Protein AF-0000000076035200 (afdb_homodimer)

Organism: Dicentrarchus labrax (NCBI:txid13489)

pLDDT: mean 74.93, std 21.43, range [29.52, 98.5]

Structure (mmCIF, N/CA/C/O backbone):
data_AF-0000000076035200-model_v1
#
loop_
_entity.id
_entity.type
_entity.pdbx_description
1 polymer 'C-type lectin domain-containing protein'
#
loop_
_atom_site.group_PDB
_atom_site.id
_atom_site.type_symbol
_atom_site.label_atom_id
_atom_site.label_alt_id
_atom_site.label_comp_id
_atom_site.label_asym_id
_atom_site.label_entity_id
_atom_site.label_seq_id
_atom_site.pdbx_PDB_ins_code
_atom_site.Cartn_x
_atom_site.Cartn_y
_atom_site.Cartn_z
_atom_site.occupancy
_atom_site.B_iso_or_equiv
_atom_site.auth_seq_id
_atom_site.auth_comp_id
_atom_site.auth_asym_id
_atom_site.auth_atom_id
_atom_site.pdbx_PDB_model_num
ATOM 1 N N . VAL A 1 1 ? 101.938 -19.625 -79.125 1 30.95 1 VAL A N 1
ATOM 2 C CA . VAL A 1 1 ? 102.188 -18.266 -78.688 1 30.95 1 VAL A CA 1
ATOM 3 C C . VAL A 1 1 ? 101.125 -17.859 -77.625 1 30.95 1 VAL A C 1
ATOM 5 O O . VAL A 1 1 ? 99.938 -17.922 -77.875 1 30.95 1 VAL A O 1
ATOM 8 N N . MET A 1 2 ? 101.5 -18.016 -76.25 1 31.94 2 MET A N 1
ATOM 9 C CA . MET A 1 2 ? 100.938 -18.141 -74.938 1 31.94 2 MET A CA 1
ATOM 10 C C . MET A 1 2 ? 100.312 -16.812 -74.438 1 31.94 2 MET A C 1
ATOM 12 O O . MET A 1 2 ? 101.062 -15.836 -74.25 1 31.94 2 MET A O 1
ATOM 16 N N . LEU A 1 3 ? 99.125 -16.453 -75.062 1 33.81 3 LEU A N 1
ATOM 17 C CA . LEU A 1 3 ? 98.5 -15.133 -75 1 33.81 3 LEU A CA 1
ATOM 18 C C . LEU A 1 3 ? 98.25 -14.711 -73.562 1 33.81 3 LEU A C 1
ATOM 20 O O . LEU A 1 3 ? 97.688 -15.484 -72.75 1 33.81 3 LEU A O 1
ATOM 24 N N . GLN A 1 4 ? 99.062 -13.797 -72.938 1 37.06 4 GLN A N 1
ATOM 25 C CA . GLN A 1 4 ? 99.375 -13.312 -71.562 1 37.06 4 GLN A CA 1
ATOM 26 C C . GLN A 1 4 ? 98.188 -12.523 -71 1 37.06 4 GLN A C 1
ATOM 28 O O . GLN A 1 4 ? 97.688 -11.617 -71.688 1 37.06 4 GLN A O 1
ATOM 33 N N . PRO A 1 5 ? 97.25 -13.016 -70.125 1 43.53 5 PRO A N 1
ATOM 34 C CA . PRO A 1 5 ? 95.938 -12.453 -69.812 1 43.53 5 PRO A CA 1
ATOM 35 C C . PRO A 1 5 ? 96.062 -11.109 -69.062 1 43.53 5 PRO A C 1
ATOM 37 O O . PRO A 1 5 ? 97.062 -10.859 -68.375 1 43.53 5 PRO A O 1
ATOM 40 N N . PRO A 1 6 ? 95.5 -9.969 -69.562 1 39.62 6 PRO A N 1
ATOM 41 C CA . PRO A 1 6 ? 95.75 -8.586 -69.125 1 39.62 6 PRO A CA 1
ATOM 42 C C . PRO A 1 6 ? 95.375 -8.344 -67.688 1 39.62 6 PRO A C 1
ATOM 44 O O . PRO A 1 6 ? 94.562 -9.094 -67.125 1 39.62 6 PRO A O 1
ATOM 47 N N . ASN A 1 7 ? 96.125 -7.559 -66.938 1 33.66 7 ASN A N 1
ATOM 48 C CA . ASN A 1 7 ? 96.375 -7.117 -65.562 1 33.66 7 ASN A CA 1
ATOM 49 C C . ASN A 1 7 ? 95.188 -6.297 -65.062 1 33.66 7 ASN A C 1
ATOM 51 O O . ASN A 1 7 ? 94.875 -5.242 -65.562 1 33.66 7 ASN A O 1
ATOM 55 N N . ILE A 1 8 ? 94 -6.824 -64.562 1 32.09 8 ILE A N 1
ATOM 56 C CA . ILE A 1 8 ? 92.75 -6.207 -64.125 1 32.09 8 ILE A CA 1
ATOM 57 C C . ILE A 1 8 ? 93.062 -5.211 -63.031 1 32.09 8 ILE A C 1
ATOM 59 O O . ILE A 1 8 ? 93.625 -5.574 -62 1 32.09 8 ILE A O 1
ATOM 63 N N . ALA A 1 9 ? 93.188 -3.881 -63.312 1 30.73 9 ALA A N 1
ATOM 64 C CA . ALA A 1 9 ? 93.5 -2.701 -62.5 1 30.73 9 ALA A CA 1
ATOM 65 C C . ALA A 1 9 ? 92.5 -2.588 -61.312 1 30.73 9 ALA A C 1
ATOM 67 O O . ALA A 1 9 ? 91.312 -2.809 -61.438 1 30.73 9 ALA A O 1
ATOM 68 N N . GLN A 1 10 ? 92.938 -2.752 -60.062 1 29.52 10 GLN A N 1
ATOM 69 C CA . GLN A 1 10 ? 92.438 -2.756 -58.688 1 29.52 10 GLN A CA 1
ATOM 70 C C . GLN A 1 10 ? 91.812 -1.403 -58.344 1 29.52 10 GLN A C 1
ATOM 72 O O . GLN A 1 10 ? 92.562 -0.414 -58.188 1 29.52 10 GLN A O 1
ATOM 77 N N . GLY A 1 11 ? 90.812 -0.841 -59.156 1 30.86 11 GLY A N 1
ATOM 78 C CA . GLY A 1 11 ? 90.312 0.5 -58.844 1 30.86 11 GLY A CA 1
ATOM 79 C C . GLY A 1 11 ? 89.9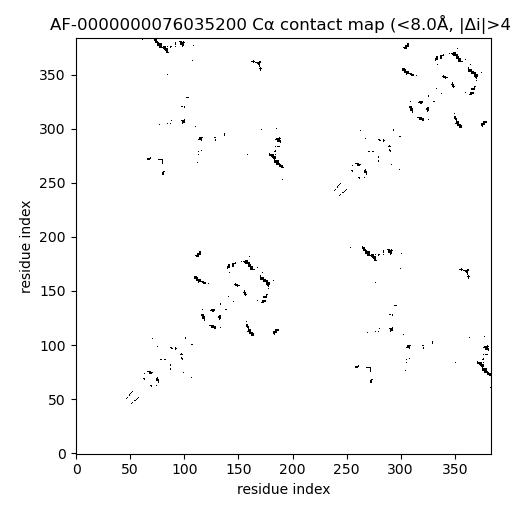38 0.683 -57.375 1 30.86 11 GLY A C 1
ATOM 80 O O . GLY A 1 11 ? 89.312 -0.195 -56.781 1 30.86 11 GLY A O 1
ATOM 81 N N . GLN A 1 12 ? 90.688 1.439 -56.594 1 31.14 12 GLN A N 1
ATOM 82 C CA . GLN A 1 12 ? 90.688 1.874 -55.188 1 31.14 12 GLN A CA 1
ATOM 83 C C . GLN A 1 12 ? 89.438 2.578 -54.812 1 31.14 12 GLN A C 1
ATOM 85 O O . GLN A 1 12 ? 89.062 3.582 -55.438 1 31.14 12 GLN A O 1
ATOM 90 N N . MET A 1 13 ? 88.312 1.853 -54.531 1 31.47 13 MET A N 1
ATOM 91 C CA . MET A 1 13 ? 87 2.43 -54.125 1 31.47 13 MET A CA 1
ATOM 92 C C . MET A 1 13 ? 87.188 3.328 -52.906 1 31.47 13 MET A C 1
ATOM 94 O O . MET A 1 13 ? 87.688 2.887 -51.875 1 31.47 13 MET A O 1
ATOM 98 N N . GLU A 1 14 ? 87.562 4.652 -53.062 1 34.81 14 GLU A N 1
ATOM 99 C CA . GLU A 1 14 ? 87.625 5.684 -52.031 1 34.81 14 GLU A CA 1
ATOM 100 C C . GLU A 1 14 ? 86.375 5.758 -51.219 1 34.81 14 GLU A C 1
ATOM 102 O O . GLU A 1 14 ? 85.25 5.762 -51.75 1 34.81 14 GLU A O 1
ATOM 107 N N . GLY A 1 15 ? 86.312 5.234 -49.969 1 33.91 15 GLY A N 1
ATOM 108 C CA . GLY A 1 15 ? 85.375 5.18 -48.906 1 33.91 15 GLY A CA 1
ATOM 109 C C . GLY A 1 15 ? 84.812 6.539 -48.531 1 33.91 15 GLY A C 1
ATOM 110 O O . GLY A 1 15 ? 85.5 7.438 -48.125 1 33.91 15 GLY A O 1
ATOM 111 N N . GLN A 1 16 ? 83.812 7.105 -49.312 1 33.69 16 GLN A N 1
ATOM 112 C CA . GLN A 1 16 ? 83.062 8.344 -49 1 33.69 16 GLN A CA 1
ATOM 113 C C . GLN A 1 16 ? 82.625 8.352 -47.562 1 33.69 16 GLN A C 1
ATOM 115 O O . GLN A 1 16 ? 81.875 7.461 -47.156 1 33.69 16 GLN A O 1
ATOM 120 N N . ARG A 1 17 ? 83.438 8.852 -46.625 1 35.03 17 ARG A N 1
ATOM 121 C CA . ARG A 1 17 ? 83.125 9.086 -45.219 1 35.03 17 ARG A CA 1
ATOM 122 C C . ARG A 1 17 ? 81.875 9.953 -45.062 1 35.03 17 ARG A C 1
ATOM 124 O O . ARG A 1 17 ? 81.75 11.039 -45.656 1 35.03 17 ARG A O 1
ATOM 131 N N . SER A 1 18 ? 80.688 9.367 -45.031 1 36.44 18 SER A N 1
ATOM 132 C CA . SER A 1 18 ? 79.375 10.031 -44.781 1 36.44 18 SER A CA 1
ATOM 133 C C . SER A 1 18 ? 79.5 10.977 -43.594 1 36.44 18 SER A C 1
ATOM 135 O O . SER A 1 18 ? 80 10.594 -42.531 1 36.44 18 SER A O 1
ATOM 137 N N . ASP A 1 19 ? 79.812 12.25 -43.781 1 36.81 19 ASP A N 1
ATOM 138 C CA . ASP A 1 19 ? 79.75 13.367 -42.844 1 36.81 19 ASP A CA 1
ATOM 139 C C . ASP A 1 19 ? 78.438 13.344 -42.031 1 36.81 19 ASP A C 1
ATOM 141 O O . ASP A 1 19 ? 77.375 13.383 -42.562 1 36.81 19 ASP A O 1
ATOM 145 N N . GLN A 1 20 ? 78.438 12.633 -40.906 1 37.91 20 GLN A N 1
ATOM 146 C CA . GLN A 1 20 ? 77.375 12.648 -39.906 1 37.91 20 GLN A CA 1
ATOM 147 C C . GLN A 1 20 ? 77.125 14.062 -39.438 1 37.91 20 GLN A C 1
ATOM 149 O O . GLN A 1 20 ? 78 14.719 -38.875 1 37.91 20 GLN A O 1
ATOM 154 N N . ARG A 1 21 ? 76.375 14.867 -40.25 1 42.97 21 ARG A N 1
ATOM 155 C CA . ARG A 1 21 ? 75.875 16.172 -39.844 1 42.97 21 ARG A CA 1
ATOM 156 C C . ARG A 1 21 ? 75.375 16.141 -38.406 1 42.97 21 ARG A C 1
ATOM 158 O O . ARG A 1 21 ? 74.438 15.398 -38.094 1 42.97 21 ARG A O 1
ATOM 165 N N . GLU A 1 22 ? 76.312 16.547 -37.406 1 45.94 22 GLU A N 1
ATOM 166 C CA . GLU A 1 22 ? 75.938 16.75 -36 1 45.94 22 GLU A CA 1
ATOM 167 C C . GLU A 1 22 ? 74.75 17.734 -35.875 1 45.94 22 GLU A C 1
ATOM 169 O O . GLU A 1 22 ? 74.812 18.859 -36.406 1 45.94 22 GLU A O 1
ATOM 174 N N . TRP A 1 23 ? 73.625 17.297 -36.062 1 52 23 TRP A N 1
ATOM 175 C CA . TRP A 1 23 ? 72.438 18.141 -35.812 1 52 23 TRP A CA 1
ATOM 176 C C . TRP A 1 23 ? 72.625 18.953 -34.531 1 52 23 TRP A C 1
ATOM 178 O O . TRP A 1 23 ? 73.188 18.438 -33.531 1 52 23 TRP A O 1
ATOM 188 N N . PRO A 1 24 ? 72.75 20.312 -34.625 1 52.56 24 PRO A N 1
ATOM 189 C CA . PRO A 1 24 ? 73.062 21.125 -33.438 1 52.56 24 PRO A CA 1
ATOM 190 C C . PRO A 1 24 ? 72.188 20.766 -32.219 1 52.56 24 PRO A C 1
ATOM 192 O O . PRO A 1 24 ? 71.062 20.297 -32.406 1 52.56 24 PRO A O 1
ATOM 195 N N . CYS A 1 25 ? 72.875 20.516 -31.078 1 57.41 25 CYS A N 1
ATOM 196 C CA . CYS A 1 25 ? 72.375 20.125 -29.75 1 57.41 25 CYS A CA 1
ATOM 197 C C . CYS A 1 25 ? 71.25 21.047 -29.297 1 57.41 25 CYS A C 1
ATOM 199 O O . CYS A 1 25 ? 70.438 20.672 -28.438 1 57.41 25 CYS A O 1
ATOM 201 N N . TRP A 1 26 ? 71.188 22.297 -29.953 1 58.88 26 TRP A N 1
ATOM 202 C CA . TRP A 1 26 ? 70.188 23.203 -29.422 1 58.88 26 TRP A CA 1
ATOM 203 C C . TRP A 1 26 ? 68.812 22.797 -29.891 1 58.88 26 TRP A C 1
ATOM 205 O O . TRP A 1 26 ? 67.812 23.281 -29.359 1 58.88 26 TRP A O 1
ATOM 215 N N . LEU A 1 27 ? 68.75 21.906 -30.953 1 61.69 27 LEU A N 1
ATOM 216 C CA . LEU A 1 27 ? 67.438 21.438 -31.406 1 61.69 27 LEU A CA 1
ATOM 217 C C . LEU A 1 27 ? 66.875 20.391 -30.469 1 61.69 27 LEU A C 1
ATOM 219 O O . LEU A 1 27 ? 65.688 20.141 -30.438 1 61.69 27 LEU A O 1
ATOM 223 N N . SER A 1 28 ? 67.938 19.984 -29.578 1 64.31 28 SER A N 1
ATOM 224 C CA . SER A 1 28 ? 67.438 18.953 -28.672 1 64.31 28 SER A CA 1
ATOM 225 C C . SER A 1 28 ? 66.75 19.547 -27.469 1 64.31 28 SER A C 1
ATOM 227 O O . SER A 1 28 ? 65.75 18.969 -26.969 1 64.31 28 SER A O 1
ATOM 229 N N . ALA A 1 29 ? 67.125 20.828 -27.172 1 67.81 29 ALA A N 1
ATOM 230 C CA . ALA A 1 29 ? 66.5 21.422 -26 1 67.81 29 ALA A CA 1
ATOM 231 C C . ALA A 1 29 ? 65.125 21.953 -26.344 1 67.81 29 ALA A C 1
ATOM 233 O O . ALA A 1 29 ? 64.188 21.828 -25.547 1 67.81 29 ALA A O 1
ATOM 234 N N . LEU A 1 30 ? 64.938 22.422 -27.562 1 71.44 30 LEU A N 1
ATOM 235 C CA . LEU A 1 30 ? 63.656 22.938 -28 1 71.44 30 LEU A CA 1
ATOM 236 C C . LEU A 1 30 ? 62.656 21.812 -28.25 1 71.44 30 LEU A C 1
ATOM 238 O O . LEU A 1 30 ? 61.469 21.953 -28 1 71.44 30 LEU A O 1
ATOM 242 N N . SER A 1 31 ? 63.281 20.656 -28.5 1 71.5 31 SER A N 1
ATOM 243 C CA . SER A 1 31 ? 62.438 19.5 -28.719 1 71.5 31 SER A CA 1
ATOM 244 C C . SER A 1 31 ? 61.906 18.938 -27.391 1 71.5 31 SER A C 1
ATOM 246 O O . SER A 1 31 ? 60.75 18.547 -27.297 1 71.5 31 SER A O 1
ATOM 248 N N . TRP A 1 32 ? 62.75 19.094 -26.359 1 75.5 32 TRP A N 1
ATOM 249 C CA . TRP A 1 32 ? 62.312 18.594 -25.062 1 75.5 32 TRP A CA 1
ATOM 250 C C . TRP A 1 32 ? 61.312 19.547 -24.438 1 75.5 32 TRP A C 1
ATOM 252 O O . TRP A 1 32 ? 60.344 19.109 -23.797 1 75.5 32 TRP A O 1
ATOM 262 N N . GLN A 1 33 ? 61.344 20.844 -24.75 1 77.31 33 GLN A N 1
ATOM 263 C CA . GLN A 1 33 ? 60.375 21.828 -24.25 1 77.31 33 GLN A CA 1
ATOM 264 C C . GLN A 1 33 ? 59.062 21.719 -25 1 77.31 33 GLN A C 1
ATOM 266 O O . GLN A 1 33 ? 58 21.844 -24.406 1 77.31 33 GLN A O 1
ATOM 271 N N . LEU A 1 34 ? 59.156 21.438 -26.266 1 77.31 34 LEU A N 1
ATOM 272 C CA . LEU A 1 34 ? 57.938 21.234 -27.047 1 77.31 34 LEU A CA 1
ATOM 273 C C . LEU A 1 34 ? 57.25 19.938 -26.656 1 77.31 34 LEU A C 1
ATOM 275 O O . LEU A 1 34 ? 56.031 19.875 -26.562 1 77.31 34 LEU A O 1
ATOM 279 N N . LEU A 1 35 ? 58.031 18.953 -26.312 1 75.81 35 LEU A N 1
ATOM 280 C CA . LEU A 1 35 ? 57.469 17.688 -25.859 1 75.81 35 LEU A CA 1
ATOM 281 C C . LEU A 1 35 ? 56.844 17.828 -24.469 1 75.81 35 LEU A C 1
ATOM 283 O O . LEU A 1 35 ? 55.781 17.266 -24.188 1 75.81 35 LEU A O 1
ATOM 287 N N . SER A 1 36 ? 57.469 18.719 -23.641 1 77.56 36 SER A N 1
ATOM 288 C CA . SER A 1 36 ? 56.906 19 -22.328 1 77.56 36 SER A CA 1
ATOM 289 C C . SER A 1 36 ? 55.656 19.859 -22.422 1 77.56 36 SER A C 1
ATOM 291 O O . SER A 1 36 ? 54.688 19.656 -21.672 1 77.56 36 SER A O 1
ATOM 293 N N . LEU A 1 37 ? 55.562 20.719 -23.391 1 77.19 37 LEU A N 1
ATOM 294 C CA . LEU A 1 37 ? 54.375 21.531 -23.625 1 77.19 37 LEU A CA 1
ATOM 295 C C . LEU A 1 37 ? 53.25 20.688 -24.25 1 77.19 37 LEU A C 1
ATOM 297 O O . LEU A 1 37 ? 52.094 20.812 -23.859 1 77.19 37 LEU A O 1
ATOM 301 N N . LEU A 1 38 ? 53.625 19.828 -25.078 1 75.25 38 LEU A N 1
ATOM 302 C CA . LEU A 1 38 ? 52.656 18.922 -25.641 1 75.25 38 LEU A CA 1
ATOM 303 C C . LEU A 1 38 ? 52.156 17.922 -24.609 1 75.25 38 LEU A C 1
ATOM 305 O O . LEU A 1 38 ? 50.969 17.594 -24.562 1 75.25 38 LEU A O 1
ATOM 309 N N . PHE A 1 39 ? 52.969 17.484 -23.672 1 75.81 39 PHE A N 1
ATOM 310 C CA . PHE A 1 39 ? 52.562 16.609 -22.578 1 75.81 39 PHE A CA 1
ATOM 311 C C . PHE A 1 39 ? 51.688 17.359 -21.578 1 75.81 39 PHE A C 1
ATOM 313 O O . PHE A 1 39 ? 50.688 16.828 -21.078 1 75.81 39 PHE A O 1
ATOM 320 N N . ALA A 1 40 ? 51.938 18.625 -21.359 1 72.44 40 ALA A N 1
ATOM 321 C CA . ALA A 1 40 ? 51.094 19.438 -20.484 1 72.44 40 ALA A CA 1
ATOM 322 C C . ALA A 1 40 ? 49.75 19.719 -21.109 1 72.44 40 ALA A C 1
ATOM 324 O O . ALA A 1 40 ? 48.719 19.672 -20.438 1 72.44 40 ALA A O 1
ATOM 325 N N . VAL A 1 41 ? 49.656 19.938 -22.344 1 73.62 41 VAL A N 1
ATOM 326 C CA . VAL A 1 41 ? 48.375 20.156 -23.062 1 73.62 41 VAL A CA 1
ATOM 327 C C . VAL A 1 41 ? 47.625 18.828 -23.172 1 73.62 41 VAL A C 1
ATOM 329 O O . VAL A 1 41 ? 46.406 18.797 -23 1 73.62 41 VAL A O 1
ATOM 332 N N . SER A 1 42 ? 48.281 17.75 -23.312 1 70.56 42 SER A N 1
ATOM 333 C CA . SER A 1 42 ? 47.656 16.438 -23.328 1 70.56 42 SER A CA 1
ATOM 334 C C . SER A 1 42 ? 47.156 16.047 -21.938 1 70.56 42 SER A C 1
ATOM 336 O O . SER A 1 42 ? 46.031 15.523 -21.781 1 70.56 42 SER A O 1
ATOM 338 N N . VAL A 1 43 ? 47.844 16.359 -20.859 1 68.88 43 VAL A N 1
ATOM 339 C CA . VAL A 1 43 ? 47.406 16.109 -19.5 1 68.88 43 VAL A CA 1
ATOM 340 C C . VAL A 1 43 ? 46.281 17.094 -19.156 1 68.88 43 VAL A C 1
ATOM 342 O O . VAL A 1 43 ? 45.281 16.703 -18.516 1 68.88 43 VAL A O 1
ATOM 345 N N . SER A 1 44 ? 46.25 18.281 -19.625 1 64.38 44 SER A N 1
ATOM 346 C CA . SER A 1 44 ? 45.188 19.219 -19.438 1 64.38 44 SER A CA 1
ATOM 347 C C . SER A 1 44 ? 43.969 18.844 -20.266 1 64.38 44 SER A C 1
ATOM 349 O O . SER A 1 44 ? 42.812 18.969 -19.812 1 64.38 44 SER A O 1
ATOM 351 N N . LEU A 1 45 ? 44.094 18.359 -21.438 1 61.34 45 LEU A N 1
ATOM 352 C CA . LEU A 1 45 ? 42.969 17.844 -22.25 1 61.34 45 LEU A CA 1
ATOM 353 C C . LEU A 1 45 ? 42.469 16.516 -21.688 1 61.34 45 LEU A C 1
ATOM 355 O O . LEU A 1 45 ? 41.25 16.281 -21.672 1 61.34 45 LEU A O 1
ATOM 359 N N . SER A 1 46 ? 43.312 15.656 -21.172 1 59.03 46 SER A N 1
ATOM 360 C CA . SER A 1 46 ? 42.906 14.438 -20.5 1 59.03 46 SER A CA 1
ATOM 361 C C . SER A 1 46 ? 42.25 14.742 -19.141 1 59.03 46 SER A C 1
ATOM 363 O O . SER A 1 46 ? 41.281 14.109 -18.75 1 59.03 46 SER A O 1
ATOM 365 N N . CYS A 1 47 ? 42.719 15.711 -18.438 1 51.84 47 CYS A N 1
ATOM 366 C CA . CYS A 1 47 ? 42.062 16.125 -17.203 1 51.84 47 CYS A CA 1
ATOM 367 C C . CYS A 1 47 ? 40.719 16.828 -17.5 1 51.84 47 CYS A C 1
ATOM 369 O O . CYS A 1 47 ? 39.75 16.641 -16.781 1 51.84 47 CYS A O 1
ATOM 371 N N . ARG A 1 48 ? 40.656 17.641 -18.594 1 52.06 48 ARG A N 1
ATOM 372 C CA . ARG A 1 48 ? 39.375 18.188 -19.016 1 52.06 48 ARG A CA 1
ATOM 373 C C . ARG A 1 48 ? 38.469 17.094 -19.578 1 52.06 48 ARG A C 1
ATOM 375 O O . ARG A 1 48 ? 37.25 17.125 -19.391 1 52.06 48 ARG A O 1
ATOM 382 N N . LEU A 1 49 ? 38.969 16.078 -20.234 1 48.25 49 LEU A N 1
ATOM 383 C CA . LEU A 1 49 ? 38.188 14.922 -20.641 1 48.25 49 LEU A CA 1
ATOM 384 C C . LEU A 1 49 ? 37.781 14.078 -19.438 1 48.25 49 LEU A C 1
ATOM 386 O O . LEU A 1 49 ? 36.688 13.539 -19.375 1 48.25 49 LEU A O 1
ATOM 390 N N . ILE A 1 50 ? 38.688 13.891 -18.422 1 45.09 50 ILE A N 1
ATOM 391 C CA . ILE A 1 50 ? 38.281 13.234 -17.188 1 45.09 50 ILE A CA 1
ATOM 392 C C . ILE A 1 50 ? 37.312 14.117 -16.422 1 45.09 50 ILE A C 1
ATOM 394 O O . ILE A 1 50 ? 36.312 13.625 -15.875 1 45.09 50 ILE A O 1
ATOM 398 N N . LEU A 1 51 ? 37.531 15.43 -16.406 1 42.5 51 LEU A N 1
ATOM 399 C CA . LEU A 1 51 ? 36.5 16.297 -15.867 1 42.5 51 LEU A CA 1
ATOM 400 C C . LEU A 1 51 ? 35.25 16.281 -16.75 1 42.5 51 LEU A C 1
ATOM 402 O O . LEU A 1 51 ? 34.125 16.375 -16.25 1 42.5 51 LEU A O 1
ATOM 406 N N . TYR A 1 52 ? 35.469 16.266 -18.094 1 43.66 52 TYR A N 1
ATOM 407 C CA . TYR A 1 52 ? 34.281 16.031 -18.938 1 43.66 52 TYR A CA 1
ATOM 408 C C . TYR A 1 52 ? 33.719 14.641 -18.703 1 43.66 52 TYR A C 1
ATOM 410 O O . TYR A 1 52 ? 32.5 14.453 -18.734 1 43.66 52 TYR A O 1
ATOM 418 N N . CYS A 1 53 ? 34.594 13.586 -18.562 1 40.72 53 CYS A N 1
ATOM 419 C CA . CYS A 1 53 ? 34.031 12.305 -18.172 1 40.72 53 CYS A CA 1
ATOM 420 C C . CYS A 1 53 ? 33.312 12.414 -16.828 1 40.72 53 CYS A C 1
ATOM 422 O O . CYS A 1 53 ? 32.25 11.812 -16.641 1 40.72 53 CYS A O 1
ATOM 424 N N . ASP A 1 54 ? 33.938 12.977 -15.812 1 41.5 54 ASP A N 1
ATOM 425 C CA . ASP A 1 54 ? 33.219 13.25 -14.57 1 41.5 54 ASP A CA 1
ATOM 426 C C . ASP A 1 54 ? 32.094 14.258 -14.805 1 41.5 54 ASP A C 1
ATOM 428 O O . ASP A 1 54 ? 31.047 14.188 -14.148 1 41.5 54 ASP A O 1
ATOM 432 N N . LEU A 1 55 ? 32.219 15.367 -15.531 1 38.81 55 LEU A N 1
ATOM 433 C CA . LEU A 1 55 ? 31.125 16.266 -15.898 1 38.81 55 LEU A CA 1
ATOM 434 C C . LEU A 1 55 ? 30.125 15.578 -16.828 1 38.81 55 LEU A C 1
ATOM 436 O O . LEU A 1 55 ? 28.938 15.922 -16.828 1 38.81 55 LEU A O 1
ATOM 440 N N . PHE A 1 56 ? 30.688 14.836 -17.953 1 37.12 56 PHE A N 1
ATOM 441 C CA . PHE A 1 56 ? 29.734 13.984 -18.641 1 37.12 56 PHE A CA 1
ATOM 442 C C . PHE A 1 56 ? 29.484 12.695 -17.859 1 37.12 56 PHE A C 1
ATOM 444 O O . PHE A 1 56 ? 29.266 11.641 -18.453 1 37.12 56 PHE A O 1
ATOM 451 N N . LYS A 1 57 ? 30.359 12.242 -16.859 1 36.84 57 LYS A N 1
ATOM 452 C CA . LYS A 1 57 ? 29.594 11.359 -15.977 1 36.84 57 LYS A CA 1
ATOM 453 C C . LYS A 1 57 ? 28.156 11.828 -15.844 1 36.84 57 LYS A C 1
ATOM 455 O O . LYS A 1 57 ? 27.875 12.781 -15.109 1 36.84 57 LYS A O 1
ATOM 460 N N . ASP A 1 58 ? 27.609 12.141 -16.938 1 36.84 58 ASP A N 1
ATOM 461 C CA . ASP A 1 58 ? 26.172 12.258 -16.797 1 36.84 58 ASP A CA 1
ATOM 462 C C . ASP A 1 58 ? 25.625 11.297 -15.75 1 36.84 58 ASP A C 1
ATOM 464 O O . ASP A 1 58 ? 25.656 10.078 -15.945 1 36.84 58 ASP A O 1
ATOM 468 N N . ASP A 1 59 ? 26.203 11.188 -14.641 1 39.53 59 ASP A N 1
ATOM 469 C CA . ASP A 1 59 ? 25.375 10.602 -13.586 1 39.53 59 ASP A CA 1
ATOM 470 C C . ASP A 1 59 ? 23.891 10.648 -13.953 1 39.53 59 ASP A C 1
ATOM 472 O O . ASP A 1 59 ? 23.188 11.594 -13.586 1 39.53 59 ASP A O 1
ATOM 476 N N . SER A 1 60 ? 23.625 10.742 -15.086 1 42.56 60 SER A N 1
ATOM 477 C CA . SER A 1 60 ? 22.266 10.586 -15.602 1 42.56 60 SER A CA 1
ATOM 478 C C . SER A 1 60 ? 21.375 9.867 -14.594 1 42.5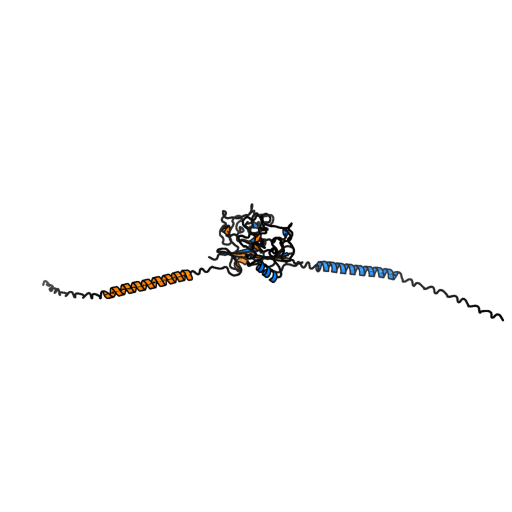6 60 SER A C 1
ATOM 480 O O . SER A 1 60 ? 21.453 8.648 -14.445 1 42.56 60 SER A O 1
ATOM 482 N N . CYS A 1 61 ? 21.547 10.109 -13.414 1 49.38 61 CYS A N 1
ATOM 483 C CA . CYS A 1 61 ? 20.609 9.711 -12.359 1 49.38 61 CYS A CA 1
ATOM 484 C C . CYS A 1 61 ? 19.219 9.445 -12.93 1 49.38 61 CYS A C 1
ATOM 486 O O . CYS A 1 61 ? 18.594 10.352 -13.477 1 49.38 61 CYS A O 1
ATOM 488 N N . THR A 1 62 ? 19.203 8.539 -13.695 1 55.34 62 THR A N 1
ATOM 489 C CA . THR A 1 62 ? 17.953 8.031 -14.25 1 55.34 62 THR A CA 1
ATOM 490 C C . THR A 1 62 ? 16.812 8.203 -13.258 1 55.34 62 THR A C 1
ATOM 492 O O . THR A 1 62 ? 16.703 7.453 -12.289 1 55.34 62 THR A O 1
ATOM 495 N N . LYS A 1 63 ? 16.641 9.461 -12.883 1 66.62 63 LYS A N 1
ATOM 496 C CA . LYS A 1 63 ? 15.438 9.781 -12.117 1 66.62 63 LYS A CA 1
ATOM 497 C C . LYS A 1 63 ? 14.203 9.156 -12.758 1 66.62 63 LYS A C 1
ATOM 499 O O . LYS A 1 63 ? 14.094 9.094 -13.984 1 66.62 63 LYS A O 1
ATOM 504 N N . CYS A 1 64 ? 13.641 8.508 -11.883 1 81 64 CYS A N 1
ATOM 505 C CA . CYS A 1 64 ? 12.383 7.926 -12.344 1 81 64 CYS A CA 1
ATOM 506 C C . CYS A 1 64 ? 11.477 8.992 -12.961 1 81 64 CYS A C 1
ATOM 508 O O . CYS A 1 64 ? 11.586 10.172 -12.625 1 81 64 CYS A O 1
ATOM 510 N N . GLU A 1 65 ? 10.789 8.648 -14.031 1 76.12 65 GLU A N 1
ATOM 511 C CA . GLU A 1 65 ? 9.766 9.516 -14.594 1 76.12 65 GLU A CA 1
ATOM 512 C C . GLU A 1 65 ? 8.758 9.953 -13.531 1 76.12 65 GLU A C 1
ATOM 514 O O . GLU A 1 65 ? 8.648 9.32 -12.477 1 76.12 65 GLU A O 1
ATOM 519 N N . TYR A 1 66 ? 8.148 11.047 -13.883 1 75.25 66 TYR A N 1
ATOM 520 C CA . TYR A 1 66 ? 7.102 11.516 -12.984 1 75.25 66 TYR A CA 1
ATOM 521 C C . TYR A 1 66 ? 6.09 10.414 -12.695 1 75.25 66 TYR A C 1
ATOM 523 O O . TYR A 1 66 ? 5.688 9.68 -13.602 1 75.25 66 TYR A O 1
ATOM 531 N N . GLY A 1 67 ? 5.703 10.273 -11.5 1 75.5 67 GLY A N 1
ATOM 532 C CA . GLY A 1 67 ? 4.738 9.258 -11.125 1 75.5 67 GLY A CA 1
ATOM 533 C C . GLY A 1 67 ? 5.379 7.961 -10.672 1 75.5 67 GLY A C 1
ATOM 534 O O . GLY A 1 67 ? 4.707 7.09 -10.109 1 75.5 67 GLY A O 1
ATOM 535 N N . TRP A 1 68 ? 6.672 7.91 -11 1 83.19 68 TRP A N 1
ATOM 536 C CA . TRP A 1 68 ? 7.41 6.738 -10.547 1 83.19 68 TRP A CA 1
ATOM 537 C C . TRP A 1 68 ? 8.258 7.074 -9.32 1 83.19 68 TRP A C 1
ATOM 539 O O . TRP A 1 68 ? 8.836 8.156 -9.234 1 83.19 68 TRP A O 1
ATOM 549 N N . GLU A 1 69 ? 8.289 6.172 -8.391 1 80.88 69 GLU A N 1
ATOM 550 C CA . GLU A 1 69 ? 9.07 6.348 -7.172 1 80.88 69 GLU A CA 1
ATOM 551 C C . GLU A 1 69 ? 10.43 5.656 -7.285 1 80.88 69 GLU A C 1
ATOM 553 O O . GLU A 1 69 ? 10.508 4.504 -7.723 1 80.88 69 GLU A O 1
ATOM 558 N N . GLN A 1 70 ? 11.367 6.465 -6.859 1 79.06 70 GLN A N 1
ATOM 559 C CA . GLN A 1 70 ? 12.727 5.941 -6.934 1 79.06 70 GLN A CA 1
ATOM 560 C C . GLN A 1 70 ? 13.086 5.152 -5.68 1 79.06 70 GLN A C 1
ATOM 562 O O . GLN A 1 70 ? 12.844 5.613 -4.559 1 79.06 70 GLN A O 1
ATOM 567 N N . ASP A 1 71 ? 13.438 3.982 -5.887 1 76.25 71 ASP A N 1
ATOM 568 C CA . ASP A 1 71 ? 14.023 3.15 -4.84 1 76.25 71 ASP A CA 1
ATOM 569 C C . ASP A 1 71 ? 15.32 2.506 -5.316 1 76.25 71 ASP A C 1
ATOM 571 O O . ASP A 1 71 ? 15.305 1.411 -5.883 1 76.25 71 ASP A O 1
ATOM 575 N N . GLY A 1 72 ? 16.438 3.197 -4.902 1 72.81 72 GLY A N 1
ATOM 576 C CA . GLY A 1 72 ? 17.703 2.756 -5.461 1 72.81 72 GLY A CA 1
ATOM 577 C C . GLY A 1 72 ? 17.734 2.807 -6.977 1 72.81 72 GLY A C 1
ATOM 578 O O . GLY A 1 72 ? 17.516 3.865 -7.57 1 72.81 72 GLY A O 1
ATOM 579 N N . ARG A 1 73 ? 17.953 1.615 -7.617 1 71.19 73 ARG A N 1
ATOM 580 C CA . ARG A 1 73 ? 18.031 1.517 -9.07 1 71.19 73 ARG A CA 1
ATOM 581 C C . ARG A 1 73 ? 16.688 1.126 -9.672 1 71.19 73 ARG A C 1
ATOM 583 O O . ARG A 1 73 ? 16.594 0.859 -10.867 1 71.19 73 ARG A O 1
ATOM 590 N N . GLN A 1 74 ? 15.75 1.116 -8.859 1 79.38 74 GLN A N 1
ATOM 591 C CA . GLN A 1 74 ? 14.43 0.706 -9.32 1 79.38 74 GLN A CA 1
ATOM 592 C C . GLN A 1 74 ? 13.43 1.854 -9.219 1 79.38 74 GLN A C 1
ATOM 594 O O . GLN A 1 74 ? 13.484 2.652 -8.281 1 79.38 74 GLN A O 1
ATOM 599 N N . CYS A 1 75 ? 12.758 2.025 -10.375 1 84.31 75 CYS A N 1
ATOM 600 C CA . CYS A 1 75 ? 11.586 2.891 -10.352 1 84.31 75 CYS A CA 1
ATOM 601 C C . CYS A 1 75 ? 10.305 2.07 -10.258 1 84.31 75 CYS A C 1
ATOM 603 O O . CYS A 1 75 ? 10.148 1.073 -10.961 1 84.31 75 CYS A O 1
ATOM 605 N N . TYR A 1 76 ? 9.461 2.492 -9.336 1 85.62 76 TYR A N 1
ATOM 606 C CA . TYR A 1 76 ? 8.234 1.706 -9.227 1 85.62 76 TYR A CA 1
ATOM 607 C C . TYR A 1 76 ? 7.035 2.604 -8.961 1 85.62 76 TYR A C 1
ATOM 609 O O . TYR A 1 76 ? 7.191 3.773 -8.602 1 85.62 76 TYR A O 1
ATOM 617 N N . TYR A 1 77 ? 5.969 2.121 -9.289 1 86.25 77 TYR A N 1
ATOM 618 C CA . TYR A 1 77 ? 4.703 2.717 -8.875 1 86.25 77 TYR A CA 1
ATOM 619 C C . TYR A 1 77 ? 3.664 1.642 -8.578 1 86.25 77 TYR A C 1
ATOM 621 O O . TYR A 1 77 ? 3.854 0.474 -8.93 1 86.25 77 TYR A O 1
ATOM 629 N N . PHE A 1 78 ? 2.643 2.025 -7.797 1 87.94 78 PHE A N 1
ATOM 630 C CA . PHE A 1 78 ? 1.499 1.155 -7.551 1 87.94 78 PHE A CA 1
ATOM 631 C C . PHE A 1 78 ? 0.332 1.526 -8.461 1 87.94 78 PHE A C 1
ATOM 633 O O . PHE A 1 78 ? 0.068 2.709 -8.688 1 87.94 78 PHE A O 1
ATOM 640 N N . SER A 1 79 ? -0.322 0.522 -8.93 1 87.25 79 SER A N 1
ATOM 641 C CA . SER A 1 79 ? -1.499 0.787 -9.75 1 87.25 79 SER A CA 1
ATOM 642 C C . SER A 1 79 ? -2.602 1.455 -8.938 1 87.25 79 SER A C 1
ATOM 644 O O . SER A 1 79 ? -2.656 1.304 -7.711 1 87.25 79 SER A O 1
ATOM 646 N N . ILE A 1 80 ? -3.506 2.164 -9.633 1 78.12 80 ILE A N 1
ATOM 647 C CA . ILE A 1 80 ? -4.574 2.895 -8.961 1 78.12 80 ILE A CA 1
ATOM 648 C C . ILE A 1 80 ? -5.828 2.029 -8.898 1 78.12 80 ILE A C 1
ATOM 650 O O . ILE A 1 80 ? -6.734 2.301 -8.102 1 78.12 80 ILE A O 1
ATOM 654 N N . ASN A 1 81 ? -5.824 0.998 -9.766 1 82.19 81 ASN A N 1
ATOM 655 C CA . ASN A 1 81 ? -6.992 0.121 -9.805 1 82.19 81 ASN A CA 1
ATOM 656 C C . ASN A 1 81 ? -6.617 -1.323 -9.484 1 82.19 81 ASN A C 1
ATOM 658 O O . ASN A 1 81 ? -5.512 -1.766 -9.789 1 82.19 81 ASN A O 1
ATOM 662 N N . ARG A 1 82 ? -7.562 -1.964 -8.844 1 88.19 82 ARG A N 1
ATOM 663 C CA . ARG A 1 82 ? -7.402 -3.4 -8.641 1 88.19 82 ARG A CA 1
ATOM 664 C C . ARG A 1 82 ? -7.699 -4.168 -9.922 1 88.19 82 ARG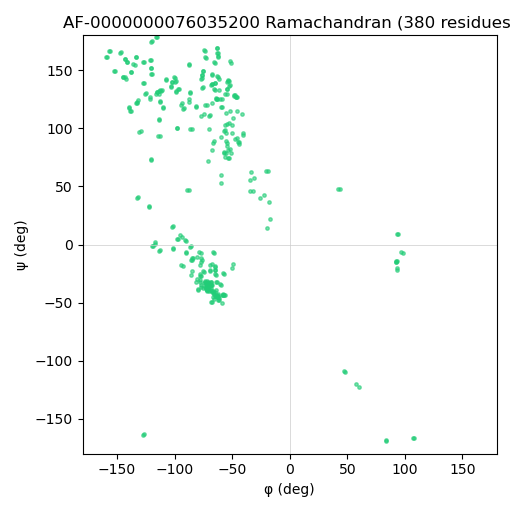 A C 1
ATOM 666 O O . ARG A 1 82 ? -8.602 -3.803 -10.68 1 88.19 82 ARG A O 1
ATOM 673 N N . SER A 1 83 ? -7.016 -5.191 -10.195 1 93.5 83 SER A N 1
ATOM 674 C CA . SER A 1 83 ? -7.184 -6.043 -11.367 1 93.5 83 SER A CA 1
ATOM 675 C C . SER A 1 83 ? -6.625 -7.441 -11.125 1 93.5 83 SER A C 1
ATOM 677 O O . SER A 1 83 ? -5.996 -7.691 -10.094 1 93.5 83 SER A O 1
ATOM 679 N N . THR A 1 84 ? -6.969 -8.336 -12 1 96.69 84 THR A N 1
ATOM 680 C CA . THR A 1 84 ? -6.379 -9.664 -11.922 1 96.69 84 THR A CA 1
ATOM 681 C C . THR A 1 84 ? -4.871 -9.602 -12.141 1 96.69 84 THR A C 1
ATOM 683 O O . THR A 1 84 ? -4.34 -8.578 -12.57 1 96.69 84 THR A O 1
ATOM 686 N N . TRP A 1 85 ? -4.273 -10.742 -11.852 1 97.62 85 TRP A N 1
ATOM 687 C CA . TRP A 1 85 ? -2.82 -10.75 -12 1 97.62 85 TRP A CA 1
ATOM 688 C C . TRP A 1 85 ? -2.416 -10.469 -13.445 1 97.62 85 TRP A C 1
ATOM 690 O O . TRP A 1 85 ? -1.552 -9.625 -13.695 1 97.62 85 TRP A O 1
ATOM 700 N N . SER A 1 86 ? -3.084 -11.148 -14.367 1 97.56 86 SER A N 1
ATOM 701 C CA . SER A 1 86 ? -2.746 -10.977 -15.781 1 97.56 86 SER A CA 1
ATOM 702 C C . SER A 1 86 ? -3.076 -9.57 -16.266 1 97.56 86 SER A C 1
ATOM 704 O O . SER A 1 86 ? -2.299 -8.969 -17.016 1 97.56 86 SER A O 1
ATOM 706 N N . GLU A 1 87 ? -4.191 -9.062 -15.867 1 96.5 87 GLU A N 1
ATOM 707 C CA . GLU A 1 87 ? -4.555 -7.691 -16.234 1 96.5 87 GLU A CA 1
ATOM 708 C C . GLU A 1 87 ? -3.561 -6.688 -15.648 1 96.5 87 GLU A C 1
ATOM 710 O O . GLU A 1 87 ? -3.199 -5.715 -16.312 1 96.5 87 GLU A O 1
ATOM 715 N N . SER A 1 88 ? -3.26 -6.91 -14.406 1 96.31 88 SER A N 1
ATOM 716 C CA . SER A 1 88 ? -2.287 -6.047 -13.742 1 96.31 88 SER A CA 1
ATOM 717 C C . SER A 1 88 ? -0.961 -6.027 -14.492 1 96.31 88 SER A C 1
ATOM 719 O O . SER A 1 88 ? -0.386 -4.961 -14.719 1 96.31 88 SER A O 1
ATOM 721 N N . ARG A 1 89 ? -0.524 -7.172 -14.906 1 96.5 89 ARG A N 1
ATOM 722 C CA . ARG A 1 89 ? 0.728 -7.254 -15.648 1 96.5 89 ARG A CA 1
ATOM 723 C C . ARG A 1 89 ? 0.621 -6.52 -16.984 1 96.5 89 ARG A C 1
ATOM 725 O O . ARG A 1 89 ? 1.544 -5.805 -17.375 1 96.5 89 ARG A O 1
ATOM 732 N N . ASP A 1 90 ? -0.443 -6.707 -17.672 1 96.38 90 ASP A N 1
ATOM 733 C CA . ASP A 1 90 ? -0.657 -6.023 -18.938 1 96.38 90 ASP A CA 1
ATOM 734 C C . ASP A 1 90 ? -0.605 -4.508 -18.766 1 96.38 90 ASP A C 1
ATOM 736 O O . ASP A 1 90 ? -0.009 -3.805 -19.578 1 96.38 90 ASP A O 1
ATOM 740 N N . GLU A 1 91 ? -1.244 -4.062 -17.703 1 93.19 91 GLU A N 1
ATOM 741 C CA . GLU A 1 91 ? -1.223 -2.633 -17.422 1 93.19 91 GLU A CA 1
ATOM 742 C C . GLU A 1 91 ? 0.199 -2.145 -17.156 1 93.19 91 GLU A C 1
ATOM 744 O O . GLU A 1 91 ? 0.586 -1.067 -17.609 1 93.19 91 GLU A O 1
ATOM 749 N N . CYS A 1 92 ? 0.928 -2.932 -16.391 1 93.31 92 CYS A N 1
ATOM 750 C CA . CYS A 1 92 ? 2.32 -2.598 -16.109 1 93.31 92 CYS A CA 1
ATOM 751 C C . CYS A 1 92 ? 3.121 -2.488 -17.406 1 93.31 92 CYS A C 1
ATOM 753 O O . CYS A 1 92 ? 3.865 -1.524 -17.594 1 93.31 92 CYS A O 1
ATOM 755 N N . ARG A 1 93 ? 2.93 -3.385 -18.297 1 93.94 93 ARG A N 1
ATOM 756 C CA . ARG A 1 93 ? 3.68 -3.422 -19.547 1 93.94 93 ARG A CA 1
ATOM 757 C C . ARG A 1 93 ? 3.309 -2.244 -20.453 1 93.94 93 ARG A C 1
ATOM 759 O O . ARG A 1 93 ? 4.164 -1.693 -21.141 1 93.94 93 ARG A O 1
ATOM 766 N N . GLN A 1 94 ? 2.119 -1.851 -20.422 1 91.62 94 GLN A N 1
ATOM 767 C CA . GLN A 1 94 ? 1.666 -0.697 -21.188 1 91.62 94 GLN A CA 1
ATOM 768 C C . GLN A 1 94 ? 2.355 0.582 -20.719 1 91.62 94 GLN A C 1
ATOM 770 O O . GLN A 1 94 ? 2.545 1.514 -21.5 1 91.62 94 GLN A O 1
ATOM 775 N N . LYS A 1 95 ? 2.766 0.584 -19.484 1 87.62 95 LYS A N 1
ATOM 776 C CA . LYS A 1 95 ? 3.404 1.767 -18.906 1 87.62 95 LYS A CA 1
ATOM 777 C C . LYS A 1 95 ? 4.926 1.645 -18.953 1 87.62 95 LYS A C 1
ATOM 779 O O . LYS A 1 95 ? 5.637 2.484 -18.406 1 87.62 95 LYS A O 1
ATOM 784 N N . GLY A 1 96 ? 5.449 0.605 -19.562 1 87.62 96 GLY A N 1
ATOM 785 C CA . GLY A 1 96 ? 6.879 0.47 -19.797 1 87.62 96 GLY A CA 1
ATOM 786 C C . GLY A 1 96 ? 7.586 -0.303 -18.703 1 87.62 96 GLY A C 1
ATOM 787 O O . GLY A 1 96 ? 8.82 -0.334 -18.641 1 87.62 96 GLY A O 1
ATOM 788 N N . GLY A 1 97 ? 6.824 -0.863 -17.859 1 91.75 97 GLY A N 1
ATOM 789 C CA . GLY A 1 97 ? 7.379 -1.696 -16.797 1 91.75 97 GLY A CA 1
ATOM 790 C C . GLY A 1 97 ? 6.762 -3.082 -16.75 1 91.75 97 GLY A C 1
ATOM 791 O O . GLY A 1 97 ? 6.234 -3.572 -17.75 1 91.75 97 GLY A O 1
ATOM 792 N N . ASP A 1 98 ? 6.961 -3.756 -15.625 1 94.56 98 ASP A N 1
ATOM 793 C CA . ASP A 1 98 ? 6.371 -5.055 -15.32 1 94.56 98 ASP A CA 1
ATOM 794 C C . ASP A 1 98 ? 6.098 -5.199 -13.828 1 94.56 98 ASP A C 1
ATOM 796 O O . ASP A 1 98 ? 6.527 -4.363 -13.031 1 94.56 98 ASP A O 1
ATOM 800 N N . LEU A 1 99 ? 5.289 -6.199 -13.508 1 95.88 99 LEU A N 1
ATOM 801 C CA . LEU A 1 99 ? 5.156 -6.48 -12.086 1 95.88 99 LEU A CA 1
ATOM 802 C C . LEU A 1 99 ? 6.523 -6.688 -11.445 1 95.88 99 LEU A C 1
ATOM 804 O O . LEU A 1 99 ? 7.402 -7.32 -12.031 1 95.88 99 LEU A O 1
ATOM 808 N N . VAL A 1 100 ? 6.621 -6.168 -10.258 1 92.06 100 VAL A N 1
ATOM 809 C CA . VAL A 1 100 ? 7.922 -6.047 -9.609 1 92.06 100 VAL A CA 1
ATOM 810 C C . VAL A 1 100 ? 8.492 -7.438 -9.328 1 92.06 100 VAL A C 1
ATOM 812 O O . VAL A 1 100 ? 7.754 -8.352 -8.945 1 92.06 100 VAL A O 1
ATOM 815 N N . GLN A 1 101 ? 9.742 -7.523 -9.57 1 91.62 101 GLN A N 1
ATOM 816 C CA . GLN A 1 101 ? 10.531 -8.68 -9.148 1 91.62 101 GLN A CA 1
ATOM 817 C C . GLN A 1 101 ? 11.359 -8.359 -7.914 1 91.62 101 GLN A C 1
ATOM 819 O O . GLN A 1 101 ? 11.922 -7.266 -7.801 1 91.62 101 GLN A O 1
ATOM 824 N N . ILE A 1 102 ? 11.398 -9.242 -6.977 1 87.12 102 ILE A N 1
ATOM 825 C CA . ILE A 1 102 ? 12.109 -9.008 -5.727 1 87.12 102 ILE A CA 1
ATOM 826 C C . ILE A 1 102 ? 13.344 -9.906 -5.664 1 87.12 102 ILE A C 1
ATOM 828 O O . ILE A 1 102 ? 13.234 -11.133 -5.66 1 87.12 102 ILE A O 1
ATOM 832 N N . ASP A 1 103 ? 14.469 -9.203 -5.59 1 83.31 103 ASP A N 1
ATOM 833 C CA . ASP A 1 103 ? 15.719 -9.961 -5.594 1 83.31 103 ASP A CA 1
ATOM 834 C C . ASP A 1 103 ? 16.438 -9.836 -4.25 1 83.31 103 ASP A C 1
ATOM 836 O O . ASP A 1 103 ? 17.5 -10.422 -4.055 1 83.31 103 ASP A O 1
ATOM 840 N N . SER A 1 104 ? 15.922 -9.047 -3.439 1 79.88 104 SER A N 1
ATOM 841 C CA . SER A 1 104 ? 16.484 -8.891 -2.1 1 79.88 104 SER A CA 1
ATOM 842 C C . SER A 1 104 ? 15.445 -8.312 -1.137 1 79.88 104 SER A C 1
ATOM 844 O O . SER A 1 104 ? 14.422 -7.777 -1.564 1 79.88 104 SER A O 1
ATOM 846 N N . ARG A 1 105 ? 15.703 -8.484 0.124 1 76.75 105 ARG A N 1
ATOM 847 C CA . ARG A 1 105 ? 14.82 -7.914 1.133 1 76.75 105 ARG A CA 1
ATOM 848 C C . ARG A 1 105 ? 14.742 -6.398 0.994 1 76.75 105 ARG A C 1
ATOM 850 O O . ARG A 1 105 ? 13.68 -5.809 1.179 1 76.75 105 ARG A O 1
ATOM 857 N N . GLU A 1 106 ? 15.875 -5.824 0.598 1 70.19 106 GLU A N 1
ATOM 858 C CA . GLU A 1 106 ? 15.969 -4.371 0.468 1 70.19 106 GLU A CA 1
ATOM 859 C C . GLU A 1 106 ? 15.125 -3.869 -0.702 1 70.19 106 GLU A C 1
ATOM 861 O O . GLU A 1 106 ? 14.68 -2.719 -0.705 1 70.19 106 GLU A O 1
ATOM 866 N N . GLU A 1 107 ? 14.883 -4.758 -1.583 1 72 107 GLU A N 1
ATOM 867 C CA . GLU A 1 107 ? 14.172 -4.363 -2.793 1 72 107 GLU A CA 1
ATOM 868 C C . GLU A 1 107 ? 12.664 -4.512 -2.619 1 72 107 GLU A C 1
ATOM 870 O O . GLU A 1 107 ? 11.891 -4.148 -3.508 1 72 107 GLU A O 1
ATOM 875 N N . GLN A 1 108 ? 12.305 -5.105 -1.484 1 73.62 108 GLN A N 1
ATOM 876 C CA . GLN A 1 108 ? 10.867 -5.199 -1.281 1 73.62 108 GLN A CA 1
ATOM 877 C C . GLN A 1 108 ? 10.219 -3.818 -1.275 1 73.62 108 GLN A C 1
ATOM 879 O O . GLN A 1 108 ? 10.773 -2.871 -0.714 1 73.62 108 GLN A O 1
ATOM 884 N N . VAL A 1 109 ? 9.211 -3.654 -2.158 1 71.06 109 VAL A N 1
ATOM 885 C CA . VAL A 1 109 ? 8.531 -2.373 -2.322 1 71.06 109 VAL A CA 1
ATOM 886 C C . VAL A 1 109 ? 7.832 -1.99 -1.022 1 71.06 109 VAL A C 1
ATOM 888 O O . VAL A 1 109 ? 7.242 -2.842 -0.354 1 71.06 109 VAL A O 1
ATOM 891 N N . LYS A 1 110 ? 8.172 -0.806 -0.576 1 70.44 110 LYS A N 1
ATOM 892 C CA . LYS A 1 110 ? 7.574 -0.257 0.639 1 70.44 110 LYS A CA 1
ATOM 893 C C . LYS A 1 110 ? 6.371 0.62 0.312 1 70.44 110 LYS A C 1
ATOM 895 O O . LYS A 1 110 ? 6.434 1.458 -0.589 1 70.44 110 LYS A O 1
ATOM 900 N N . HIS A 1 111 ? 5.277 0.201 0.904 1 78 111 HIS A N 1
ATOM 901 C CA . HIS A 1 111 ? 4.086 1.028 0.73 1 78 111 HIS A CA 1
ATOM 902 C C . HIS A 1 111 ? 3.645 1.644 2.053 1 78 111 HIS A C 1
ATOM 904 O O . HIS A 1 111 ? 3.006 0.977 2.871 1 78 111 HIS A O 1
ATOM 910 N N . THR A 1 112 ? 4.117 2.828 2.295 1 85.38 112 THR A N 1
ATOM 911 C CA . THR A 1 112 ? 3.684 3.607 3.449 1 85.38 112 THR A CA 1
ATOM 912 C C . THR A 1 112 ? 2.793 4.77 3.014 1 85.38 112 THR A C 1
ATOM 914 O O . THR A 1 112 ? 3.033 5.387 1.976 1 85.38 112 THR A O 1
ATOM 917 N N . PHE A 1 113 ? 1.788 5.02 3.828 1 90 113 PHE A N 1
ATOM 918 C CA . PHE A 1 113 ? 0.859 6.07 3.43 1 90 113 PHE A CA 1
ATOM 919 C C . PHE A 1 113 ? 0.354 6.836 4.648 1 90 113 PHE A C 1
ATOM 921 O O . PHE A 1 113 ? 0.148 6.254 5.715 1 90 113 PHE A O 1
ATOM 928 N N . TRP A 1 114 ? 0.18 8.109 4.414 1 95.31 114 TRP A N 1
ATOM 929 C CA . TRP A 1 114 ? -0.407 8.992 5.422 1 95.31 114 TRP A CA 1
ATOM 930 C C . TRP A 1 114 ? -1.872 8.641 5.66 1 95.31 114 TRP A C 1
ATOM 932 O O . TRP A 1 114 ? -2.602 8.32 4.719 1 95.31 114 TRP A O 1
ATOM 942 N N . ILE A 1 115 ? -2.318 8.812 6.914 1 94.75 115 ILE A N 1
ATOM 943 C CA . ILE A 1 115 ? -3.738 8.836 7.242 1 94.75 115 ILE A CA 1
ATOM 944 C C . ILE A 1 115 ? -4.102 10.172 7.871 1 94.75 115 ILE A C 1
ATOM 946 O O . ILE A 1 115 ? -3.227 11 8.148 1 94.75 115 ILE A O 1
ATOM 950 N N . GLY A 1 116 ? -5.371 10.406 8.133 1 96.88 116 GLY A N 1
ATOM 951 C CA . GLY A 1 116 ? -5.855 11.727 8.508 1 96.88 116 GLY A CA 1
ATOM 952 C C . GLY A 1 116 ? -5.805 11.977 10.008 1 96.88 116 GLY A C 1
ATOM 953 O O . GLY A 1 116 ? -6.766 12.477 10.594 1 96.88 116 GLY A O 1
ATOM 954 N N . LEU A 1 117 ? -4.711 11.648 10.602 1 97.31 117 LEU A N 1
ATOM 955 C CA . LEU A 1 117 ? -4.539 11.82 12.039 1 97.31 117 LEU A CA 1
ATOM 956 C C . LEU A 1 117 ? -3.299 12.648 12.352 1 97.31 117 LEU A C 1
ATOM 958 O O . LEU A 1 117 ? -2.229 12.406 11.781 1 97.31 117 LEU A O 1
ATOM 962 N N . THR A 1 118 ? -3.477 13.672 13.219 1 98.38 118 THR A N 1
ATOM 963 C CA . THR A 1 118 ? -2.354 14.547 13.547 1 98.38 118 THR A CA 1
ATOM 964 C C . THR A 1 118 ? -2.527 15.156 14.93 1 98.38 118 THR A C 1
ATOM 966 O O . THR A 1 118 ? -3.652 15.344 15.398 1 98.38 118 THR A O 1
ATOM 969 N N . ASP A 1 119 ? -1.431 15.422 15.594 1 98.25 119 ASP A N 1
ATOM 970 C CA . ASP A 1 119 ? -1.46 16.188 16.828 1 98.25 119 ASP A CA 1
ATOM 971 C C . ASP A 1 119 ? -0.585 17.438 16.734 1 98.25 119 ASP A C 1
ATOM 973 O O . ASP A 1 119 ? 0.015 17.875 17.719 1 98.25 119 ASP A O 1
ATOM 977 N N . SER A 1 120 ? -0.532 17.969 15.547 1 96.56 120 SER A N 1
ATOM 978 C CA . SER A 1 120 ? 0.316 19.125 15.25 1 96.56 120 SER A CA 1
ATOM 979 C C . SER A 1 120 ? -0.193 20.375 15.953 1 96.56 120 SER A C 1
ATOM 981 O O . SER A 1 120 ? 0.586 21.281 16.266 1 96.56 120 SER A O 1
ATOM 983 N N . GLU A 1 121 ? -1.47 20.562 16.172 1 96.12 121 GLU A N 1
ATOM 984 C CA . GLU A 1 121 ? -2.035 21.719 16.844 1 96.12 121 GLU A CA 1
ATOM 985 C C . GLU A 1 121 ? -1.646 21.766 18.312 1 96.12 121 GLU A C 1
ATOM 987 O O . GLU A 1 121 ? -1.229 22.812 18.828 1 96.12 121 GLU A O 1
ATOM 992 N N . LYS A 1 122 ? -1.835 20.672 18.953 1 96.44 122 LYS A N 1
ATOM 993 C CA . LYS A 1 122 ? -1.439 20.484 20.344 1 96.44 122 LYS A CA 1
ATOM 994 C C . LYS A 1 122 ? -0.84 19.094 20.562 1 96.44 122 LYS A C 1
ATOM 996 O O . LYS A 1 122 ? -1.543 18.094 20.453 1 96.44 122 LYS A O 1
ATOM 1001 N N . GLU A 1 123 ? 0.441 19.109 20.953 1 95.38 123 GLU A N 1
ATOM 1002 C CA . GLU A 1 123 ? 1.133 17.828 21.156 1 95.38 123 GLU A CA 1
ATOM 1003 C C . GLU A 1 123 ? 0.377 16.938 22.125 1 95.38 123 GLU A C 1
ATOM 1005 O O . GLU A 1 123 ? -0.019 17.375 23.219 1 95.38 123 GLU A O 1
ATOM 1010 N N . GLY A 1 124 ? 0.158 15.656 21.688 1 95.5 124 GLY A N 1
ATOM 1011 C CA . GLY A 1 124 ? -0.521 14.695 22.547 1 95.5 124 GLY A CA 1
ATOM 1012 C C . GLY A 1 124 ? -2.02 14.648 22.312 1 95.5 124 GLY A C 1
ATOM 1013 O O . GLY A 1 124 ? -2.689 13.695 22.734 1 95.5 124 GLY A O 1
ATOM 1014 N N . THR A 1 125 ? -2.543 15.688 21.766 1 97.5 125 THR A N 1
ATOM 1015 C CA . THR A 1 125 ? -3.959 15.727 21.422 1 97.5 125 THR A CA 1
ATOM 1016 C C . THR A 1 125 ? -4.168 15.391 19.938 1 97.5 125 THR A C 1
ATOM 1018 O O . THR A 1 125 ? -4.016 16.25 19.078 1 97.5 125 THR A O 1
ATOM 1021 N N . TRP A 1 126 ? -4.555 14.141 19.781 1 98 126 TRP A N 1
ATOM 1022 C CA . TRP A 1 126 ? -4.676 13.648 18.406 1 98 126 TRP A CA 1
ATOM 1023 C C . TRP A 1 126 ? -6.055 13.961 17.828 1 98 126 TRP A C 1
ATOM 1025 O O . TRP A 1 126 ? -7.078 13.672 18.453 1 98 126 TRP A O 1
ATOM 1035 N N . LEU A 1 127 ? -6.059 14.547 16.594 1 98.06 127 LEU A N 1
ATOM 1036 C CA . LEU A 1 127 ? -7.285 14.906 15.891 1 98.06 127 LEU A CA 1
ATOM 1037 C C . LEU A 1 127 ? -7.312 14.312 14.484 1 98.06 127 LEU A C 1
ATOM 1039 O O . LEU A 1 127 ? -6.289 14.289 13.797 1 98.06 127 LEU A O 1
ATOM 1043 N N . TRP A 1 128 ? -8.492 13.844 14.156 1 96.62 128 TRP A N 1
ATOM 1044 C CA . TRP A 1 128 ? -8.711 13.492 12.758 1 96.62 128 TRP A CA 1
ATOM 1045 C C . TRP A 1 128 ? -8.867 14.734 11.898 1 96.62 128 TRP A C 1
ATOM 1047 O O . TRP A 1 128 ? -9.055 15.836 12.422 1 96.62 128 TRP A O 1
ATOM 1057 N N . VAL A 1 129 ? -8.812 14.578 10.602 1 96.12 129 VAL A N 1
ATOM 1058 C CA . VAL A 1 129 ? -8.812 15.703 9.664 1 96.12 129 VAL A CA 1
ATOM 1059 C C . VAL A 1 129 ? -10.141 16.438 9.742 1 96.12 129 VAL A C 1
ATOM 1061 O O . VAL A 1 129 ? -10.234 17.609 9.359 1 96.12 129 VAL A O 1
ATOM 1064 N N . ASP A 1 130 ? -11.156 15.812 10.211 1 93.69 130 ASP A N 1
ATOM 1065 C CA . ASP A 1 130 ? -12.438 16.5 10.312 1 93.69 130 ASP A CA 1
ATOM 1066 C C . ASP A 1 130 ? -12.547 17.266 11.625 1 93.69 130 ASP A C 1
ATOM 1068 O O . ASP A 1 130 ? -13.578 17.875 11.906 1 93.69 130 ASP A O 1
ATOM 1072 N N . GLY A 1 131 ? -11.547 17.141 12.406 1 95.94 131 GLY A N 1
ATOM 1073 C CA . GLY A 1 131 ? -11.523 17.875 13.664 1 95.94 131 GLY A CA 1
ATOM 1074 C C . GLY A 1 131 ? -11.961 17.047 14.852 1 95.94 131 GLY A C 1
ATOM 1075 O O . GLY A 1 131 ? -11.828 17.484 16 1 95.94 131 GLY A O 1
ATOM 1076 N N . SER A 1 132 ? -12.438 15.852 14.648 1 96.06 132 SER A N 1
ATOM 1077 C CA . SER A 1 132 ? -12.859 15 15.75 1 96.06 132 SER A CA 1
ATOM 1078 C C . SER A 1 132 ? -11.656 14.398 16.469 1 96.06 132 SER A C 1
ATOM 1080 O O . SER A 1 132 ? -10.648 14.078 15.852 1 96.06 132 SER A O 1
ATOM 1082 N N . PRO A 1 133 ? -11.828 14.25 17.781 1 96.75 133 PRO A N 1
ATOM 1083 C CA . PRO A 1 133 ? -10.727 13.672 18.547 1 96.75 133 PRO A CA 1
ATOM 1084 C C . PRO A 1 133 ? -10.594 12.164 18.344 1 96.75 133 PRO A C 1
ATOM 1086 O O . PRO A 1 133 ? -11.586 11.477 18.109 1 96.75 133 PRO A O 1
ATOM 1089 N N . LEU A 1 134 ? -9.383 11.711 18.438 1 96.44 134 LEU A N 1
ATOM 1090 C CA . LEU A 1 134 ? -9.109 10.281 18.406 1 96.44 134 LEU A CA 1
ATOM 1091 C C . LEU A 1 134 ? -9.727 9.578 19.609 1 96.44 134 LEU A C 1
ATOM 1093 O O . LEU A 1 134 ? -9.602 10.055 20.734 1 96.44 134 LEU A O 1
ATOM 1097 N N . ASN A 1 135 ? -10.523 8.57 19.281 1 94.25 135 ASN A N 1
ATOM 1098 C CA . ASN A 1 135 ? -10.938 7.668 20.359 1 94.25 135 ASN A CA 1
ATOM 1099 C C . ASN A 1 135 ? -9.766 6.828 20.859 1 94.25 135 ASN A C 1
ATOM 1101 O O . ASN A 1 135 ? -9.328 5.895 20.188 1 94.25 135 ASN A O 1
ATOM 1105 N N . GLU A 1 136 ? -9.336 7.078 22.078 1 91.56 136 GLU A N 1
ATOM 1106 C CA . GLU A 1 136 ? -8.117 6.473 22.609 1 91.56 136 GLU A CA 1
ATOM 1107 C C . GLU A 1 136 ? -8.305 4.973 22.828 1 91.56 136 GLU A C 1
ATOM 1109 O O . GLU A 1 136 ? -7.324 4.242 23 1 91.56 136 GLU A O 1
ATOM 1114 N N . SER A 1 137 ? -9.484 4.547 22.875 1 90.38 137 SER A N 1
ATOM 1115 C CA . SER A 1 137 ? -9.742 3.121 23.031 1 90.38 137 SER A CA 1
ATOM 1116 C C . SER A 1 137 ? -9.695 2.387 21.703 1 90.38 137 SER A C 1
ATOM 1118 O O . SER A 1 137 ? -9.672 1.155 21.656 1 90.38 137 SER A O 1
ATOM 1120 N N . LEU A 1 138 ? -9.672 3.201 20.625 1 88.38 138 LEU A N 1
ATOM 1121 C CA . LEU A 1 138 ? -9.617 2.639 19.281 1 88.38 138 LEU A CA 1
ATOM 1122 C C . LEU A 1 138 ? -8.375 3.113 18.547 1 88.38 138 LEU A C 1
ATOM 1124 O O . LEU A 1 138 ? -8.453 3.998 17.688 1 88.38 138 LEU A O 1
ATOM 1128 N N . THR A 1 139 ? -7.289 2.547 18.984 1 90.25 139 THR A N 1
ATOM 1129 C CA . THR A 1 139 ? -6.031 2.916 18.359 1 90.25 139 THR A CA 1
ATOM 1130 C C . THR A 1 139 ? -5.273 1.675 17.891 1 90.25 139 THR A C 1
ATOM 1132 O O . THR A 1 139 ? -5.516 0.573 18.391 1 90.25 139 THR A O 1
ATOM 1135 N N . PHE A 1 140 ? -4.383 1.826 16.938 1 88.44 140 PHE A N 1
ATOM 1136 C CA . PHE A 1 140 ? -3.605 0.726 16.375 1 88.44 140 PHE A CA 1
ATOM 1137 C C . PHE A 1 140 ? -2.129 1.092 16.297 1 88.44 140 PHE A C 1
ATOM 1139 O O . PHE A 1 140 ? -1.463 0.797 15.305 1 88.44 140 PHE A O 1
ATOM 1146 N N . TRP A 1 141 ? -1.684 1.745 17.312 1 89.75 141 TRP A N 1
ATOM 1147 C CA . TRP A 1 141 ? -0.284 2.15 17.406 1 89.75 141 TRP A CA 1
ATOM 1148 C C . TRP A 1 141 ? 0.634 0.933 17.438 1 89.75 141 TRP A C 1
ATOM 1150 O O . TRP A 1 141 ? 0.314 -0.075 18.078 1 89.75 141 TRP A O 1
ATOM 1160 N N . ASN A 1 142 ? 1.753 1.092 16.828 1 86.44 142 ASN A N 1
ATOM 1161 C CA . ASN A 1 142 ? 2.77 0.052 16.953 1 86.44 142 ASN A CA 1
ATOM 1162 C C . ASN A 1 142 ? 3.553 0.18 18.25 1 86.44 142 ASN A C 1
ATOM 1164 O O . ASN A 1 142 ? 4.207 1.196 18.484 1 86.44 142 ASN A O 1
ATOM 1168 N N . GLY A 1 143 ? 3.453 -0.838 19.016 1 84.62 143 GLY A N 1
ATOM 1169 C CA . GLY A 1 143 ? 4.293 -0.922 20.203 1 84.62 143 GLY A CA 1
ATOM 1170 C C . GLY A 1 143 ? 4.309 0.358 21.016 1 84.62 143 GLY A C 1
ATOM 1171 O O . GLY A 1 143 ? 3.266 0.796 21.5 1 84.62 143 GLY A O 1
ATOM 1172 N N . SER A 1 144 ? 5.512 1.084 20.969 1 87.94 144 SER A N 1
ATOM 1173 C CA . SER A 1 144 ? 5.727 2.258 21.812 1 87.94 144 SER A CA 1
ATOM 1174 C C . SER A 1 144 ? 5.293 3.535 21.094 1 87.94 144 SER A C 1
ATOM 1176 O O . SER A 1 144 ? 5.48 4.637 21.609 1 87.94 144 SER A O 1
ATOM 1178 N N . GLU A 1 145 ? 4.777 3.268 19.969 1 91.19 145 GLU A N 1
ATOM 1179 C CA . GLU A 1 145 ? 4.254 4.441 19.266 1 91.19 145 GLU A CA 1
ATOM 1180 C C . GLU A 1 145 ? 2.963 4.934 19.922 1 91.19 145 GLU A C 1
ATOM 1182 O O . GLU A 1 145 ? 2.246 4.164 20.562 1 91.19 145 GLU A O 1
ATOM 1187 N N . PRO A 1 146 ? 2.586 6.191 19.672 1 95 146 PRO A N 1
ATOM 1188 C CA . PRO A 1 146 ? 3.43 7.273 19.156 1 95 146 PRO A CA 1
ATOM 1189 C C . PRO A 1 146 ? 4.5 7.711 20.156 1 95 146 PRO A C 1
ATOM 1191 O O . PRO A 1 146 ? 4.207 7.887 21.344 1 95 146 PRO A O 1
ATOM 1194 N N . ASP A 1 147 ? 5.785 7.98 19.766 1 94.88 147 ASP A N 1
ATOM 1195 C CA . ASP A 1 147 ? 6.883 8.273 20.672 1 94.88 147 ASP A CA 1
ATOM 1196 C C . ASP A 1 147 ? 7.422 9.68 20.453 1 94.88 147 ASP A C 1
ATOM 1198 O O . ASP A 1 147 ? 8.32 10.125 21.172 1 94.88 147 ASP A O 1
ATOM 1202 N N . ASN A 1 148 ? 6.82 10.367 19.531 1 96.69 148 ASN A N 1
ATOM 1203 C CA . ASN A 1 148 ? 7.246 11.727 19.25 1 96.69 148 ASN A CA 1
ATOM 1204 C C . ASN A 1 148 ? 8.766 11.844 19.203 1 96.69 148 ASN A C 1
ATOM 1206 O O . ASN A 1 148 ? 9.344 12.758 19.797 1 96.69 148 ASN A O 1
ATOM 1210 N N . TRP A 1 149 ? 9.406 10.953 18.5 1 92.88 149 TRP A N 1
ATOM 1211 C CA . TRP A 1 149 ? 10.859 10.914 18.422 1 92.88 149 TRP A CA 1
ATOM 1212 C C . TRP A 1 149 ? 11.406 12.219 17.859 1 92.88 149 TRP A C 1
ATOM 1214 O O . TRP A 1 149 ? 11.078 12.602 16.734 1 92.88 149 TRP A O 1
ATOM 1224 N N . THR A 1 150 ? 12.227 12.984 18.625 1 93.19 150 THR A N 1
ATOM 1225 C CA . THR A 1 150 ? 12.664 14.32 18.25 1 93.19 150 THR A CA 1
ATOM 1226 C C . THR A 1 150 ? 14.086 14.297 17.703 1 93.19 150 THR A C 1
ATOM 1228 O O . THR A 1 150 ? 14.617 15.328 17.281 1 93.19 150 THR A O 1
ATOM 1231 N N . GLU A 1 151 ? 14.758 13.203 17.672 1 90.75 151 GLU A N 1
ATOM 1232 C CA . GLU A 1 151 ? 16.141 13.133 17.203 1 90.75 151 GLU A CA 1
ATOM 1233 C C . GLU A 1 151 ? 16.219 13.359 15.703 1 90.75 151 GLU A C 1
ATOM 1235 O O . GLU A 1 151 ? 17.188 13.969 15.219 1 90.75 151 GLU A O 1
ATOM 1240 N N . ARG A 1 152 ? 15.297 12.867 15.008 1 86.38 152 ARG A N 1
ATOM 1241 C CA . ARG A 1 152 ? 15.297 13.055 13.555 1 86.38 152 ARG A CA 1
ATOM 1242 C C . ARG A 1 152 ? 14.766 14.43 13.18 1 86.38 152 ARG A C 1
ATOM 1244 O O . ARG A 1 152 ? 15.227 15.039 12.211 1 86.38 152 ARG A O 1
ATOM 1251 N N . ASP A 1 153 ? 13.758 14.875 13.914 1 90.75 153 ASP A N 1
ATOM 1252 C CA . ASP A 1 153 ? 13.125 16.172 13.703 1 90.75 153 ASP A CA 1
ATOM 1253 C C . ASP A 1 153 ? 12.836 16.859 15.039 1 90.75 153 ASP A C 1
ATOM 1255 O O . ASP A 1 153 ? 12.016 16.375 15.82 1 90.75 153 ASP A O 1
ATOM 1259 N N . PRO A 1 154 ? 13.523 17.969 15.211 1 92.75 154 PRO A N 1
ATOM 1260 C CA . PRO A 1 154 ? 13.352 18.656 16.5 1 92.75 154 PRO A CA 1
ATOM 1261 C C . PRO A 1 154 ? 11.898 19.031 16.766 1 92.75 154 PRO A C 1
ATOM 1263 O O . PRO A 1 154 ? 11.508 19.203 17.922 1 92.75 154 PRO A O 1
ATOM 1266 N N . ASP A 1 155 ? 11.125 19.172 15.727 1 92.69 155 ASP A N 1
ATOM 1267 C CA . ASP A 1 155 ? 9.711 19.516 15.906 1 92.69 155 ASP A CA 1
ATOM 1268 C C . ASP A 1 155 ? 8.906 18.281 16.312 1 92.69 155 ASP A C 1
ATOM 1270 O O . ASP A 1 155 ? 7.73 18.406 16.688 1 92.69 155 ASP A O 1
ATOM 1274 N N . GLY A 1 156 ? 9.57 17.109 16.297 1 95.56 156 GLY A N 1
ATOM 1275 C CA . GLY A 1 156 ? 8.922 15.867 16.688 1 95.56 156 GLY A CA 1
ATOM 1276 C C . GLY A 1 156 ? 8.133 15.227 15.562 1 95.56 156 GLY A C 1
ATOM 1277 O O . GLY A 1 156 ? 8.344 15.547 14.391 1 95.56 156 GLY A O 1
ATOM 1278 N N . GLU A 1 157 ? 7.293 14.195 15.883 1 97.19 157 GLU A N 1
ATOM 1279 C CA . GLU A 1 157 ? 6.453 13.43 14.969 1 97.19 157 GLU A CA 1
ATOM 1280 C C . GLU A 1 157 ? 4.973 13.68 15.242 1 97.19 157 GLU A C 1
ATOM 1282 O O . GLU A 1 157 ? 4.441 13.242 16.266 1 97.19 157 GLU A O 1
ATOM 1287 N N . ASP A 1 158 ? 4.371 14.422 14.305 1 98.19 158 ASP A N 1
ATOM 1288 C CA . ASP A 1 158 ? 3.018 14.875 14.602 1 98.19 158 ASP A CA 1
ATOM 1289 C C . ASP A 1 158 ? 2.02 14.344 13.578 1 98.19 158 ASP A C 1
ATOM 1291 O O . ASP A 1 158 ? 0.836 14.688 13.617 1 98.19 158 ASP A O 1
ATOM 1295 N N . CYS A 1 159 ? 2.461 13.633 12.633 1 98.44 159 CYS A N 1
ATOM 1296 C CA . CYS A 1 159 ? 1.608 13.078 11.594 1 98.44 159 CYS A CA 1
ATOM 1297 C C . CYS A 1 159 ? 1.689 11.555 11.57 1 98.44 159 CYS A C 1
ATOM 1299 O O . CYS A 1 159 ? 2.705 10.984 11.961 1 98.44 159 CYS A O 1
ATOM 1301 N N . VAL A 1 160 ? 0.6 10.938 11.125 1 96.75 160 VAL A N 1
ATOM 1302 C CA . VAL A 1 160 ? 0.525 9.492 11.297 1 96.75 160 VAL A CA 1
ATOM 1303 C C . VAL A 1 160 ? 0.509 8.812 9.93 1 96.75 160 VAL A C 1
ATOM 1305 O O . VAL A 1 160 ? -0.205 9.242 9.016 1 96.75 160 VAL A O 1
ATOM 1308 N N . ARG A 1 161 ? 1.343 7.848 9.828 1 92.94 161 ARG A N 1
ATOM 1309 C CA . ARG A 1 161 ? 1.325 6.996 8.648 1 92.94 161 ARG A CA 1
ATOM 1310 C C . ARG A 1 161 ? 1.08 5.539 9.023 1 92.94 161 ARG A C 1
ATOM 1312 O O . ARG A 1 161 ? 1.256 5.156 10.18 1 92.94 161 ARG A O 1
ATOM 1319 N N . MET A 1 162 ? 0.614 4.781 8 1 88.06 162 MET A N 1
ATOM 1320 C CA . MET A 1 162 ? 0.509 3.324 8.07 1 88.06 162 MET A CA 1
ATOM 1321 C C . MET A 1 162 ? 1.438 2.664 7.055 1 88.06 162 MET A C 1
ATOM 1323 O O . MET A 1 162 ? 2.098 3.352 6.27 1 88.06 162 MET A O 1
ATOM 1327 N N . GLY A 1 163 ? 1.41 1.341 7.102 1 75.94 163 GLY A N 1
ATOM 1328 C CA . GLY A 1 163 ? 2.217 0.597 6.148 1 75.94 163 GLY A CA 1
ATOM 1329 C C . GLY A 1 163 ? 3.438 -0.049 6.773 1 75.94 163 GLY A C 1
ATOM 1330 O O . GLY A 1 163 ? 3.555 -0.109 8 1 75.94 163 GLY A O 1
ATOM 1331 N N . GLU A 1 164 ? 4.324 -0.492 5.801 1 64.38 164 GLU A N 1
ATOM 1332 C CA . GLU A 1 164 ? 5.402 -1.4 6.176 1 64.38 164 GLU A CA 1
ATOM 1333 C C . GLU A 1 164 ? 6.48 -0.677 6.98 1 64.38 164 GLU A C 1
ATOM 1335 O O . GLU A 1 164 ? 6.848 0.456 6.66 1 64.38 164 GLU A O 1
ATOM 1340 N N . LYS A 1 165 ? 6.703 -1.132 8.172 1 61.16 165 LYS A N 1
ATOM 1341 C CA . LYS A 1 165 ? 7.957 -0.872 8.883 1 61.16 165 LYS A CA 1
ATOM 1342 C C . LYS A 1 165 ? 8.656 -2.176 9.25 1 61.16 165 LYS A C 1
ATOM 1344 O O . LYS A 1 165 ? 8.016 -3.125 9.703 1 61.16 165 LYS A O 1
ATOM 1349 N N . PRO A 1 166 ? 9.883 -2.205 8.805 1 54.66 166 PRO A N 1
ATOM 1350 C CA . PRO A 1 166 ? 10.578 -3.434 9.195 1 54.66 166 PRO A CA 1
ATOM 1351 C C . PRO A 1 166 ? 10.359 -3.791 10.664 1 54.66 166 PRO A C 1
ATOM 1353 O O . PRO A 1 166 ? 10.477 -2.928 11.539 1 54.66 166 PRO A O 1
ATOM 1356 N N . GLY A 1 167 ? 9.922 -5.02 10.914 1 53.94 167 GLY A N 1
ATOM 1357 C CA . GLY A 1 167 ? 9.781 -5.508 12.281 1 53.94 167 GLY A CA 1
ATOM 1358 C C . GLY A 1 167 ? 8.398 -5.285 12.859 1 53.94 167 GLY A C 1
ATOM 1359 O O . GLY A 1 167 ? 8.102 -5.746 13.961 1 53.94 167 GLY A O 1
ATOM 1360 N N . ALA A 1 168 ? 7.656 -4.438 12.18 1 53.91 168 ALA A N 1
ATOM 1361 C CA . ALA A 1 168 ? 6.293 -4.258 12.68 1 53.91 168 ALA A CA 1
ATOM 1362 C C . ALA A 1 168 ? 5.488 -5.547 12.539 1 53.91 168 ALA A C 1
ATOM 1364 O O . ALA A 1 168 ? 5.617 -6.262 11.539 1 53.91 168 ALA A O 1
ATOM 1365 N N . PRO A 1 169 ? 4.797 -5.867 13.625 1 56.56 169 PRO A N 1
ATOM 1366 C CA . PRO A 1 169 ? 4.055 -7.129 13.602 1 56.56 169 PRO A CA 1
ATOM 1367 C C . PRO A 1 169 ? 2.949 -7.141 12.547 1 56.56 169 PRO A C 1
ATOM 1369 O O . PRO A 1 169 ? 2.529 -8.211 12.094 1 56.56 169 PRO A O 1
ATOM 1372 N N . ASP A 1 170 ? 2.348 -5.883 12.312 1 59.69 170 ASP A N 1
ATOM 1373 C CA . ASP A 1 170 ? 1.191 -5.82 11.43 1 59.69 170 ASP A CA 1
ATOM 1374 C C . ASP A 1 170 ? 1.22 -4.551 10.578 1 59.69 170 ASP A C 1
ATOM 1376 O O . ASP A 1 170 ? 1.81 -3.543 10.977 1 59.69 170 ASP A O 1
ATOM 1380 N N . LEU A 1 171 ? 0.772 -4.668 9.273 1 59.75 171 LEU A N 1
ATOM 1381 C CA . LEU A 1 171 ? 0.713 -3.553 8.336 1 59.75 171 LEU A CA 1
ATOM 1382 C C . LEU A 1 171 ? -0.315 -2.518 8.789 1 59.75 171 LEU A C 1
ATOM 1384 O O . LEU A 1 171 ? -0.324 -1.391 8.289 1 59.75 171 LEU A O 1
ATOM 1388 N N . ASN A 1 172 ? -0.976 -2.896 9.758 1 71.5 172 ASN A N 1
ATOM 1389 C CA . ASN A 1 172 ? -2.086 -2.027 10.133 1 71.5 172 ASN A CA 1
ATOM 1390 C C . ASN A 1 172 ? -1.732 -1.16 11.344 1 71.5 172 ASN A C 1
ATOM 1392 O O . ASN A 1 172 ? -2.611 -0.548 11.953 1 71.5 172 ASN A O 1
ATOM 1396 N N . CYS A 1 173 ? -0.45 -1.164 11.523 1 80.5 173 CYS A N 1
ATOM 1397 C CA . CYS A 1 173 ? -0.042 -0.358 12.672 1 80.5 173 CYS A CA 1
ATOM 1398 C C . CYS A 1 173 ? 0.18 1.094 12.266 1 80.5 173 CYS A C 1
ATOM 1400 O O . CYS A 1 173 ? 0.477 1.38 11.102 1 80.5 173 CYS A O 1
ATOM 1402 N N . TRP A 1 174 ? 0.007 1.954 13.336 1 90.56 174 TRP A N 1
ATOM 1403 C CA . TRP A 1 174 ? 0.197 3.389 13.148 1 90.56 174 TRP A CA 1
ATOM 1404 C C . TRP A 1 174 ? 1.57 3.824 13.648 1 90.56 174 TRP A C 1
ATOM 1406 O O . TRP A 1 174 ? 2.066 3.307 14.648 1 90.56 174 TRP A O 1
ATOM 1416 N N . PHE A 1 175 ? 2.15 4.777 12.922 1 91.94 175 PHE A N 1
ATOM 1417 C CA . PHE A 1 175 ? 3.424 5.383 13.289 1 91.94 175 PHE A CA 1
ATOM 1418 C C . PHE A 1 175 ? 3.352 6.902 13.203 1 91.94 175 PHE A C 1
ATOM 1420 O O . PHE A 1 175 ? 2.977 7.449 12.164 1 91.94 175 PHE A O 1
ATOM 1427 N N . ASP A 1 176 ? 3.66 7.52 14.352 1 96.25 176 ASP A N 1
ATOM 1428 C CA . ASP A 1 176 ? 3.824 8.961 14.195 1 96.25 176 ASP A CA 1
ATOM 1429 C C . ASP A 1 176 ? 5.164 9.297 13.539 1 96.25 176 ASP A C 1
ATOM 1431 O O . ASP A 1 176 ? 6.176 8.641 13.82 1 96.25 176 ASP A O 1
ATOM 1435 N N . GLU A 1 177 ? 5.082 10.18 12.586 1 96 177 GLU A N 1
ATOM 1436 C CA . GLU A 1 177 ? 6.238 10.602 11.805 1 96 177 GLU A CA 1
ATOM 1437 C C . GLU A 1 177 ? 6.277 12.117 11.648 1 96 177 GLU A C 1
ATOM 1439 O O . GLU A 1 177 ? 5.254 12.789 11.805 1 96 177 GLU A O 1
ATOM 1444 N N . PRO A 1 178 ? 7.539 12.648 11.43 1 96.81 178 PRO A N 1
ATOM 1445 C CA . PRO A 1 178 ? 7.57 14.07 11.086 1 96.81 178 PRO A CA 1
ATOM 1446 C C . PRO A 1 178 ? 6.691 14.406 9.883 1 96.81 178 PRO A C 1
ATOM 1448 O O . PRO A 1 178 ? 6.762 13.734 8.852 1 96.81 178 PRO A O 1
ATOM 1451 N N . CYS A 1 179 ? 5.922 15.445 10.008 1 97.31 179 CYS A N 1
ATOM 1452 C CA . CYS A 1 179 ? 4.938 15.797 8.992 1 97.31 179 CYS A CA 1
ATOM 1453 C C . CYS A 1 179 ? 5.617 16.172 7.68 1 97.31 179 CYS A C 1
ATOM 1455 O O . CYS A 1 179 ? 4.988 16.141 6.621 1 97.31 179 CYS A O 1
ATOM 1457 N N . LYS A 1 180 ? 6.84 16.469 7.75 1 95.75 180 LYS A N 1
ATOM 1458 C CA . LYS A 1 180 ? 7.582 16.922 6.574 1 95.75 180 LYS A CA 1
ATOM 1459 C C . LYS A 1 180 ? 8.109 15.734 5.77 1 95.75 180 LYS A C 1
ATOM 1461 O O . LYS A 1 180 ? 8.57 15.906 4.637 1 95.75 180 LYS A O 1
ATOM 1466 N N . ASP A 1 181 ? 8.062 14.555 6.379 1 94.38 181 ASP A N 1
ATOM 1467 C CA . ASP A 1 181 ? 8.43 13.367 5.609 1 94.38 181 ASP A CA 1
ATOM 1468 C C . ASP A 1 181 ? 7.48 13.164 4.43 1 94.38 181 ASP A C 1
ATOM 1470 O O . ASP A 1 181 ? 6.398 13.75 4.391 1 94.38 181 ASP A O 1
ATOM 1474 N N . THR A 1 182 ? 7.938 12.359 3.467 1 91.88 182 THR A N 1
ATOM 1475 C CA . THR A 1 182 ? 7.09 12.125 2.303 1 91.88 182 THR A CA 1
ATOM 1476 C C . THR A 1 182 ? 6.613 10.672 2.27 1 91.88 182 THR A C 1
ATOM 1478 O O . THR A 1 182 ? 7.406 9.75 2.451 1 91.88 182 THR A O 1
ATOM 1481 N N . GLU A 1 183 ? 5.328 10.516 2.242 1 90.88 183 GLU A N 1
ATOM 1482 C CA . GLU A 1 183 ? 4.629 9.242 2.119 1 90.88 183 GLU A CA 1
ATOM 1483 C C . GLU A 1 183 ? 3.51 9.32 1.085 1 90.88 183 GLU A C 1
ATOM 1485 O O . GLU A 1 183 ? 3.115 10.414 0.672 1 90.88 183 GLU A O 1
ATOM 1490 N N . PHE A 1 184 ? 3.064 8.141 0.619 1 88.06 184 PHE A N 1
ATOM 1491 C CA . PHE A 1 184 ? 1.811 8.148 -0.126 1 88.06 184 PHE A CA 1
ATOM 1492 C C . PHE A 1 184 ? 0.661 8.617 0.757 1 88.06 184 PHE A C 1
ATOM 1494 O O . PHE A 1 184 ? 0.816 8.742 1.974 1 88.06 184 PHE A O 1
ATOM 1501 N N .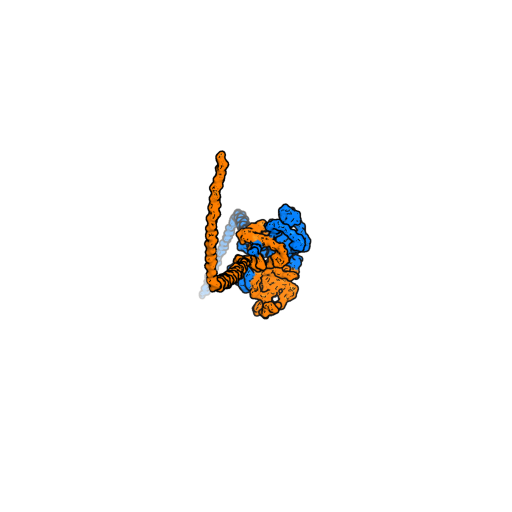 GLY A 1 185 ? -0.428 8.945 0.083 1 88.81 185 GLY A N 1
ATOM 1502 C CA . GLY A 1 185 ? -1.631 9.305 0.817 1 88.81 185 GLY A CA 1
ATOM 1503 C C . GLY A 1 185 ? -2.76 8.305 0.637 1 88.81 185 GLY A C 1
ATOM 1504 O O . GLY A 1 185 ? -2.988 7.809 -0.469 1 88.81 185 GLY A O 1
ATOM 1505 N N . ALA A 1 186 ? -3.348 7.926 1.761 1 88.69 186 ALA A N 1
ATOM 1506 C CA . ALA A 1 186 ? -4.613 7.203 1.681 1 88.69 186 ALA A CA 1
ATOM 1507 C C . ALA A 1 186 ? -5.797 8.164 1.753 1 88.69 186 ALA A C 1
ATOM 1509 O O . ALA A 1 186 ? -5.977 8.859 2.752 1 88.69 186 ALA A O 1
ATOM 1510 N N . VAL A 1 187 ? -6.523 8.164 0.693 1 86.94 187 VAL A N 1
ATOM 1511 C CA . VAL A 1 187 ? -7.602 9.133 0.529 1 86.94 187 VAL A CA 1
ATOM 1512 C C . VAL A 1 187 ? -8.953 8.422 0.581 1 86.94 187 VAL A C 1
ATOM 1514 O O . VAL A 1 187 ? -9.109 7.344 0.005 1 86.94 187 VAL A O 1
ATOM 1517 N N . SER A 1 188 ? -9.82 8.969 1.342 1 86.12 188 SER A N 1
ATOM 1518 C CA . SER A 1 188 ? -11.141 8.359 1.414 1 86.12 188 SER A CA 1
ATOM 1519 C C . SER A 1 188 ? -12.234 9.422 1.404 1 86.12 188 SER A C 1
ATOM 1521 O O . SER A 1 188 ? -11.977 10.594 1.681 1 86.12 188 SER A O 1
ATOM 1523 N N . PHE A 1 189 ? -13.344 9.094 0.849 1 81.5 189 PHE A N 1
ATOM 1524 C CA . PHE A 1 189 ? -14.562 9.867 1.055 1 81.5 189 PHE A CA 1
ATOM 1525 C C . PHE A 1 189 ? -15.734 8.961 1.398 1 81.5 189 PHE A C 1
ATOM 1527 O O . PHE A 1 189 ? -15.812 7.828 0.913 1 81.5 189 PHE A O 1
ATOM 1534 N N . LEU A 1 190 ? -16.328 9.305 2.574 1 63.91 190 LEU A N 1
ATOM 1535 C CA . LEU A 1 190 ? -17.516 8.578 2.992 1 63.91 190 LEU A CA 1
ATOM 1536 C C . LEU A 1 190 ? -18.75 9.039 2.203 1 63.91 190 LEU A C 1
ATOM 1538 O O . LEU A 1 190 ? -18.938 10.234 1.994 1 63.91 190 LEU A O 1
ATOM 1542 N N . TYR A 1 191 ? -19.203 8.094 1.354 1 55.88 191 TYR A N 1
ATOM 1543 C CA . TYR A 1 191 ? -20.469 8.5 0.746 1 55.88 191 TYR A CA 1
ATOM 1544 C C . TYR A 1 191 ? -21.656 8.102 1.629 1 55.88 191 TYR A C 1
ATOM 1546 O O . TYR A 1 191 ? -21.609 7.062 2.293 1 55.88 191 TYR A O 1
ATOM 1554 N N . MET A 1 192 ? -22.156 9.008 2.355 1 48.47 192 MET A N 1
ATOM 1555 C CA . MET A 1 192 ? -23.391 8.82 3.111 1 48.47 192 MET A CA 1
ATOM 1556 C C . MET A 1 192 ? -24.531 8.375 2.197 1 48.47 192 MET A C 1
ATOM 1558 O O . MET A 1 192 ? -24.562 8.734 1.02 1 48.47 192 MET A O 1
ATOM 1562 N N . VAL B 1 1 ? -105 60.906 30.672 1 35.03 1 VAL B N 1
ATOM 1563 C CA . VAL B 1 1 ? -105.625 60.125 29.625 1 35.03 1 VAL B CA 1
ATOM 1564 C C . VAL B 1 1 ? -104.75 59 29.203 1 35.03 1 VAL B C 1
ATOM 1566 O O . VAL B 1 1 ? -103.625 59.219 28.75 1 35.03 1 VAL B O 1
ATOM 1569 N N . MET B 1 2 ? -104.812 57.812 29.906 1 33.72 2 MET B N 1
ATOM 1570 C CA . MET B 1 2 ? -104.125 56.531 30.156 1 33.72 2 MET B CA 1
ATOM 1571 C C . MET B 1 2 ? -104.125 55.688 28.891 1 33.72 2 MET B C 1
ATOM 1573 O O . MET B 1 2 ? -105.125 55.375 28.328 1 33.72 2 MET B O 1
ATOM 1577 N N . LEU B 1 3 ? -103 55.906 28.031 1 34.06 3 LEU B N 1
ATOM 1578 C CA . LEU B 1 3 ? -102.688 55.5 26.672 1 34.06 3 LEU B CA 1
ATOM 1579 C C . LEU B 1 3 ? -102.75 53.969 26.562 1 34.06 3 LEU B C 1
ATOM 1581 O O . LEU B 1 3 ? -101.938 53.281 27.234 1 34.06 3 LEU B O 1
ATOM 1585 N N . GLN B 1 4 ? -103.875 53.344 26.469 1 38.38 4 GLN B N 1
ATOM 1586 C CA . GLN B 1 4 ? -104.125 51.906 26.562 1 38.38 4 GLN B CA 1
ATOM 1587 C C . GLN B 1 4 ? -103.5 51.156 25.391 1 38.38 4 GLN B C 1
ATOM 1589 O O . GLN B 1 4 ? -103.812 51.438 24.219 1 38.38 4 GLN B O 1
ATOM 1594 N N . PRO B 1 5 ? -102.25 50.719 25.391 1 42.5 5 PRO B N 1
ATOM 1595 C CA . PRO B 1 5 ? -101.562 50.406 24.156 1 42.5 5 PRO B CA 1
ATOM 1596 C C . PRO B 1 5 ? -102.125 49.188 23.438 1 42.5 5 PRO B C 1
ATOM 1598 O O . PRO B 1 5 ? -102.812 48.375 24.078 1 42.5 5 PRO B O 1
ATOM 1601 N N . PRO B 1 6 ? -102.312 49.188 22.078 1 41.41 6 PRO B N 1
ATOM 1602 C CA . PRO B 1 6 ? -103.062 48.312 21.172 1 41.41 6 PRO B CA 1
ATOM 1603 C C . PRO B 1 6 ? -102.562 46.875 21.203 1 41.41 6 PRO B C 1
ATOM 1605 O O . PRO B 1 6 ? -101.375 46.594 21.578 1 41.41 6 PRO B O 1
ATOM 1608 N N . ASN B 1 7 ? -103.438 45.875 21.312 1 36.19 7 ASN B N 1
ATOM 1609 C CA . ASN B 1 7 ? -103.375 44.406 21.422 1 36.19 7 ASN B CA 1
ATOM 1610 C C . ASN B 1 7 ? -102.625 43.781 20.266 1 36.19 7 ASN B C 1
ATOM 1612 O O . ASN B 1 7 ? -102.938 44.031 19.109 1 36.19 7 ASN B O 1
ATOM 1616 N N . ILE B 1 8 ? -101.375 43.406 20.312 1 33.75 8 ILE B N 1
ATOM 1617 C CA . ILE B 1 8 ? -100.375 42.844 19.422 1 33.75 8 ILE B CA 1
ATOM 1618 C C . ILE B 1 8 ? -100.875 41.5 18.891 1 33.75 8 ILE B C 1
ATOM 1620 O O . ILE B 1 8 ? -101.125 40.562 19.656 1 33.75 8 ILE B O 1
ATOM 1624 N N . ALA B 1 9 ? -101.562 41.469 17.719 1 30.5 9 ALA B N 1
ATOM 1625 C CA . ALA B 1 9 ? -102.125 40.312 17.016 1 30.5 9 ALA B CA 1
ATOM 1626 C C . ALA B 1 9 ? -101.062 39.25 16.766 1 30.5 9 ALA B C 1
ATOM 1628 O O . ALA B 1 9 ? -100 39.531 16.281 1 30.5 9 ALA B O 1
ATOM 1629 N N . GLN B 1 10 ? -101 38.125 17.5 1 31.31 10 GLN B N 1
ATOM 1630 C CA . GLN B 1 10 ? -100.188 36.938 17.547 1 31.31 10 GLN B CA 1
ATOM 1631 C C . GLN B 1 10 ? -100.25 36.156 16.234 1 31.31 10 GLN B C 1
ATOM 1633 O O . GLN B 1 10 ? -101.25 35.625 15.883 1 31.31 10 GLN B O 1
ATOM 1638 N N . GLY B 1 11 ? -99.812 36.812 15.039 1 31.53 11 GLY B N 1
ATOM 1639 C CA . GLY B 1 11 ? -99.938 36.094 13.789 1 31.53 11 GLY B CA 1
ATOM 1640 C C . GLY B 1 11 ? -99.312 34.688 13.844 1 31.53 11 GLY B C 1
ATOM 1641 O O . GLY B 1 11 ? -98.312 34.5 14.5 1 31.53 11 GLY B O 1
ATOM 1642 N N . GLN B 1 12 ? -100.062 33.625 13.727 1 32.41 12 GLN B N 1
ATOM 1643 C CA . GLN B 1 12 ? -99.938 32.156 13.727 1 32.41 12 GLN B CA 1
ATOM 1644 C C . GLN B 1 12 ? -98.938 31.719 12.641 1 32.41 12 GLN B C 1
ATOM 1646 O O . GLN B 1 12 ? -99.188 31.953 11.453 1 32.41 12 GLN B O 1
ATOM 1651 N N . MET B 1 13 ? -97.562 31.875 12.828 1 31.22 13 MET B N 1
ATOM 1652 C CA . MET B 1 13 ? -96.625 31.438 11.852 1 31.22 13 MET B CA 1
ATOM 1653 C C . MET B 1 13 ? -96.812 29.953 11.516 1 31.22 13 MET B C 1
ATOM 1655 O O . MET B 1 13 ? -96.812 29.109 12.414 1 31.22 13 MET B O 1
ATOM 1659 N N . GLU B 1 14 ? -97.562 29.594 10.43 1 36.12 14 GLU B N 1
ATOM 1660 C CA . GLU B 1 14 ? -97.75 28.266 9.844 1 36.12 14 GLU B CA 1
ATOM 1661 C C . GLU B 1 14 ? -96.375 27.609 9.555 1 36.12 14 GLU B C 1
ATOM 1663 O O . GLU B 1 14 ? -95.5 28.25 9 1 36.12 14 GLU B O 1
ATOM 1668 N N . GLY B 1 15 ? -95.938 26.641 10.359 1 34.53 15 GLY B N 1
ATOM 1669 C CA . GLY B 1 15 ? -94.75 25.781 10.383 1 34.53 15 GLY B CA 1
ATOM 1670 C C . GLY B 1 15 ? -94.5 25.047 9.078 1 34.53 15 GLY B C 1
ATOM 1671 O O . GLY B 1 15 ? -95.312 24.234 8.656 1 34.53 15 GLY B O 1
ATOM 1672 N N . GLN B 1 16 ? -94 25.719 7.98 1 33.88 16 GLN B N 1
ATOM 1673 C CA . GLN B 1 16 ? -93.688 25.047 6.738 1 33.88 16 GLN B CA 1
ATOM 1674 C C . GLN B 1 16 ? -92.812 23.828 7.008 1 33.88 16 GLN B C 1
ATOM 1676 O O . GLN B 1 16 ? -91.75 23.906 7.664 1 33.88 16 GLN B O 1
ATOM 1681 N N . ARG B 1 17 ? -93.438 22.625 7.113 1 34.72 17 ARG B N 1
ATOM 1682 C CA . ARG B 1 17 ? -92.812 21.328 7.246 1 34.72 17 ARG B CA 1
ATOM 1683 C C . ARG B 1 17 ? -91.812 21.062 6.105 1 34.72 17 ARG B C 1
ATOM 1685 O O . ARG B 1 17 ? -92.188 21.188 4.934 1 34.72 17 ARG B O 1
ATOM 1692 N N . SER B 1 18 ? -90.562 21.438 6.258 1 36.69 18 SER B N 1
ATOM 1693 C CA . SER B 1 18 ? -89.438 21.156 5.316 1 36.69 18 SER B CA 1
ATOM 1694 C C . SER B 1 18 ? -89.438 19.672 4.91 1 36.69 18 SER B C 1
ATOM 1696 O O . SER B 1 18 ? -89.5 18.797 5.766 1 36.69 18 SER B O 1
ATOM 1698 N N . ASP B 1 19 ? -90.125 19.312 3.812 1 38.31 19 ASP B N 1
ATOM 1699 C CA . ASP B 1 19 ? -90.062 18.016 3.143 1 38.31 19 ASP B CA 1
ATOM 1700 C C . ASP B 1 19 ? -88.625 17.516 3.002 1 38.31 19 ASP B C 1
ATOM 1702 O O . ASP B 1 19 ? -87.812 18.188 2.4 1 38.31 19 ASP B O 1
ATOM 1706 N N . GLN B 1 20 ? -88.125 16.828 4.031 1 39.25 20 GLN B N 1
ATOM 1707 C CA . GLN B 1 20 ? -86.875 16.109 4 1 39.25 20 GLN B CA 1
ATOM 1708 C C . GLN B 1 20 ? -86.812 15.133 2.824 1 39.25 20 GLN B C 1
ATOM 1710 O O . GLN B 1 20 ? -87.625 14.203 2.748 1 39.25 20 GLN B O 1
ATOM 1715 N N . ARG B 1 21 ? -86.625 15.648 1.606 1 42.56 21 ARG B N 1
ATOM 1716 C CA . ARG B 1 21 ? -86.375 14.805 0.444 1 42.56 21 ARG B CA 1
ATOM 1717 C C . ARG B 1 21 ? -85.438 13.656 0.792 1 42.56 21 ARG B C 1
ATOM 1719 O O . ARG B 1 21 ? -84.312 13.891 1.209 1 42.56 21 ARG B O 1
ATOM 1726 N N . GLU B 1 22 ? -86 12.43 1.122 1 46.59 22 GLU B N 1
ATOM 1727 C CA . GLU B 1 22 ? -85.312 11.18 1.281 1 46.59 22 GLU B CA 1
ATOM 1728 C C . GLU B 1 22 ? -84.438 10.891 0.064 1 46.59 22 GLU B C 1
ATOM 1730 O O . GLU B 1 22 ? -84.938 10.859 -1.066 1 46.59 22 GLU B O 1
ATOM 1735 N N . TRP B 1 23 ? -83.312 11.445 0.045 1 52.81 23 TRP B N 1
ATOM 1736 C CA . TRP B 1 23 ? -82.375 11.07 -1.011 1 52.81 23 TRP B CA 1
ATOM 1737 C C . TRP B 1 23 ? -82.312 9.562 -1.194 1 52.81 23 TRP B C 1
ATOM 1739 O O . TRP B 1 23 ? -82.438 8.805 -0.222 1 52.81 23 TRP B O 1
ATOM 1749 N N . PRO B 1 24 ? -82.75 9.039 -2.395 1 52.88 24 PRO B N 1
ATOM 1750 C CA . PRO B 1 24 ? -82.875 7.59 -2.584 1 52.88 24 PRO B CA 1
ATOM 1751 C C . PRO B 1 24 ? -81.625 6.848 -2.125 1 52.88 24 PRO B C 1
ATOM 1753 O O . PRO B 1 24 ? -80.5 7.406 -2.154 1 52.88 24 PRO B O 1
ATOM 1756 N N . CYS B 1 25 ? -81.812 5.816 -1.247 1 58 25 CYS B N 1
ATOM 1757 C CA . CYS B 1 25 ? -80.812 4.906 -0.602 1 58 25 CYS B CA 1
ATOM 1758 C C . CYS B 1 25 ? -79.875 4.332 -1.615 1 58 25 CYS B C 1
ATOM 1760 O O . CYS B 1 25 ? -78.75 3.875 -1.244 1 58 25 CYS B O 1
ATOM 1762 N N . TRP B 1 26 ? -80.25 4.398 -2.973 1 59.72 26 TRP B N 1
ATOM 1763 C CA . TRP B 1 26 ? -79.375 3.762 -3.928 1 59.72 26 TRP B CA 1
ATOM 1764 C C . TRP B 1 26 ? -78.125 4.617 -4.164 1 59.72 26 TRP B C 1
ATOM 1766 O O . TRP B 1 26 ? -77.125 4.152 -4.738 1 59.72 26 TRP B O 1
ATOM 1776 N N . LEU B 1 27 ? -78.188 5.91 -3.688 1 63.5 27 LEU B N 1
ATOM 1777 C CA . LEU B 1 27 ? -77 6.773 -3.85 1 63.5 27 LEU B CA 1
ATOM 1778 C C . LEU B 1 27 ? -76 6.477 -2.785 1 63.5 27 LEU B C 1
ATOM 1780 O O . LEU B 1 27 ? -74.812 6.758 -2.979 1 63.5 27 LEU B O 1
ATOM 1784 N N . SER B 1 28 ? -76.562 5.645 -1.788 1 65.38 28 SER B N 1
ATOM 1785 C CA . SER B 1 28 ? -75.562 5.359 -0.726 1 65.38 28 SER B CA 1
ATOM 1786 C C . SER B 1 28 ? -74.688 4.172 -1.085 1 65.38 28 SER B C 1
ATOM 1788 O O . SER B 1 28 ? -73.5 4.137 -0.722 1 65.38 28 SER B O 1
ATOM 1790 N N . ALA B 1 29 ? -75.312 3.273 -1.957 1 69.62 29 ALA B N 1
ATOM 1791 C CA . ALA B 1 29 ? -74.5 2.102 -2.303 1 69.62 29 ALA B CA 1
ATOM 1792 C C . ALA B 1 29 ? -73.438 2.447 -3.352 1 69.62 29 ALA B C 1
ATOM 1794 O O . ALA B 1 29 ? -72.312 1.954 -3.293 1 69.62 29 ALA B O 1
ATOM 1795 N N . LEU B 1 30 ? -73.75 3.412 -4.223 1 72.31 30 LEU B N 1
ATOM 1796 C CA . LEU B 1 30 ? -72.812 3.83 -5.266 1 72.31 30 LEU B CA 1
ATOM 1797 C C . LEU B 1 30 ? -71.688 4.684 -4.68 1 72.31 30 LEU B C 1
ATOM 1799 O O . LEU B 1 30 ? -70.562 4.613 -5.145 1 72.31 30 LEU B O 1
ATOM 1803 N N . SER B 1 31 ? -72.062 5.246 -3.531 1 73.56 31 SER B N 1
ATOM 1804 C CA . SER B 1 31 ? -71 6.066 -2.881 1 73.56 31 SER B CA 1
ATOM 1805 C C . SER B 1 31 ? -70 5.207 -2.117 1 73.56 31 SER B C 1
ATOM 1807 O O . SER B 1 31 ? -68.812 5.473 -2.146 1 73.56 31 SER B O 1
ATOM 1809 N N . TRP B 1 32 ? -70.5 4.051 -1.613 1 76 32 TRP B N 1
ATOM 1810 C CA . TRP B 1 32 ? -69.562 3.168 -0.893 1 76 32 TRP B CA 1
ATOM 1811 C C . TRP B 1 32 ? -68.688 2.377 -1.862 1 76 32 TRP B C 1
ATOM 1813 O O . TRP B 1 32 ? -67.562 2.145 -1.596 1 76 32 TRP B O 1
ATOM 1823 N N . GLN B 1 33 ? -69.188 2.115 -3.098 1 77.44 33 GLN B N 1
ATOM 1824 C CA . GLN B 1 33 ? -68.375 1.437 -4.125 1 77.44 33 GLN B CA 1
ATOM 1825 C C . GLN B 1 33 ? -67.375 2.381 -4.746 1 77.44 33 GLN B C 1
ATOM 1827 O O . GLN B 1 33 ? -66.25 1.983 -5.023 1 77.44 33 GLN B O 1
ATOM 1832 N N . LEU B 1 34 ? -67.75 3.607 -4.879 1 78.25 34 LEU B N 1
ATOM 1833 C CA . LEU B 1 34 ? -66.812 4.605 -5.398 1 78.25 34 LEU B CA 1
ATOM 1834 C C . LEU B 1 34 ? -65.75 4.922 -4.371 1 78.25 34 LEU B C 1
ATOM 1836 O O . LEU B 1 34 ? -64.562 5.07 -4.723 1 78.25 34 LEU B O 1
ATOM 1840 N N . LEU B 1 35 ? -66.062 4.855 -3.127 1 76.69 35 LEU B N 1
ATOM 1841 C CA . LEU B 1 35 ? -65.062 5.074 -2.068 1 76.69 35 LEU B CA 1
ATOM 1842 C C . LEU B 1 35 ? -64.125 3.877 -1.939 1 76.69 35 LEU B C 1
ATOM 1844 O O . LEU B 1 35 ? -62.938 4.047 -1.73 1 76.69 35 LEU B O 1
ATOM 1848 N N . SER B 1 36 ? -64.688 2.668 -2.195 1 77.94 36 SER B N 1
ATOM 1849 C CA . SER B 1 36 ? -63.844 1.473 -2.189 1 77.94 36 SER B CA 1
ATOM 1850 C C . SER B 1 36 ? -62.969 1.418 -3.424 1 77.94 36 SER B C 1
ATOM 1852 O O . SER B 1 36 ? -61.781 1.012 -3.338 1 77.94 36 SER B O 1
ATOM 1854 N N . LEU B 1 37 ? -63.406 1.916 -4.555 1 77.94 37 LEU B N 1
ATOM 1855 C CA . LEU B 1 37 ? -62.594 1.998 -5.762 1 77.94 37 LEU B CA 1
ATOM 1856 C C . LEU B 1 37 ? -61.531 3.098 -5.633 1 77.94 37 LEU B C 1
ATOM 1858 O O . LEU B 1 37 ? -60.406 2.908 -6.023 1 77.94 37 LEU B O 1
ATOM 1862 N N . LEU B 1 38 ? -61.875 4.121 -5.016 1 76 38 LEU B N 1
ATOM 1863 C CA . LEU B 1 38 ? -60.906 5.188 -4.77 1 76 38 LEU B CA 1
ATOM 1864 C C . LEU B 1 38 ? -59.906 4.758 -3.729 1 76 38 LEU B C 1
ATOM 1866 O O . LEU B 1 38 ? -58.719 5.066 -3.857 1 76 38 LEU B O 1
ATOM 1870 N N . PHE B 1 39 ? -60.219 3.951 -2.736 1 76.31 39 PHE B N 1
ATOM 1871 C CA . PHE B 1 39 ? -59.312 3.408 -1.752 1 76.31 39 PHE B CA 1
ATOM 1872 C C . PHE B 1 39 ? -58.406 2.346 -2.379 1 76.31 39 PHE B C 1
ATOM 1874 O O . PHE B 1 39 ? -57.188 2.303 -2.111 1 76.31 39 PHE B O 1
ATOM 1881 N N . ALA B 1 40 ? -58.906 1.596 -3.307 1 73.56 40 ALA B N 1
ATOM 1882 C CA . ALA B 1 40 ? -58.094 0.615 -4.02 1 73.56 40 ALA B CA 1
ATOM 1883 C C . ALA B 1 40 ? -57.125 1.299 -4.977 1 73.56 40 ALA B C 1
ATOM 1885 O O . ALA B 1 40 ? -55.969 0.907 -5.07 1 73.56 40 ALA B O 1
ATOM 1886 N N . VAL B 1 41 ? -57.469 2.316 -5.641 1 74.25 41 VAL B N 1
ATOM 1887 C CA . VAL B 1 41 ? -56.562 3.076 -6.523 1 74.25 41 VAL B CA 1
ATOM 1888 C C . VAL B 1 41 ? -55.562 3.852 -5.691 1 74.25 41 VAL B C 1
ATOM 1890 O O . VAL B 1 41 ? -54.375 3.918 -6.047 1 74.25 41 VAL B O 1
ATOM 1893 N N . SER B 1 42 ? -55.906 4.301 -4.543 1 70.88 42 SER B N 1
ATOM 1894 C CA . SER B 1 42 ? -54.969 4.969 -3.65 1 70.88 42 SER B CA 1
ATOM 1895 C C . SER B 1 42 ? -54 3.973 -3.025 1 70.88 42 SER B C 1
ATOM 1897 O O . SER B 1 42 ? -52.781 4.246 -2.926 1 70.88 42 SER B O 1
ATOM 1899 N N . VAL B 1 43 ? -54.375 2.781 -2.682 1 70.19 43 VAL B N 1
ATOM 1900 C CA . VAL B 1 43 ? -53.5 1.741 -2.18 1 70.19 43 VAL B CA 1
ATOM 1901 C C . VAL B 1 43 ? -52.625 1.211 -3.32 1 70.19 43 VAL B C 1
ATOM 1903 O O . VAL B 1 43 ? -51.438 0.987 -3.143 1 70.19 43 VAL B O 1
ATOM 1906 N N . SER B 1 44 ? -53.094 1.12 -4.508 1 65.19 44 SER B N 1
ATOM 1907 C CA . SER B 1 44 ? -52.312 0.733 -5.668 1 65.19 44 SER B CA 1
ATOM 1908 C C . SER B 1 44 ? -51.344 1.843 -6.07 1 65.19 44 SER B C 1
ATOM 1910 O O . SER B 1 44 ? -50.188 1.574 -6.43 1 65.19 44 SER B O 1
ATOM 1912 N N . LEU B 1 45 ? -51.656 3.053 -6.031 1 62.22 45 LEU B N 1
ATOM 1913 C CA . LEU B 1 45 ? -50.781 4.18 -6.273 1 62.22 45 LEU B CA 1
ATOM 1914 C C . LEU B 1 45 ? -49.781 4.336 -5.125 1 62.22 45 LEU B C 1
ATOM 1916 O O . LEU B 1 45 ? -48.594 4.625 -5.355 1 62.22 45 LEU B O 1
ATOM 1920 N N . SER B 1 46 ? -50.156 4.094 -3.896 1 60.28 46 SER B N 1
ATOM 1921 C CA . SER B 1 46 ? -49.25 4.094 -2.77 1 60.28 46 SER B CA 1
ATOM 1922 C C . SER B 1 46 ? -48.344 2.869 -2.797 1 60.28 46 SER B C 1
ATOM 1924 O O . SER B 1 46 ? -47.156 2.961 -2.479 1 60.28 46 SER B O 1
ATOM 1926 N N . CYS B 1 47 ? -48.781 1.759 -3.221 1 52.25 47 CYS B N 1
ATOM 1927 C CA . CYS B 1 47 ? -47.938 0.598 -3.393 1 52.25 47 CYS B CA 1
ATOM 1928 C C . CYS B 1 47 ? -47 0.783 -4.586 1 52.25 47 CYS B C 1
ATOM 1930 O O . CYS B 1 47 ? -45.812 0.395 -4.531 1 52.25 47 CYS B O 1
ATOM 1932 N N . ARG B 1 48 ? -47.469 1.382 -5.719 1 52.91 48 ARG B N 1
ATOM 1933 C CA . ARG B 1 48 ? -46.594 1.728 -6.82 1 52.91 48 ARG B CA 1
ATOM 1934 C C . ARG B 1 48 ? -45.625 2.85 -6.422 1 52.91 48 ARG B C 1
ATOM 1936 O O . ARG B 1 48 ? -44.469 2.855 -6.824 1 52.91 48 ARG B O 1
ATOM 1943 N N . LEU B 1 49 ? -46 3.797 -5.602 1 48.81 49 LEU B N 1
A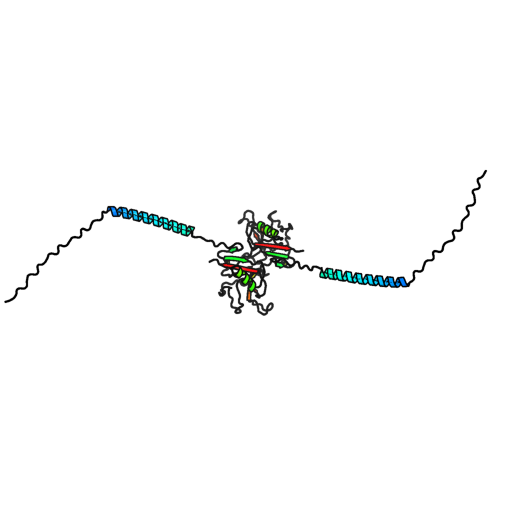TOM 1944 C CA . LEU B 1 49 ? -45.062 4.777 -5.059 1 48.81 49 LEU B CA 1
ATOM 1945 C C . LEU B 1 49 ? -44.125 4.129 -4.051 1 48.81 49 LEU B C 1
ATOM 1947 O O . LEU B 1 49 ? -42.938 4.473 -3.992 1 48.81 49 LEU B O 1
ATOM 1951 N N . ILE B 1 50 ? -44.594 3.164 -3.211 1 45.28 50 ILE B N 1
ATOM 1952 C CA . ILE B 1 50 ? -43.656 2.404 -2.365 1 45.28 50 ILE B CA 1
ATOM 1953 C C . ILE B 1 50 ? -42.781 1.503 -3.232 1 45.28 50 ILE B C 1
ATOM 1955 O O . ILE B 1 50 ? -41.594 1.393 -3.002 1 45.28 50 ILE B O 1
ATOM 1959 N N . LEU B 1 51 ? -43.375 0.882 -4.25 1 44.03 51 LEU B N 1
ATOM 1960 C CA . LEU B 1 51 ? -42.5 0.166 -5.191 1 44.03 51 LEU B CA 1
ATOM 1961 C C . LEU B 1 51 ? -41.625 1.134 -5.961 1 44.03 51 LEU B C 1
ATOM 1963 O O . LEU B 1 51 ? -40.469 0.812 -6.273 1 44.03 51 LEU B O 1
ATOM 1967 N N . TYR B 1 52 ? -42.188 2.281 -6.391 1 44.16 52 TYR B N 1
ATOM 1968 C CA . TYR B 1 52 ? -41.312 3.275 -6.965 1 44.16 52 TYR B CA 1
ATOM 1969 C C . TYR B 1 52 ? -40.312 3.787 -5.918 1 44.16 52 TYR B C 1
ATOM 1971 O O . TYR B 1 52 ? -39.156 4.07 -6.234 1 44.16 52 TYR B O 1
ATOM 1979 N N . CYS B 1 53 ? -40.781 3.982 -4.637 1 40.22 53 CYS B N 1
ATOM 1980 C CA . CYS B 1 53 ? -39.781 4.316 -3.617 1 40.22 53 CYS B CA 1
ATOM 1981 C C . CYS B 1 53 ? -38.781 3.188 -3.449 1 40.22 53 CYS B C 1
ATOM 1983 O O . CYS B 1 53 ? -37.594 3.441 -3.264 1 40.22 53 CYS B O 1
ATOM 1985 N N . ASP B 1 54 ? -39.219 1.932 -3.316 1 42.78 54 ASP B N 1
ATOM 1986 C CA . ASP B 1 54 ? -38.25 0.832 -3.365 1 42.78 54 ASP B CA 1
ATOM 1987 C C . ASP B 1 54 ? -37.562 0.782 -4.715 1 42.78 54 ASP B C 1
ATOM 1989 O O . ASP B 1 54 ? -36.375 0.402 -4.793 1 42.78 54 ASP B O 1
ATOM 1993 N N . LEU B 1 55 ? -38.156 0.909 -5.875 1 39 55 LEU B N 1
ATOM 1994 C CA . LEU B 1 55 ? -37.5 1.011 -7.172 1 39 55 LEU B CA 1
ATOM 1995 C C . LEU B 1 55 ? -36.719 2.311 -7.281 1 39 55 LEU B C 1
ATOM 1997 O O . LEU B 1 55 ? -35.688 2.365 -7.969 1 39 55 LEU B O 1
ATOM 2001 N N . PHE B 1 56 ? -37.281 3.504 -6.867 1 36.28 56 PHE B N 1
ATOM 2002 C CA . PHE B 1 56 ? -36.5 4.711 -6.723 1 36.28 56 PHE B CA 1
ATOM 2003 C C . PHE B 1 56 ? -35.688 4.676 -5.422 1 36.28 56 PHE B C 1
ATOM 2005 O O . PHE B 1 56 ? -35.125 5.688 -5.012 1 36.28 56 PHE B O 1
ATOM 2012 N N . LYS B 1 57 ? -36.125 3.895 -4.324 1 36.09 57 LYS B N 1
ATOM 2013 C CA . LYS B 1 57 ? -34.906 3.619 -3.531 1 36.09 57 LYS B CA 1
ATOM 2014 C C . LYS B 1 57 ? -33.688 3.467 -4.422 1 36.09 57 LYS B C 1
ATOM 2016 O O . LYS B 1 57 ? -33.562 2.486 -5.16 1 36.09 57 LYS B O 1
ATOM 2021 N N . ASP B 1 58 ? -33.406 4.555 -5.098 1 36.38 58 ASP B N 1
ATOM 2022 C CA . ASP B 1 58 ? -32.062 4.66 -5.621 1 36.38 58 ASP B CA 1
ATOM 2023 C C . ASP B 1 58 ? -31.078 3.826 -4.793 1 36.38 58 ASP B C 1
ATOM 2025 O O . ASP B 1 58 ? -30.75 4.18 -3.656 1 36.38 58 ASP B O 1
ATOM 2029 N N . ASP B 1 59 ? -31.406 2.699 -4.379 1 39.44 59 ASP B N 1
ATOM 2030 C CA . ASP B 1 59 ? -30.219 1.919 -4.02 1 39.44 59 ASP B CA 1
ATOM 2031 C C . ASP B 1 59 ? -28.969 2.48 -4.688 1 39.44 59 ASP B C 1
ATOM 2033 O O . ASP B 1 59 ? -28.547 1.984 -5.734 1 39.44 59 ASP B O 1
ATOM 2037 N N . SER B 1 60 ? -29.094 3.594 -5.156 1 42.53 60 SER B N 1
ATOM 2038 C CA . SER B 1 60 ? -27.969 4.371 -5.688 1 42.53 60 SER B CA 1
ATOM 2039 C C . SER B 1 60 ? -26.641 3.896 -5.113 1 42.53 60 SER B C 1
ATOM 2041 O O . SER B 1 60 ? -26.328 4.16 -3.947 1 42.53 60 SER B O 1
ATOM 2043 N N . CYS B 1 61 ? -26.484 2.705 -5.027 1 49.28 61 CYS B N 1
ATOM 2044 C CA . CYS B 1 61 ? -25.188 2.072 -4.77 1 49.28 61 CYS B CA 1
ATOM 2045 C C . CYS B 1 61 ? -24.047 3.02 -5.094 1 49.28 61 CYS B C 1
ATOM 2047 O O . CYS B 1 61 ? -23.875 3.426 -6.242 1 49.28 61 CYS B O 1
ATOM 2049 N N . THR B 1 62 ? -24.031 4.031 -4.383 1 55 62 THR B N 1
ATOM 2050 C CA . THR B 1 62 ? -22.969 5.016 -4.461 1 55 62 THR B CA 1
ATOM 2051 C C . THR B 1 62 ? -21.625 4.344 -4.773 1 55 62 THR B C 1
ATOM 2053 O O . THR B 1 62 ? -20.984 3.789 -3.883 1 55 62 THR B O 1
ATOM 2056 N N . LYS B 1 63 ? -21.688 3.605 -5.883 1 66.69 63 LYS B N 1
ATOM 2057 C CA . LYS B 1 63 ? -20.422 3.1 -6.406 1 66.69 63 LYS B CA 1
ATOM 2058 C C . LYS B 1 63 ? -19.375 4.207 -6.48 1 66.69 63 LYS B C 1
ATOM 2060 O O . LYS B 1 63 ? -19.688 5.359 -6.773 1 66.69 63 LYS B O 1
ATOM 2065 N N . CYS B 1 64 ? -18.359 3.785 -5.906 1 81 64 CYS B N 1
ATOM 2066 C CA . CYS B 1 64 ? -17.25 4.73 -5.969 1 81 64 CYS B CA 1
ATOM 2067 C C . CYS B 1 64 ? -16.938 5.121 -7.41 1 81 64 CYS B C 1
ATOM 2069 O O . CYS B 1 64 ? -17.234 4.367 -8.336 1 81 64 CYS B O 1
ATOM 2071 N N . GLU B 1 65 ? -16.641 6.391 -7.617 1 76.12 65 GLU B N 1
ATOM 2072 C CA . GLU B 1 65 ? -16.156 6.852 -8.914 1 76.12 65 GLU B CA 1
ATOM 2073 C C . GLU B 1 65 ? -14.984 6 -9.406 1 76.12 65 GLU B C 1
ATOM 2075 O O . GLU B 1 65 ? -14.328 5.324 -8.609 1 76.12 65 GLU B O 1
ATOM 2080 N N . TYR B 1 66 ? -14.852 6.047 -10.688 1 75.88 66 TYR B N 1
ATOM 2081 C CA . TYR B 1 66 ? -13.711 5.344 -11.266 1 75.88 66 TYR B CA 1
ATOM 2082 C C . TYR B 1 66 ? -12.414 5.762 -10.586 1 75.88 66 TYR B C 1
ATOM 2084 O O . TYR B 1 66 ? -12.195 6.945 -10.32 1 75.88 66 TYR B O 1
ATOM 2092 N N . GLY B 1 67 ? -11.586 4.844 -10.305 1 75.69 67 GLY B N 1
ATOM 2093 C CA . GLY B 1 67 ? -10.32 5.137 -9.656 1 75.69 67 GLY B CA 1
ATOM 2094 C C . GLY B 1 67 ? -10.383 5.039 -8.148 1 75.69 67 GLY B C 1
ATOM 2095 O O . GLY B 1 67 ? -9.344 5.043 -7.477 1 75.69 67 GLY B O 1
ATOM 2096 N N . TRP B 1 68 ? -11.641 5 -7.703 1 82.75 68 TRP B N 1
ATOM 2097 C CA . TRP B 1 68 ? -11.828 4.824 -6.266 1 82.75 68 TRP B CA 1
ATOM 2098 C C . TRP B 1 68 ? -12.219 3.387 -5.938 1 82.75 68 TRP B C 1
ATOM 2100 O O . TRP B 1 68 ? -12.984 2.762 -6.676 1 82.75 68 TRP B O 1
ATOM 2110 N N . GLU B 1 69 ? -11.672 2.877 -4.891 1 81.12 69 GLU B N 1
ATOM 2111 C CA . GLU B 1 69 ? -11.969 1.521 -4.438 1 81.12 69 GLU B CA 1
ATOM 2112 C C . GLU B 1 69 ? -13.047 1.53 -3.352 1 81.12 69 GLU B C 1
ATOM 2114 O O . GLU B 1 69 ? -12.977 2.324 -2.41 1 81.12 69 GLU B O 1
ATOM 2119 N N . GLN B 1 70 ? -13.945 0.593 -3.625 1 78.81 70 GLN B N 1
ATOM 2120 C CA . GLN B 1 70 ? -15.047 0.507 -2.674 1 78.81 70 GLN B CA 1
ATOM 2121 C C . GLN B 1 70 ? -14.703 -0.421 -1.513 1 78.81 70 GLN B C 1
ATOM 2123 O O . GLN B 1 70 ? -14.211 -1.53 -1.724 1 78.81 70 GLN B O 1
ATOM 2128 N N . ASP B 1 71 ? -14.812 0.086 -0.355 1 76.5 71 ASP B N 1
ATOM 2129 C CA . ASP B 1 71 ? -14.734 -0.697 0.874 1 76.5 71 ASP B CA 1
ATOM 2130 C C . ASP B 1 71 ? -15.898 -0.373 1.808 1 76.5 71 ASP B C 1
ATOM 2132 O O . ASP B 1 71 ? -15.805 0.535 2.637 1 76.5 71 ASP B O 1
ATOM 2136 N N . GLY B 1 72 ? -16.859 -1.241 1.675 1 72.19 72 GLY B N 1
ATOM 2137 C CA . GLY B 1 72 ? -18.078 -0.898 2.393 1 72.19 72 GLY B CA 1
ATOM 2138 C C . GLY B 1 72 ? -18.688 0.426 1.956 1 72.19 72 GLY B C 1
ATOM 2139 O O . GLY B 1 72 ? -19 0.612 0.78 1 72.19 72 GLY B O 1
ATOM 2140 N N . ARG B 1 73 ? -18.844 1.335 2.922 1 71.44 73 ARG B N 1
ATOM 2141 C CA . ARG B 1 73 ? -19.422 2.648 2.65 1 71.44 73 ARG B CA 1
ATOM 2142 C C . ARG B 1 73 ? -18.328 3.672 2.35 1 71.44 73 ARG B C 1
ATOM 2144 O O . ARG B 1 73 ? -18.625 4.863 2.215 1 71.44 73 ARG B O 1
ATOM 2151 N N . GLN B 1 74 ? -17.188 3.211 2.258 1 79.25 74 GLN B N 1
ATOM 2152 C CA . GLN B 1 74 ? -16.062 4.117 2.027 1 79.25 74 GLN B CA 1
ATOM 2153 C C . GLN B 1 74 ? -15.438 3.871 0.661 1 79.25 74 GLN B C 1
ATOM 2155 O O . GLN B 1 74 ? -15.344 2.729 0.21 1 79.25 74 GLN B O 1
ATOM 2160 N N . CYS B 1 75 ? -15.32 5.02 -0.015 1 84.5 75 CYS B N 1
ATOM 2161 C CA . CYS B 1 75 ? -14.492 4.984 -1.214 1 84.5 75 CYS B CA 1
ATOM 2162 C C . CYS B 1 75 ? -13.094 5.527 -0.929 1 84.5 75 CYS B C 1
ATOM 2164 O O . CYS B 1 75 ? -12.945 6.551 -0.26 1 84.5 75 CYS B O 1
ATOM 2166 N N . TYR B 1 76 ? -12.148 4.738 -1.384 1 85.94 76 TYR B N 1
ATOM 2167 C CA . TYR B 1 76 ? -10.805 5.238 -1.103 1 85.94 76 TYR B CA 1
ATOM 2168 C C . TYR B 1 76 ? -9.875 4.988 -2.279 1 85.94 76 TYR B C 1
ATOM 2170 O O . TYR B 1 76 ? -10.195 4.207 -3.182 1 85.94 76 TYR B O 1
ATOM 2178 N N . TYR B 1 77 ? -8.859 5.75 -2.354 1 86.25 77 TYR B N 1
ATOM 2179 C CA . TYR B 1 77 ? -7.734 5.492 -3.248 1 86.25 77 TYR B CA 1
ATOM 2180 C C . TYR B 1 77 ? -6.418 5.887 -2.594 1 86.25 77 TYR B C 1
ATOM 2182 O O . TYR B 1 77 ? -6.406 6.562 -1.562 1 86.25 77 TYR B O 1
ATOM 2190 N N . PHE B 1 78 ? -5.324 5.344 -3.1 1 87.88 78 PHE B N 1
ATOM 2191 C CA . PHE B 1 78 ? -3.986 5.734 -2.68 1 87.88 78 PHE B CA 1
ATOM 2192 C C . PHE B 1 78 ? -3.367 6.707 -3.676 1 87.88 78 PHE B C 1
ATOM 2194 O O . PHE B 1 78 ? -3.52 6.543 -4.887 1 87.88 78 PHE B O 1
ATOM 2201 N N . SER B 1 79 ? -2.695 7.688 -3.146 1 87.38 79 SER B N 1
ATOM 2202 C CA . SER B 1 79 ? -2.018 8.633 -4.031 1 87.38 79 SER B CA 1
ATOM 2203 C C . SER B 1 79 ? -0.91 7.949 -4.824 1 87.38 79 SER B C 1
ATOM 2205 O O . SER B 1 79 ? -0.377 6.922 -4.395 1 87.38 79 SER B O 1
ATOM 2207 N N . ILE B 1 80 ? -0.561 8.523 -5.973 1 78.06 80 ILE B N 1
ATOM 2208 C CA . ILE B 1 80 ? 0.445 7.938 -6.848 1 78.06 80 ILE B CA 1
ATOM 2209 C C . ILE B 1 80 ? 1.818 8.523 -6.527 1 78.06 80 ILE B C 1
ATOM 2211 O O . ILE B 1 80 ? 2.846 7.957 -6.906 1 78.06 80 ILE B O 1
ATOM 2215 N N . ASN B 1 81 ? 1.776 9.688 -5.832 1 82.31 81 ASN B N 1
ATOM 2216 C CA . ASN B 1 81 ? 3.031 10.352 -5.496 1 82.31 81 ASN B CA 1
ATOM 2217 C C . ASN B 1 81 ? 3.201 10.492 -3.984 1 82.31 81 ASN B C 1
ATOM 2219 O O . ASN B 1 81 ? 2.219 10.633 -3.256 1 82.31 81 ASN B O 1
ATOM 2223 N N . ARG B 1 82 ? 4.461 10.414 -3.6 1 88 82 ARG B N 1
ATOM 2224 C CA . ARG B 1 82 ? 4.777 10.719 -2.209 1 88 82 ARG B CA 1
ATOM 2225 C C . ARG B 1 82 ? 4.773 12.227 -1.967 1 88 82 ARG B C 1
ATOM 2227 O O . ARG B 1 82 ? 5.219 12.992 -2.82 1 88 82 ARG B O 1
ATOM 2234 N N . SER B 1 83 ? 4.32 12.688 -0.857 1 93.44 83 SER B N 1
ATOM 2235 C CA . SER B 1 83 ? 4.266 14.086 -0.469 1 93.44 83 SER B CA 1
ATOM 2236 C C . SER B 1 83 ? 4.227 14.242 1.047 1 93.44 83 SER B C 1
ATOM 2238 O O . SER B 1 83 ? 4.109 13.258 1.773 1 93.44 83 SER B O 1
ATOM 2240 N N . THR B 1 84 ? 4.445 15.438 1.48 1 96.56 84 THR B N 1
ATOM 2241 C CA . THR B 1 84 ? 4.293 15.703 2.906 1 96.56 84 THR B CA 1
ATOM 2242 C C . THR B 1 84 ? 2.85 15.484 3.348 1 96.56 84 THR B C 1
ATOM 2244 O O . THR B 1 84 ? 1.954 15.352 2.512 1 96.56 84 THR B O 1
ATOM 2247 N N . TRP B 1 85 ? 2.715 15.492 4.648 1 97.62 85 TRP B N 1
ATOM 2248 C CA . TRP B 1 85 ? 1.368 15.25 5.156 1 97.62 85 TRP B CA 1
ATOM 2249 C C . TRP B 1 85 ? 0.403 16.328 4.672 1 97.62 85 TRP B C 1
ATOM 2251 O O . TRP B 1 85 ? -0.681 16.016 4.172 1 97.62 85 TRP B O 1
ATOM 2261 N N . SER B 1 86 ? 0.838 17.578 4.809 1 97.5 86 SER B N 1
ATOM 2262 C CA . SER B 1 86 ? -0.022 18.688 4.422 1 97.5 86 SER B CA 1
ATOM 2263 C C . SER B 1 86 ? -0.278 18.688 2.918 1 97.5 86 SER B C 1
ATOM 2265 O O . SER B 1 86 ? -1.403 18.938 2.477 1 97.5 86 SER B O 1
ATOM 2267 N N . GLU B 1 87 ? 0.726 18.438 2.145 1 96.38 87 GLU B N 1
ATOM 2268 C CA . GLU B 1 87 ? 0.556 18.344 0.698 1 96.38 87 GLU B CA 1
ATOM 2269 C C . GLU B 1 87 ? -0.379 17.203 0.319 1 96.38 87 GLU B C 1
ATOM 2271 O O . GLU B 1 87 ? -1.204 17.344 -0.587 1 96.38 87 GLU B O 1
ATOM 2276 N N . SER B 1 88 ? -0.141 16.078 0.962 1 96.31 88 SER B N 1
ATOM 2277 C CA . SER B 1 88 ? -0.988 14.922 0.722 1 96.31 88 SER B CA 1
ATOM 2278 C C . SER B 1 88 ? -2.453 15.234 0.999 1 96.31 88 SER B C 1
ATOM 2280 O O . SER B 1 88 ? -3.33 14.891 0.201 1 96.31 88 SER B O 1
ATOM 2282 N N . ARG B 1 89 ? -2.684 15.914 2.068 1 96.44 89 ARG B N 1
ATOM 2283 C CA . ARG B 1 89 ? -4.055 16.281 2.412 1 96.44 89 ARG B CA 1
ATOM 2284 C C . ARG B 1 89 ? -4.645 17.234 1.369 1 96.44 89 ARG B C 1
ATOM 2286 O O . ARG B 1 89 ? -5.801 17.078 0.969 1 96.44 89 ARG B O 1
ATOM 2293 N N . ASP B 1 90 ? -3.9 18.188 0.969 1 96.31 90 ASP B N 1
ATOM 2294 C CA . ASP B 1 90 ? -4.359 19.125 -0.049 1 96.31 90 ASP B CA 1
ATOM 2295 C C . ASP B 1 90 ? -4.742 18.391 -1.336 1 96.31 90 ASP B C 1
ATOM 2297 O O . ASP B 1 90 ? -5.762 18.703 -1.954 1 96.31 90 ASP B O 1
ATOM 2301 N N . GLU B 1 91 ? -3.908 17.453 -1.69 1 93.12 91 GLU B N 1
ATOM 2302 C CA . GLU B 1 91 ? -4.195 16.672 -2.887 1 93.12 91 GLU B CA 1
ATOM 2303 C C . GLU B 1 91 ? -5.492 15.883 -2.73 1 93.12 91 GLU B C 1
ATOM 2305 O O . GLU B 1 91 ? -6.289 15.789 -3.668 1 93.12 91 GLU B O 1
ATOM 2310 N N . CYS B 1 92 ? -5.641 15.297 -1.558 1 93.38 92 CYS B N 1
ATOM 2311 C CA . CYS B 1 92 ? -6.867 14.562 -1.272 1 93.38 92 CYS B CA 1
ATOM 2312 C C . CYS B 1 92 ? -8.086 15.461 -1.412 1 93.38 92 CYS B C 1
ATOM 2314 O O . CYS B 1 92 ? -9.07 15.086 -2.049 1 93.38 92 CYS B O 1
ATOM 2316 N N . ARG B 1 93 ? -8.023 16.641 -0.914 1 93.88 93 ARG B N 1
ATOM 2317 C CA . ARG B 1 93 ? -9.141 17.578 -0.928 1 93.88 93 ARG B CA 1
ATOM 2318 C C . ARG B 1 93 ? -9.445 18.047 -2.348 1 93.88 93 ARG B C 1
ATOM 2320 O O . ARG B 1 93 ? -10.609 18.25 -2.705 1 93.88 93 ARG B O 1
ATOM 2327 N N . GLN B 1 94 ? -8.484 18.188 -3.139 1 91.62 94 GLN B N 1
ATOM 2328 C CA . GLN B 1 94 ? -8.672 18.578 -4.535 1 91.62 94 GLN B CA 1
ATOM 2329 C C . GLN B 1 94 ? -9.438 17.5 -5.305 1 91.62 94 GLN B C 1
ATOM 2331 O O . GLN B 1 94 ? -10.141 17.812 -6.27 1 91.62 94 GLN B O 1
ATOM 2336 N N . LYS B 1 95 ? -9.352 16.266 -4.82 1 87.69 95 LYS B N 1
ATOM 2337 C CA . LYS B 1 95 ? -10.016 15.156 -5.496 1 87.69 95 LYS B CA 1
ATOM 2338 C C . LYS B 1 95 ? -11.359 14.844 -4.844 1 87.69 95 LYS B C 1
ATOM 2340 O O . LYS B 1 95 ? -12 13.852 -5.188 1 87.69 95 LYS B O 1
ATOM 2345 N N . GLY B 1 96 ? -11.781 15.625 -3.873 1 87.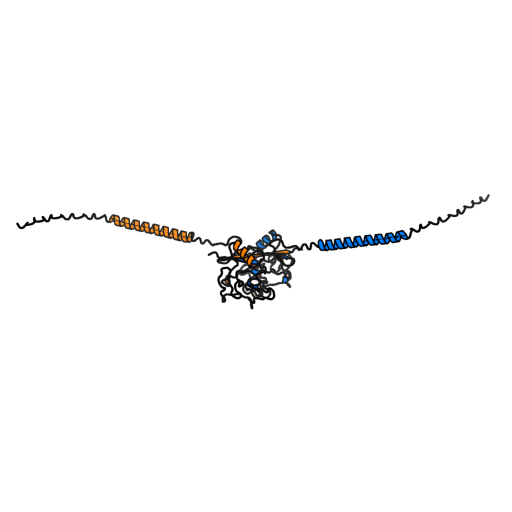62 96 GLY B N 1
ATOM 2346 C CA . GLY B 1 96 ? -13.102 15.5 -3.287 1 87.62 96 GLY B CA 1
ATOM 2347 C C . GLY B 1 96 ? -13.133 14.625 -2.049 1 87.62 96 GLY B C 1
ATOM 2348 O O . GLY B 1 96 ? -14.203 14.273 -1.557 1 87.62 96 GLY B O 1
ATOM 2349 N N . GLY B 1 97 ? -12 14.289 -1.613 1 91.81 97 GLY B N 1
ATOM 2350 C CA . GLY B 1 97 ? -11.891 13.508 -0.389 1 91.81 97 GLY B CA 1
ATOM 2351 C C . GLY B 1 97 ? -10.953 14.133 0.633 1 91.81 97 GLY B C 1
ATOM 2352 O O . GLY B 1 97 ? -10.727 15.344 0.613 1 91.81 97 GLY B O 1
ATOM 2353 N N . ASP B 1 98 ? -10.547 13.359 1.601 1 94.62 98 ASP B N 1
ATOM 2354 C CA . ASP B 1 98 ? -9.562 13.719 2.619 1 94.62 98 ASP B CA 1
ATOM 2355 C C . ASP B 1 98 ? -8.734 12.508 3.041 1 94.62 98 ASP B C 1
ATOM 2357 O O . ASP B 1 98 ? -9.039 11.375 2.664 1 94.62 98 ASP B O 1
ATOM 2361 N N . LEU B 1 99 ? -7.633 12.789 3.719 1 95.88 99 LEU B N 1
ATOM 2362 C CA . LEU B 1 99 ? -6.918 11.656 4.289 1 95.88 99 LEU B CA 1
ATOM 2363 C C . LEU B 1 99 ? -7.844 10.797 5.141 1 95.88 99 LEU B C 1
ATOM 2365 O O . LEU B 1 99 ? -8.688 11.328 5.875 1 95.88 99 LEU B O 1
ATOM 2369 N N . VAL B 1 100 ? -7.621 9.523 5.016 1 92.06 100 VAL B N 1
ATOM 2370 C CA . VAL B 1 100 ? -8.57 8.555 5.559 1 92.06 100 VAL B CA 1
ATOM 2371 C C . VAL B 1 100 ? -8.609 8.672 7.082 1 92.06 100 VAL B C 1
ATOM 2373 O O . VAL B 1 100 ? -7.578 8.867 7.727 1 92.06 100 VAL B O 1
ATOM 2376 N N . GLN B 1 101 ? -9.789 8.594 7.57 1 91.69 101 GLN B N 1
ATOM 2377 C CA . GLN B 1 101 ? -10.039 8.445 9 1 91.69 101 GLN B CA 1
ATOM 2378 C C . GLN B 1 101 ? -10.414 7.004 9.352 1 91.69 101 GLN B C 1
ATOM 2380 O O . GLN B 1 101 ? -11.148 6.352 8.609 1 91.69 101 GLN B O 1
ATOM 2385 N N . ILE B 1 102 ? -9.852 6.484 10.398 1 87 102 ILE B N 1
ATOM 2386 C CA . ILE B 1 102 ? -10.086 5.094 10.781 1 87 102 ILE B CA 1
ATOM 2387 C C . ILE B 1 102 ? -10.922 5.047 12.055 1 87 102 ILE B C 1
ATOM 2389 O O . ILE B 1 102 ? -10.492 5.52 13.109 1 87 102 ILE B O 1
ATOM 2393 N N . ASP B 1 103 ? -12.109 4.441 11.867 1 83.25 103 ASP B N 1
ATOM 2394 C CA . ASP B 1 103 ? -13.023 4.402 13.008 1 83.25 103 ASP B CA 1
ATOM 2395 C C . ASP B 1 103 ? -13.211 2.973 13.508 1 83.25 103 ASP B C 1
ATOM 2397 O O . ASP B 1 103 ? -13.93 2.742 14.484 1 83.25 103 ASP B O 1
ATOM 2401 N N . SER B 1 104 ? -12.648 2.088 12.836 1 79.88 104 SER B N 1
ATOM 2402 C CA . SER B 1 104 ? -12.695 0.691 13.25 1 79.88 104 SER B CA 1
ATOM 2403 C C . SER B 1 104 ? -11.57 -0.114 12.602 1 79.88 104 SER B C 1
ATOM 2405 O O . SER B 1 104 ? -10.953 0.336 11.633 1 79.88 104 SER B O 1
ATOM 2407 N N . ARG B 1 105 ? -11.297 -1.259 13.18 1 76.88 105 ARG B N 1
ATOM 2408 C CA . ARG B 1 105 ? -10.281 -2.141 12.602 1 76.88 105 ARG B CA 1
ATOM 2409 C C . ARG B 1 105 ? -10.656 -2.557 11.188 1 76.88 105 ARG B C 1
ATOM 2411 O O . ARG B 1 105 ? -9.789 -2.664 10.312 1 76.88 105 ARG B O 1
ATOM 2418 N N . GLU B 1 106 ? -11.961 -2.705 10.977 1 70.94 106 GLU B N 1
ATOM 2419 C CA . GLU B 1 106 ? -12.469 -3.143 9.68 1 70.94 106 GLU B CA 1
ATOM 2420 C C . GLU B 1 106 ? -12.273 -2.062 8.617 1 70.94 106 GLU B C 1
ATOM 2422 O O . GLU B 1 106 ? -12.18 -2.365 7.426 1 70.94 106 GLU B O 1
ATOM 2427 N N . GLU B 1 107 ? -12.156 -0.896 9.086 1 72.19 107 GLU B N 1
ATOM 2428 C CA . GLU B 1 107 ? -12.062 0.223 8.156 1 72.19 107 GLU B CA 1
ATOM 2429 C C . GLU B 1 107 ? -10.617 0.516 7.785 1 72.19 107 GLU B C 1
ATOM 2431 O O . GLU B 1 107 ? -10.344 1.378 6.945 1 72.19 107 GLU B O 1
ATOM 2436 N N . GLN B 1 108 ? -9.719 -0.204 8.469 1 73.5 108 GLN B N 1
ATOM 2437 C CA . GLN B 1 108 ? -8.336 0.028 8.078 1 73.5 108 GLN B CA 1
ATOM 2438 C C . GLN B 1 108 ? -8.109 -0.319 6.605 1 73.5 108 GLN B C 1
ATOM 2440 O O . GLN B 1 108 ? -8.641 -1.314 6.109 1 73.5 108 GLN B O 1
ATOM 2445 N N . VAL B 1 109 ? -7.586 0.678 5.875 1 71 109 VAL B N 1
ATOM 2446 C CA . VAL B 1 109 ? -7.379 0.535 4.438 1 71 109 VAL B CA 1
ATOM 2447 C C . VAL B 1 109 ? -6.367 -0.58 4.168 1 71 109 VAL B C 1
ATOM 2449 O O . VAL B 1 109 ? -5.367 -0.703 4.879 1 71 109 VAL B O 1
ATOM 2452 N N . LYS B 1 110 ? -6.801 -1.501 3.354 1 70.69 110 LYS B N 1
ATOM 2453 C CA . LYS B 1 110 ? -5.965 -2.631 2.955 1 70.69 110 LYS B CA 1
ATOM 2454 C C . LYS B 1 110 ? -5.254 -2.35 1.636 1 70.69 110 LYS B C 1
ATOM 2456 O O . LYS B 1 110 ? -5.871 -1.88 0.679 1 70.69 110 LYS B O 1
ATOM 2461 N N . HIS B 1 111 ? -3.951 -2.395 1.763 1 78 111 HIS B N 1
ATOM 2462 C CA . HIS B 1 111 ? -3.188 -2.23 0.531 1 78 111 HIS B CA 1
ATOM 2463 C C . HIS B 1 111 ? -2.459 -3.518 0.159 1 78 111 HIS B C 1
ATOM 2465 O O . HIS B 1 111 ? -1.4 -3.82 0.714 1 78 111 HIS B O 1
ATOM 2471 N N . THR B 1 112 ? -3.115 -4.328 -0.676 1 85.56 112 THR B N 1
ATOM 2472 C CA . THR B 1 112 ? -2.502 -5.531 -1.23 1 85.56 112 THR B CA 1
ATOM 2473 C C . THR B 1 112 ? -2.172 -5.336 -2.709 1 85.56 112 THR B C 1
ATOM 2475 O O . THR B 1 112 ? -2.936 -4.707 -3.441 1 85.56 112 THR B O 1
ATOM 2478 N N . PHE B 1 113 ? -1.039 -5.895 -3.078 1 90.12 113 PHE B N 1
ATOM 2479 C CA . PHE B 1 113 ? -0.636 -5.684 -4.461 1 90.12 113 PHE B CA 1
ATOM 2480 C C . PHE B 1 113 ? 0.068 -6.918 -5.016 1 90.12 113 PHE B C 1
ATOM 2482 O O . PHE B 1 113 ? 0.802 -7.598 -4.293 1 90.12 113 PHE B O 1
ATOM 2489 N N . TRP B 1 114 ? -0.189 -7.137 -6.262 1 95.56 114 TRP B N 1
ATOM 2490 C CA . TRP B 1 114 ? 0.476 -8.203 -7 1 95.56 114 TRP B CA 1
ATOM 2491 C C . TRP B 1 114 ? 1.963 -7.906 -7.168 1 95.56 114 TRP B C 1
ATOM 2493 O O . TRP B 1 114 ? 2.35 -6.758 -7.395 1 95.56 114 TRP B O 1
ATOM 2503 N N . ILE B 1 115 ? 2.789 -8.969 -7.176 1 94.88 115 ILE B N 1
ATOM 2504 C CA . ILE B 1 115 ? 4.172 -8.898 -7.633 1 94.88 115 ILE B CA 1
ATOM 2505 C C . ILE B 1 115 ? 4.383 -9.867 -8.797 1 94.88 115 ILE B C 1
ATOM 2507 O O . ILE B 1 115 ? 3.488 -10.648 -9.133 1 94.88 115 ILE B O 1
ATOM 2511 N N . GLY B 1 116 ? 5.535 -9.836 -9.398 1 96.88 116 GLY B N 1
ATOM 2512 C CA . GLY B 1 116 ? 5.762 -10.531 -10.648 1 96.88 116 GLY B CA 1
ATOM 2513 C C . GLY B 1 116 ? 6.203 -11.969 -10.469 1 96.88 116 GLY B C 1
ATOM 2514 O O . GLY B 1 116 ? 7.152 -12.422 -11.117 1 96.88 116 GLY B O 1
ATOM 2515 N N . LEU B 1 117 ? 5.539 -12.688 -9.625 1 97.44 117 LEU B N 1
ATOM 2516 C CA . LEU B 1 117 ? 5.879 -14.078 -9.328 1 97.44 117 LEU B CA 1
ATOM 2517 C C . LEU B 1 117 ? 4.668 -14.984 -9.531 1 97.44 117 LEU B C 1
ATOM 2519 O O . LEU B 1 117 ? 3.57 -14.672 -9.062 1 97.44 117 LEU B O 1
ATOM 2523 N N . THR B 1 118 ? 4.871 -16.078 -10.305 1 98.44 118 THR B N 1
ATOM 2524 C CA . THR B 1 118 ? 3.76 -16.984 -10.586 1 98.44 118 THR B CA 1
ATOM 2525 C C . THR B 1 118 ? 4.27 -18.406 -10.828 1 98.44 118 THR B C 1
ATOM 2527 O O . THR B 1 118 ? 5.398 -18.594 -11.289 1 98.44 118 THR B O 1
ATOM 2530 N N . ASP B 1 119 ? 3.479 -19.391 -10.492 1 98.25 119 ASP B N 1
ATOM 2531 C CA . ASP B 1 119 ? 3.762 -20.781 -10.859 1 98.25 119 ASP B CA 1
ATOM 2532 C C . ASP B 1 119 ? 2.617 -21.375 -11.68 1 98.25 119 ASP B C 1
ATOM 2534 O O . ASP B 1 119 ? 2.34 -22.562 -11.586 1 98.25 119 ASP B O 1
ATOM 2538 N N . SER B 1 120 ? 2.008 -20.531 -12.43 1 96.62 120 SER B N 1
ATOM 2539 C CA . SER B 1 120 ? 0.842 -20.906 -13.219 1 96.62 120 SER B CA 1
ATOM 2540 C C . SER B 1 120 ? 1.226 -21.875 -14.344 1 96.62 120 SER B C 1
ATOM 2542 O O . SER B 1 120 ? 0.408 -22.688 -14.781 1 96.62 120 SER B O 1
ATOM 2544 N N . GLU B 1 121 ? 2.4 -21.797 -14.914 1 96.19 121 GLU B N 1
ATOM 2545 C CA . GLU B 1 121 ? 2.842 -22.672 -15.992 1 96.19 121 GLU B CA 1
ATOM 2546 C C . GLU B 1 121 ? 3.027 -24.094 -15.5 1 96.19 121 GLU B C 1
ATOM 2548 O O . GLU B 1 121 ? 2.568 -25.047 -16.141 1 96.19 121 GLU B O 1
ATOM 2553 N N . LYS B 1 122 ? 3.717 -24.203 -14.438 1 96.56 122 LYS B N 1
ATOM 2554 C CA . LYS B 1 122 ? 3.926 -25.484 -13.758 1 96.56 122 LYS B CA 1
ATOM 2555 C C . LYS B 1 122 ? 3.836 -25.312 -12.242 1 96.56 122 LYS B C 1
ATOM 2557 O O . LYS B 1 122 ? 4.688 -24.672 -11.633 1 96.56 122 LYS B O 1
ATOM 2562 N N . GLU B 1 123 ? 2.834 -26.031 -11.664 1 95.44 123 GLU B N 1
ATOM 2563 C CA . GLU B 1 123 ? 2.619 -25.906 -10.227 1 95.44 123 GLU B CA 1
ATOM 2564 C C . GLU B 1 123 ? 3.889 -26.25 -9.445 1 95.44 123 GLU B C 1
ATOM 2566 O O . GLU B 1 123 ? 4.523 -27.281 -9.711 1 95.44 123 GLU B O 1
ATOM 2571 N N . GLY B 1 124 ? 4.27 -25.328 -8.516 1 95.56 124 GLY B N 1
ATOM 2572 C CA . GLY B 1 124 ? 5.441 -25.547 -7.688 1 95.56 124 GLY B CA 1
ATOM 2573 C C . GLY B 1 124 ? 6.707 -24.938 -8.258 1 95.56 124 GLY B C 1
ATOM 2574 O O . GLY B 1 124 ? 7.707 -24.797 -7.555 1 95.56 124 GLY B O 1
ATOM 2575 N N . THR B 1 125 ? 6.688 -24.688 -9.539 1 97.56 125 THR B N 1
ATOM 2576 C CA . THR B 1 125 ? 7.816 -24.016 -10.18 1 97.56 125 THR B CA 1
ATOM 2577 C C . THR B 1 125 ? 7.543 -22.531 -10.336 1 97.56 125 THR B C 1
ATOM 2579 O O . THR B 1 125 ? 6.852 -22.109 -11.266 1 97.56 125 THR B O 1
ATOM 2582 N N . TRP B 1 126 ? 8.148 -21.828 -9.406 1 98.06 126 TRP B N 1
ATOM 2583 C CA . TRP B 1 126 ? 7.879 -20.391 -9.375 1 98.06 126 TRP B CA 1
ATOM 2584 C C . TRP B 1 126 ? 8.812 -19.641 -10.312 1 98.06 126 TRP B C 1
ATOM 2586 O O . TRP B 1 126 ? 10.031 -19.828 -10.266 1 98.06 126 TRP B O 1
ATOM 2596 N N . LEU B 1 127 ? 8.203 -18.734 -11.156 1 98.06 127 LEU B N 1
ATOM 2597 C CA . LEU B 1 127 ? 8.945 -17.922 -12.109 1 98.06 127 LEU B CA 1
ATOM 2598 C C . LEU B 1 127 ? 8.609 -16.438 -11.945 1 98.06 127 LEU B C 1
ATOM 2600 O O . LEU B 1 127 ? 7.449 -16.078 -11.727 1 98.06 127 LEU B O 1
ATOM 2604 N N . TRP B 1 128 ? 9.664 -15.68 -12.039 1 96.75 128 TRP B N 1
ATOM 2605 C CA . TRP B 1 128 ? 9.438 -14.242 -12.164 1 96.75 128 TRP B CA 1
ATOM 2606 C C . TRP B 1 128 ? 8.93 -13.891 -13.562 1 96.75 128 TRP B C 1
ATOM 2608 O O . TRP B 1 128 ? 9.008 -14.711 -14.477 1 96.75 128 TRP B O 1
ATOM 2618 N N . VAL B 1 129 ? 8.438 -12.688 -13.734 1 96.12 129 VAL B N 1
ATOM 2619 C CA . VAL B 1 129 ? 7.793 -12.266 -14.977 1 96.12 129 VAL B CA 1
ATOM 2620 C C . VAL B 1 129 ? 8.82 -12.258 -16.109 1 96.12 129 VAL B C 1
ATOM 2622 O O . VAL B 1 129 ? 8.453 -12.328 -17.281 1 96.12 129 VAL B O 1
ATOM 2625 N N . ASP B 1 130 ? 10.047 -12.172 -15.805 1 93.75 130 ASP B N 1
ATOM 2626 C CA . ASP B 1 130 ? 11.047 -12.172 -16.859 1 93.75 130 ASP B CA 1
ATOM 2627 C C . ASP B 1 130 ? 11.438 -13.602 -17.25 1 93.75 130 ASP B C 1
ATOM 2629 O O . ASP B 1 130 ? 12.297 -13.805 -18.109 1 93.75 130 ASP B O 1
ATOM 2633 N N . GLY B 1 131 ? 10.859 -14.523 -16.578 1 95.94 131 GLY B N 1
ATOM 2634 C CA . GLY B 1 131 ? 11.109 -15.914 -16.891 1 95.94 131 GLY B CA 1
ATOM 2635 C C . GLY B 1 131 ? 12.156 -16.562 -16.016 1 95.94 131 GLY B C 1
ATOM 2636 O O . GLY B 1 131 ? 12.352 -17.781 -16.047 1 95.94 131 GLY B O 1
ATOM 2637 N N . SER B 1 132 ? 12.82 -15.812 -15.172 1 96.12 132 SER B N 1
ATOM 2638 C CA . SER B 1 132 ? 13.828 -16.375 -14.281 1 96.12 132 SER B CA 1
ATOM 2639 C C . SER B 1 132 ? 13.188 -17.109 -13.109 1 96.12 132 SER B C 1
ATOM 2641 O O . SER B 1 132 ? 12.133 -16.703 -12.617 1 96.12 132 SER B O 1
ATOM 2643 N N . PRO B 1 133 ? 13.859 -18.172 -12.703 1 96.81 133 PRO B N 1
ATOM 2644 C CA . PRO B 1 133 ? 13.305 -18.922 -11.586 1 96.81 133 PRO B CA 1
ATOM 2645 C C . PRO B 1 133 ? 13.508 -18.234 -10.242 1 96.81 133 PRO B C 1
ATOM 2647 O O . PRO B 1 133 ? 14.492 -17.5 -10.055 1 96.81 133 PRO B O 1
ATOM 2650 N N . LEU B 1 134 ? 12.586 -18.469 -9.367 1 96.5 134 LEU B N 1
ATOM 2651 C CA . LEU B 1 134 ? 12.703 -17.984 -7.996 1 96.5 134 LEU B CA 1
ATOM 2652 C C . LEU B 1 134 ? 13.891 -18.641 -7.293 1 96.5 134 LEU B C 1
ATOM 2654 O O . LEU B 1 134 ? 14.078 -19.859 -7.379 1 96.5 134 LEU B O 1
ATOM 2658 N N . ASN B 1 135 ? 14.734 -17.766 -6.766 1 94.25 135 ASN B N 1
ATOM 2659 C CA . ASN B 1 135 ? 15.734 -18.281 -5.836 1 94.25 135 ASN B CA 1
ATOM 2660 C C . ASN B 1 135 ? 15.102 -18.734 -4.523 1 94.25 135 ASN B C 1
ATOM 2662 O O . ASN B 1 135 ? 14.703 -17.891 -3.705 1 94.25 135 ASN B O 1
ATOM 2666 N N . GLU B 1 136 ? 15.078 -20.031 -4.27 1 91.44 136 GLU B N 1
ATOM 2667 C CA . GLU B 1 136 ? 14.352 -20.594 -3.139 1 91.44 136 GLU B CA 1
ATOM 2668 C C . GLU B 1 136 ? 14.992 -20.188 -1.813 1 91.44 136 GLU B C 1
ATOM 2670 O O . GLU B 1 136 ? 14.375 -20.312 -0.755 1 91.44 136 GLU B O 1
ATOM 2675 N N . SER B 1 137 ? 16.172 -19.75 -1.87 1 90.31 137 SER B N 1
ATOM 2676 C CA . SER B 1 137 ? 16.844 -19.297 -0.652 1 90.31 137 SER B CA 1
ATOM 2677 C C . SER B 1 137 ? 16.5 -17.859 -0.326 1 90.31 137 SER B C 1
ATOM 2679 O O . SER B 1 137 ? 16.797 -17.375 0.771 1 90.31 137 SER B O 1
ATOM 2681 N N . LEU B 1 138 ? 15.867 -17.188 -1.316 1 88.62 138 LEU B N 1
ATOM 2682 C CA . LEU B 1 138 ? 15.477 -15.797 -1.146 1 88.62 138 LEU B CA 1
ATOM 2683 C C . LEU B 1 138 ? 13.969 -15.633 -1.305 1 88.62 138 LEU B C 1
ATOM 2685 O O . LEU B 1 138 ? 13.492 -15.172 -2.346 1 88.62 138 LEU B O 1
ATOM 2689 N N . THR B 1 139 ? 13.32 -16.109 -0.282 1 90.5 139 THR B N 1
ATOM 2690 C CA . THR B 1 139 ? 11.867 -16.016 -0.31 1 90.5 139 THR B CA 1
ATOM 2691 C C . THR B 1 139 ? 11.344 -15.344 0.96 1 90.5 139 THR B C 1
ATOM 2693 O O . THR B 1 139 ? 12.031 -15.32 1.983 1 90.5 139 THR B O 1
ATOM 2696 N N . PHE B 1 140 ? 10.156 -14.766 0.905 1 88.25 140 PHE B N 1
ATOM 2697 C CA . PHE B 1 140 ? 9.547 -14.078 2.033 1 88.25 140 PHE B CA 1
ATOM 2698 C C . PHE B 1 140 ? 8.109 -14.531 2.23 1 88.25 140 PHE B C 1
ATOM 2700 O O . PHE B 1 140 ? 7.223 -13.711 2.486 1 88.25 140 PHE B O 1
ATOM 2707 N N . TRP B 1 141 ? 7.902 -15.797 2.086 1 89.88 141 TRP B N 1
ATOM 2708 C CA . TRP B 1 141 ? 6.578 -16.391 2.266 1 89.88 141 TRP B CA 1
ATOM 2709 C C . TRP B 1 141 ? 6.094 -16.203 3.699 1 89.88 141 TRP B C 1
ATOM 2711 O O . TRP B 1 141 ? 6.875 -16.312 4.645 1 89.88 141 TRP B O 1
ATOM 2721 N N . ASN B 1 142 ? 4.84 -16.016 3.809 1 86.56 142 ASN B N 1
ATOM 2722 C CA . ASN B 1 142 ? 4.25 -16 5.145 1 86.56 142 ASN B CA 1
ATOM 2723 C C . ASN B 1 142 ? 3.998 -17.406 5.66 1 86.56 142 ASN B C 1
ATOM 2725 O O . ASN B 1 142 ? 3.227 -18.172 5.066 1 86.56 142 ASN B O 1
ATOM 2729 N N . GLY B 1 143 ? 4.645 -17.688 6.719 1 84.5 143 GLY B N 1
ATOM 2730 C CA . GLY B 1 143 ? 4.355 -18.938 7.418 1 84.5 143 GLY B CA 1
ATOM 2731 C C . GLY B 1 143 ? 4.316 -20.141 6.496 1 84.5 143 GLY B C 1
ATOM 2732 O O . GLY B 1 143 ? 5.316 -20.469 5.855 1 84.5 143 GLY B O 1
ATOM 2733 N N . SER B 1 144 ? 3.045 -20.703 6.293 1 88.31 144 SER B N 1
ATOM 2734 C CA . SER B 1 144 ? 2.859 -21.938 5.543 1 88.31 144 SER B CA 1
ATOM 2735 C C . SER B 1 144 ? 2.646 -21.672 4.059 1 88.31 144 SER B C 1
ATOM 2737 O O . SER B 1 144 ? 2.383 -22.578 3.281 1 88.31 144 SER B O 1
ATOM 2739 N N . GLU B 1 145 ? 2.746 -20.422 3.807 1 91.31 145 GLU B N 1
ATOM 2740 C CA . GLU B 1 145 ? 2.645 -20.109 2.389 1 91.31 145 GLU B CA 1
ATOM 2741 C C . GLU B 1 145 ? 3.904 -20.516 1.635 1 91.31 145 GLU B C 1
ATOM 2743 O O . GLU B 1 145 ? 4.984 -20.609 2.223 1 91.31 145 GLU B O 1
ATOM 2748 N N . PRO B 1 146 ? 3.834 -20.656 0.312 1 95.12 146 PRO B N 1
ATOM 2749 C CA . PRO B 1 146 ? 2.607 -20.828 -0.471 1 95.12 146 PRO B CA 1
ATOM 2750 C C . PRO B 1 146 ? 1.909 -22.156 -0.203 1 95.12 146 PRO B C 1
ATOM 2752 O O . PRO B 1 146 ? 2.562 -23.203 -0.158 1 95.12 146 PRO B O 1
ATOM 2755 N N . ASP B 1 147 ? 0.53 -22.234 -0.074 1 95 147 ASP B N 1
ATOM 2756 C CA . ASP B 1 147 ? -0.189 -23.453 0.308 1 95 147 ASP B CA 1
ATOM 2757 C C . ASP B 1 147 ? -1.12 -23.906 -0.811 1 95 147 ASP B C 1
ATOM 2759 O O . ASP B 1 147 ? -1.782 -24.938 -0.688 1 95 147 ASP B O 1
ATOM 2763 N N . ASN B 1 148 ? -1.084 -23.203 -1.881 1 96.69 148 ASN B N 1
ATOM 2764 C CA . ASN B 1 148 ? -1.926 -23.547 -3.02 1 96.69 148 ASN B CA 1
ATOM 2765 C C . ASN B 1 148 ? -3.332 -23.938 -2.576 1 96.69 148 ASN B C 1
ATOM 2767 O O . ASN B 1 148 ? -3.873 -24.953 -3.027 1 96.69 148 ASN B O 1
ATOM 2771 N N . TRP B 1 149 ? -3.926 -23.172 -1.728 1 93 149 TRP B N 1
ATOM 2772 C CA . TRP B 1 149 ? -5.246 -23.469 -1.176 1 93 149 TRP B CA 1
ATOM 2773 C C . TRP B 1 149 ? -6.285 -23.578 -2.283 1 93 149 TRP B C 1
ATOM 2775 O O . TRP B 1 149 ? -6.504 -22.641 -3.043 1 93 149 TRP B O 1
ATOM 2785 N N . THR B 1 150 ? -6.93 -24.75 -2.451 1 93.38 150 THR B N 1
ATOM 2786 C CA . THR B 1 150 ? -7.809 -25.031 -3.582 1 93.38 150 THR B CA 1
ATOM 2787 C C . THR B 1 150 ? -9.273 -24.891 -3.178 1 93.38 150 THR B C 1
ATOM 2789 O O . THR B 1 150 ? -10.172 -25.031 -4.012 1 93.38 150 THR B O 1
ATOM 2792 N N . GLU B 1 151 ? -9.594 -24.641 -1.957 1 91.06 151 GLU B N 1
ATOM 2793 C CA . GLU B 1 151 ? -10.977 -24.547 -1.508 1 91.06 151 GLU B CA 1
ATOM 2794 C C . GLU B 1 151 ? -11.664 -23.312 -2.082 1 91.06 151 GLU B C 1
ATOM 2796 O O . GLU B 1 151 ? -12.852 -23.344 -2.4 1 91.06 151 GLU B O 1
ATOM 2801 N N . ARG B 1 152 ? -10.984 -22.266 -2.184 1 86.75 152 ARG B N 1
ATOM 2802 C CA . ARG B 1 152 ? -11.555 -21.031 -2.729 1 86.75 152 ARG B CA 1
ATOM 2803 C C . ARG B 1 152 ? -11.586 -21.078 -4.254 1 86.75 152 ARG B C 1
ATOM 2805 O O . ARG B 1 152 ? -12.508 -20.547 -4.875 1 86.75 152 ARG B O 1
ATOM 2812 N N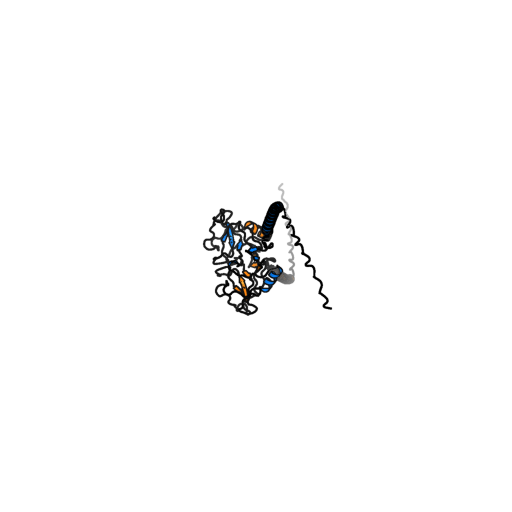 . ASP B 1 153 ? -10.547 -21.625 -4.816 1 91.06 153 ASP B N 1
ATOM 2813 C CA . ASP B 1 153 ? -10.398 -21.75 -6.262 1 91.06 153 ASP B CA 1
ATOM 2814 C C . ASP B 1 153 ? -9.836 -23.125 -6.629 1 91.06 153 ASP B C 1
ATOM 2816 O O . ASP B 1 153 ? -8.688 -23.438 -6.305 1 91.06 153 ASP B O 1
ATOM 2820 N N . PRO B 1 154 ? -10.672 -23.875 -7.316 1 93 154 PRO B N 1
ATOM 2821 C CA . PRO B 1 154 ? -10.227 -25.234 -7.656 1 93 154 PRO B CA 1
ATOM 2822 C C . PRO B 1 154 ? -8.922 -25.234 -8.453 1 93 154 PRO B C 1
ATOM 2824 O O . PRO B 1 154 ? -8.195 -26.234 -8.438 1 93 154 PRO B O 1
ATOM 2827 N N . ASP B 1 155 ? -8.648 -24.172 -9.141 1 92.69 155 ASP B N 1
ATOM 2828 C CA . ASP B 1 155 ? -7.418 -24.078 -9.914 1 92.69 155 ASP B CA 1
ATOM 2829 C C . ASP B 1 155 ? -6.223 -23.781 -9.008 1 92.69 155 ASP B C 1
ATOM 2831 O O . ASP B 1 155 ? -5.074 -23.844 -9.453 1 92.69 155 ASP B O 1
ATOM 2835 N N . GLY B 1 156 ? -6.512 -23.516 -7.727 1 95.69 156 GLY B N 1
ATOM 2836 C CA . GLY B 1 156 ? -5.461 -23.234 -6.762 1 95.69 156 GLY B CA 1
ATOM 2837 C C . GLY B 1 156 ? -5.008 -21.781 -6.777 1 95.69 156 GLY B C 1
ATOM 2838 O O . GLY B 1 156 ? -5.715 -20.906 -7.289 1 95.69 156 GLY B O 1
ATOM 2839 N N . GLU B 1 157 ? -3.873 -21.469 -6.074 1 97.31 157 GLU B N 1
ATOM 2840 C CA . GLU B 1 157 ? -3.262 -20.141 -5.945 1 97.31 157 GLU B CA 1
ATOM 2841 C C . GLU B 1 157 ? -1.904 -20.094 -6.641 1 97.31 157 GLU B C 1
ATOM 2843 O O . GLU B 1 157 ? -0.94 -20.719 -6.18 1 97.31 157 GLU B O 1
ATOM 2848 N N . ASP B 1 158 ? -1.914 -19.391 -7.773 1 98.19 158 ASP B N 1
ATOM 2849 C CA . ASP B 1 158 ? -0.715 -19.469 -8.602 1 98.19 158 ASP B CA 1
ATOM 2850 C C . ASP B 1 158 ? -0.065 -18.094 -8.758 1 98.19 158 ASP B C 1
ATOM 2852 O O . ASP B 1 158 ? 0.913 -17.938 -9.492 1 98.19 158 ASP B O 1
ATOM 2856 N N . CYS B 1 159 ? -0.615 -17.109 -8.211 1 98.5 159 CYS B N 1
ATOM 2857 C CA . CYS B 1 159 ? -0.098 -15.742 -8.305 1 98.5 159 CYS B CA 1
ATOM 2858 C C . CYS B 1 159 ? 0.216 -15.188 -6.922 1 98.5 159 CYS B C 1
ATOM 2860 O O . CYS B 1 159 ? -0.388 -15.594 -5.93 1 98.5 159 CYS B O 1
ATOM 2862 N N . VAL B 1 160 ? 1.19 -14.273 -6.887 1 96.88 160 VAL B N 1
ATOM 2863 C CA . VAL B 1 160 ? 1.699 -13.875 -5.582 1 96.88 160 VAL B CA 1
ATOM 2864 C C . VAL B 1 160 ? 1.383 -12.398 -5.336 1 96.88 160 VAL B C 1
ATOM 2866 O O . VAL B 1 160 ? 1.56 -11.562 -6.227 1 96.88 160 VAL B O 1
ATOM 2869 N N . ARG B 1 161 ? 0.859 -12.18 -4.184 1 93 161 ARG B N 1
ATOM 2870 C CA . ARG B 1 161 ? 0.66 -10.805 -3.738 1 93 161 ARG B CA 1
ATOM 2871 C C . ARG B 1 161 ? 1.401 -10.539 -2.432 1 93 161 ARG B C 1
ATOM 2873 O O . ARG B 1 161 ? 1.771 -11.477 -1.721 1 93 161 ARG B O 1
ATOM 2880 N N . MET B 1 162 ? 1.637 -9.227 -2.201 1 87.94 162 MET B N 1
ATOM 2881 C CA . MET B 1 162 ? 2.135 -8.719 -0.925 1 87.94 162 MET B CA 1
ATOM 2882 C C . MET B 1 162 ? 1.104 -7.812 -0.261 1 87.94 162 MET B C 1
ATOM 2884 O O . MET B 1 162 ? 0.052 -7.531 -0.839 1 87.94 162 MET B O 1
ATOM 2888 N N . GLY B 1 163 ? 1.485 -7.352 0.918 1 76.19 163 GLY B N 1
ATOM 2889 C CA . GLY B 1 163 ? 0.606 -6.438 1.629 1 76.19 163 GLY B CA 1
ATOM 2890 C C . GLY B 1 163 ? -0.063 -7.066 2.836 1 76.19 163 GLY B C 1
ATOM 2891 O O . GLY B 1 163 ? 0.32 -8.156 3.266 1 76.19 163 GLY B O 1
ATOM 2892 N N . GLU B 1 164 ? -1.108 -6.266 3.299 1 64.44 164 GLU B N 1
ATOM 2893 C CA . GLU B 1 164 ? -1.679 -6.539 4.613 1 64.44 164 GLU B CA 1
ATOM 2894 C C . GLU B 1 164 ? -2.537 -7.801 4.59 1 64.44 164 GLU B C 1
ATOM 2896 O O . GLU B 1 164 ? -3.287 -8.031 3.639 1 64.44 164 GLU B O 1
ATOM 2901 N N . LYS B 1 165 ? -2.176 -8.758 5.379 1 61.5 165 LYS B N 1
ATOM 2902 C CA . LYS B 1 165 ? -3.098 -9.812 5.793 1 61.5 165 LYS B CA 1
ATOM 2903 C C . LYS B 1 165 ? -3.236 -9.852 7.312 1 61.5 165 LYS B C 1
ATOM 2905 O O . LYS B 1 165 ? -2.244 -9.742 8.039 1 61.5 165 LYS B O 1
ATOM 2910 N N . PRO B 1 166 ? -4.5 -9.797 7.688 1 54.59 166 PRO B N 1
ATOM 2911 C CA . PRO B 1 166 ? -4.648 -9.891 9.141 1 54.59 166 PRO B CA 1
ATOM 2912 C C . PRO B 1 166 ? -3.812 -11.016 9.75 1 54.59 166 PRO B C 1
ATOM 2914 O O . PRO B 1 166 ? -3.82 -12.141 9.242 1 54.59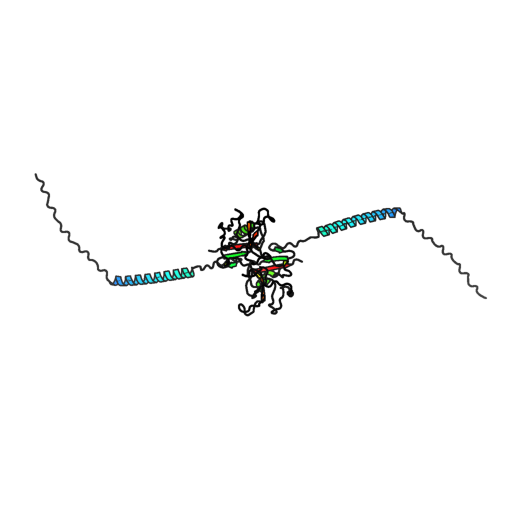 166 PRO B O 1
ATOM 2917 N N . GLY B 1 167 ? -3.006 -10.672 10.742 1 54.47 167 GLY B N 1
ATOM 2918 C CA . GLY B 1 167 ? -2.246 -11.672 11.461 1 54.47 167 GLY B CA 1
ATOM 2919 C C . GLY B 1 167 ? -0.856 -11.898 10.898 1 54.47 167 GLY B C 1
ATOM 2920 O O . GLY B 1 167 ? -0.051 -12.625 11.484 1 54.47 167 GLY B O 1
ATOM 2921 N N . ALA B 1 168 ? -0.671 -11.406 9.688 1 54.47 168 ALA B N 1
ATOM 2922 C CA . ALA B 1 168 ? 0.681 -11.539 9.148 1 54.47 168 ALA B CA 1
ATOM 2923 C C . ALA B 1 168 ? 1.679 -10.727 9.969 1 54.47 168 ALA B C 1
ATOM 2925 O O . ALA B 1 168 ? 1.371 -9.609 10.398 1 54.47 168 ALA B O 1
ATOM 2926 N N . PRO B 1 169 ? 2.789 -11.383 10.297 1 57.12 169 PRO B N 1
ATOM 2927 C CA . PRO B 1 169 ? 3.764 -10.688 11.141 1 57.12 169 PRO B CA 1
ATOM 2928 C C . PRO B 1 169 ? 4.352 -9.453 10.469 1 57.12 169 PRO B C 1
ATOM 2930 O O . PRO B 1 169 ? 4.836 -8.539 11.148 1 57.12 169 PRO B O 1
ATOM 2933 N N . ASP B 1 170 ? 4.473 -9.547 9.055 1 60.16 170 ASP B N 1
ATOM 2934 C CA . ASP B 1 170 ? 5.141 -8.461 8.344 1 60.16 170 ASP B CA 1
ATOM 2935 C C . ASP B 1 170 ? 4.473 -8.195 6.996 1 60.16 170 ASP B C 1
ATOM 2937 O O . ASP B 1 170 ? 3.844 -9.086 6.418 1 60.16 170 ASP B O 1
ATOM 2941 N N . LEU B 1 171 ? 4.418 -6.867 6.582 1 60.28 171 LEU B N 1
ATOM 2942 C CA . LEU B 1 171 ? 3.83 -6.434 5.32 1 60.28 171 LEU B CA 1
ATOM 2943 C C . LEU B 1 171 ? 4.641 -6.949 4.137 1 60.28 171 LEU B C 1
ATOM 2945 O O . LEU B 1 171 ? 4.172 -6.918 2.998 1 60.28 171 LEU B O 1
ATOM 2949 N N . ASN B 1 172 ? 5.691 -7.512 4.48 1 71.44 172 ASN B N 1
ATOM 2950 C CA . ASN B 1 172 ? 6.594 -7.879 3.395 1 71.44 172 ASN B CA 1
ATOM 2951 C C . ASN B 1 172 ? 6.508 -9.367 3.076 1 71.44 172 ASN B C 1
ATOM 2953 O O . ASN B 1 172 ? 7.355 -9.906 2.359 1 71.44 172 ASN B O 1
ATOM 2957 N N . CYS B 1 173 ? 5.438 -9.875 3.611 1 81 173 CYS B N 1
ATOM 2958 C CA . CYS B 1 173 ? 5.289 -11.305 3.346 1 81 173 CYS B CA 1
ATOM 2959 C C . CYS B 1 173 ? 4.562 -11.539 2.027 1 81 173 CYS B C 1
ATOM 2961 O O . CYS B 1 173 ? 3.791 -10.688 1.579 1 81 173 CYS B O 1
ATOM 2963 N N . TRP B 1 174 ? 4.879 -12.766 1.49 1 90.56 174 TRP B N 1
ATOM 2964 C CA . TRP B 1 174 ? 4.266 -13.18 0.233 1 90.56 174 TRP B CA 1
ATOM 2965 C C . TRP B 1 174 ? 3.111 -14.148 0.483 1 90.56 174 TRP B C 1
ATOM 2967 O O . TRP B 1 174 ? 3.176 -14.977 1.394 1 90.56 174 TRP B O 1
ATOM 2977 N N . PHE B 1 175 ? 2.062 -14.023 -0.354 1 92 175 PHE B N 1
ATOM 2978 C CA . PHE B 1 175 ? 0.905 -14.906 -0.318 1 92 175 PHE B CA 1
ATOM 2979 C C . PHE B 1 175 ? 0.534 -15.367 -1.721 1 92 175 PHE B C 1
ATOM 2981 O O . PHE B 1 175 ? 0.348 -14.547 -2.623 1 92 175 PHE B O 1
ATOM 2988 N N . ASP B 1 176 ? 0.548 -16.688 -1.843 1 96.25 176 ASP B N 1
ATOM 2989 C CA . ASP B 1 176 ? -0.031 -17.125 -3.109 1 96.25 176 ASP B CA 1
ATOM 2990 C C . ASP B 1 176 ? -1.554 -17.016 -3.084 1 96.25 176 ASP B C 1
ATOM 2992 O O . ASP B 1 176 ? -2.186 -17.281 -2.061 1 96.25 176 ASP B O 1
ATOM 2996 N N . GLU B 1 177 ? -2.061 -16.484 -4.172 1 96.19 177 GLU B N 1
ATOM 2997 C CA . GLU B 1 177 ? -3.49 -16.25 -4.328 1 96.19 177 GLU B CA 1
ATOM 2998 C C . GLU B 1 177 ? -3.977 -16.672 -5.711 1 96.19 177 GLU B C 1
ATOM 3000 O O . GLU B 1 177 ? -3.18 -16.797 -6.641 1 96.19 177 GLU B O 1
ATOM 3005 N N . PRO B 1 178 ? -5.336 -17 -5.77 1 96.94 178 PRO B N 1
ATOM 3006 C CA . PRO B 1 178 ? -5.859 -17.219 -7.121 1 96.94 178 PRO B CA 1
ATOM 3007 C C . PRO B 1 178 ? -5.602 -16.047 -8.055 1 96.94 178 PRO B C 1
ATOM 3009 O O . PRO B 1 178 ? -5.867 -14.891 -7.699 1 96.94 178 PRO B O 1
ATOM 3012 N N . CYS B 1 179 ? -5.145 -16.328 -9.234 1 97.44 179 CYS B N 1
ATOM 3013 C CA . CYS B 1 179 ? -4.734 -15.305 -10.18 1 97.44 179 CYS B CA 1
ATOM 3014 C C . CYS B 1 179 ? -5.922 -14.445 -10.602 1 97.44 179 CYS B C 1
ATOM 3016 O O . CYS B 1 179 ? -5.742 -13.328 -11.086 1 97.44 179 CYS B O 1
ATOM 3018 N N . LYS B 1 180 ? -7.07 -14.945 -10.406 1 95.88 180 LYS B N 1
ATOM 3019 C CA . LYS B 1 180 ? -8.281 -14.258 -10.844 1 95.88 180 LYS B CA 1
ATOM 3020 C C . LYS B 1 180 ? -8.742 -13.242 -9.797 1 95.88 180 LYS B C 1
ATOM 3022 O O . LYS B 1 180 ? -9.609 -12.414 -10.07 1 95.88 180 LYS B O 1
ATOM 3027 N N . ASP B 1 181 ? -8.156 -13.344 -8.594 1 94.56 181 ASP B N 1
ATOM 3028 C CA . ASP B 1 181 ? -8.469 -12.32 -7.605 1 94.56 181 ASP B CA 1
ATOM 3029 C C . ASP B 1 181 ? -8.008 -10.945 -8.078 1 94.56 181 ASP B C 1
ATOM 3031 O O . ASP B 1 181 ? -7.207 -10.836 -9.016 1 94.56 181 ASP B O 1
ATOM 3035 N N . THR B 1 182 ? -8.562 -9.898 -7.449 1 92.12 182 THR B N 1
ATOM 3036 C CA . THR B 1 182 ? -8.18 -8.555 -7.852 1 92.12 182 THR B CA 1
ATOM 3037 C C . THR B 1 182 ? -7.391 -7.863 -6.742 1 92.12 182 THR B C 1
ATOM 3039 O O . THR B 1 182 ? -7.793 -7.895 -5.574 1 92.12 182 THR B O 1
ATOM 3042 N N . GLU B 1 183 ? -6.207 -7.449 -7.09 1 91 183 GLU B N 1
ATOM 3043 C CA . GLU B 1 183 ? -5.297 -6.688 -6.242 1 91 183 GLU B CA 1
ATOM 3044 C C . GLU B 1 183 ? -4.703 -5.5 -6.996 1 91 183 GLU B C 1
ATOM 3046 O O . GLU B 1 183 ? -4.793 -5.43 -8.227 1 91 183 GLU B O 1
ATOM 3051 N N . PHE B 1 184 ? -4.172 -4.527 -6.215 1 88.31 184 PHE B N 1
ATOM 3052 C CA . PHE B 1 184 ? -3.336 -3.539 -6.883 1 88.31 184 PHE B CA 1
ATOM 3053 C C . PHE B 1 184 ? -2.104 -4.199 -7.492 1 88.31 184 PHE B C 1
ATOM 3055 O O . PHE B 1 184 ? -1.822 -5.367 -7.227 1 88.31 184 PHE B O 1
ATOM 3062 N N . GLY B 1 185 ? -1.488 -3.432 -8.359 1 89 185 GLY B N 1
ATOM 3063 C CA . GLY B 1 185 ? -0.238 -3.904 -8.938 1 89 185 GLY B CA 1
ATOM 3064 C C . GLY B 1 185 ? 0.962 -3.082 -8.508 1 89 185 GLY B C 1
ATOM 3065 O O . GLY B 1 185 ? 0.888 -1.854 -8.438 1 89 185 GLY B O 1
ATOM 3066 N N . ALA B 1 186 ? 2.018 -3.781 -8.102 1 88.88 186 ALA B N 1
ATOM 3067 C CA . ALA B 1 186 ? 3.307 -3.113 -7.941 1 88.88 186 ALA B CA 1
ATOM 3068 C C . ALA B 1 186 ? 4.141 -3.221 -9.211 1 88.88 186 ALA B C 1
ATOM 3070 O O . ALA B 1 186 ? 4.488 -4.324 -9.641 1 88.88 186 ALA B O 1
ATOM 3071 N N . VAL B 1 187 ? 4.387 -2.082 -9.75 1 86.75 187 VAL B N 1
ATOM 3072 C CA . VAL B 1 187 ? 5.035 -2.014 -11.062 1 86.75 187 VAL B CA 1
ATOM 3073 C C . VAL B 1 187 ? 6.445 -1.449 -10.906 1 86.75 187 VAL B C 1
ATOM 3075 O O . VAL B 1 187 ? 6.66 -0.493 -10.156 1 86.75 187 VAL B O 1
ATOM 3078 N N . SER B 1 188 ? 7.355 -2.096 -11.516 1 86.31 188 SER B N 1
ATOM 3079 C CA . SER B 1 188 ? 8.727 -1.595 -11.445 1 86.31 188 SER B CA 1
ATOM 3080 C C . SER B 1 188 ? 9.414 -1.693 -12.805 1 86.31 188 SER B C 1
ATOM 3082 O O . SER B 1 188 ? 8.977 -2.445 -13.68 1 86.31 188 SER B O 1
ATOM 3084 N N . PHE B 1 189 ? 10.281 -0.77 -13.031 1 81.12 189 PHE B N 1
ATOM 3085 C CA . PHE B 1 189 ? 11.234 -0.923 -14.125 1 81.12 189 PHE B CA 1
ATOM 3086 C C . PHE B 1 189 ? 12.648 -0.599 -13.664 1 81.12 189 PHE B C 1
ATOM 3088 O O . PHE B 1 189 ? 12.844 0.281 -12.82 1 81.12 189 PHE B O 1
ATOM 3095 N N . LEU B 1 190 ? 13.5 -1.642 -13.852 1 64.81 190 LEU B N 1
ATOM 3096 C CA . LEU B 1 190 ? 14.914 -1.438 -13.547 1 64.81 190 LEU B CA 1
ATOM 3097 C C . LEU B 1 190 ? 15.586 -0.593 -14.625 1 64.81 190 LEU B C 1
ATOM 3099 O O . LEU B 1 190 ? 15.359 -0.802 -15.82 1 64.81 190 LEU B O 1
ATOM 3103 N N . TYR B 1 191 ? 15.969 0.648 -14.172 1 56.06 191 TYR B N 1
ATOM 3104 C CA . TYR B 1 191 ? 16.766 1.375 -15.148 1 56.06 191 TYR B CA 1
ATOM 3105 C C . TYR B 1 191 ? 18.234 0.995 -15.047 1 56.06 191 TYR B C 1
ATOM 3107 O O . TYR B 1 191 ? 18.75 0.75 -13.953 1 56.06 191 TYR B O 1
ATOM 3115 N N . MET B 1 192 ? 18.656 0.135 -15.906 1 48.06 192 MET B N 1
ATOM 3116 C CA . MET B 1 192 ? 20.078 -0.201 -16.047 1 48.06 192 MET B CA 1
ATOM 3117 C C . MET B 1 192 ? 20.906 1.053 -16.266 1 48.06 192 MET B C 1
ATOM 3119 O O . MET B 1 192 ? 20.438 2.018 -16.875 1 48.06 192 MET B O 1
#

Foldseek 3Di:
DPPDDDDPDPPDPPDPPPPPPPPPPVVVVVVVVVVVVVVVVVVVVVVVVVVVCVVVVCCCVVPDPPQWDDDPVDTDHDDPDDDDPVVVQVVQVVVPHGDDDDDDPSPPDWAKAFAQWWCLVPPPFIAGVVGHTDDPVDAQAFDPPPPQDCPVPVSGFTTKMFTDDVPGPDSGHIYGHRPPDDHHYDDDDDDD/DPCPDDDDPPPPPDPPPPPPPPPPCVVVVVVVVVVVVVVVVVVVVVVVVVVVCVVVVCVVVPPDPPQWDDDPVDTHHDDPDDDDPVVVQVVQVVVPHGPDDDDDPSPPDWAKAFAQWWCLVPPPFIAGVVGHTDDPVDAAAFDPPPPQDCPVPVSGFTTKMFTDDVPGPDSGHIYGHRPPDDHHYDDDDDDD

Solvent-accessible surface area (backbone atoms only — not comparable to full-atom values): 21690 Å² total; per-residue (Å²): 136,84,82,76,81,82,84,81,79,79,78,77,80,78,79,78,76,78,77,76,75,75,69,66,69,69,60,53,55,55,47,52,51,50,50,50,50,50,49,50,51,50,50,51,50,48,48,48,45,48,44,38,43,58,65,60,41,57,70,64,66,77,64,45,56,89,63,36,43,70,53,90,61,32,25,28,37,62,51,68,52,67,30,27,51,68,56,33,36,53,55,23,43,75,72,73,30,30,36,31,73,68,88,44,81,86,56,50,84,76,61,40,27,33,41,19,40,34,19,72,92,41,82,89,50,45,26,31,76,86,65,48,68,60,54,83,89,67,70,46,50,39,84,75,36,69,66,48,59,39,86,89,31,83,89,22,27,34,24,32,29,34,30,58,46,94,86,33,54,41,29,75,25,37,37,50,33,45,44,78,46,68,32,23,26,31,25,25,36,75,62,128,136,84,80,73,76,82,84,81,79,79,75,79,79,79,76,78,76,78,77,76,75,75,70,66,71,70,59,54,57,56,48,52,51,50,50,50,50,50,50,49,52,48,50,50,50,48,47,48,47,47,46,39,41,60,64,58,40,60,71,61,67,77,62,47,56,90,63,36,43,71,55,88,64,31,24,29,37,62,51,68,53,67,31,26,51,68,55,33,36,52,53,22,44,75,73,72,29,30,37,31,73,70,88,45,82,84,56,52,84,76,62,41,25,32,39,20,40,35,20,72,91,42,84,90,49,46,26,31,76,87,66,49,68,62,55,84,88,68,70,49,50,40,84,75,36,69,64,47,59,38,85,89,32,82,88,21,27,34,24,31,30,34,28,57,46,93,87,32,53,41,30,74,25,35,37,53,33,45,43,78,47,66,32,22,26,31,26,25,36,77,63,127

InterPro domains:
  IPR001304 C-type lectin-like [PF00059] (82-181)
  IPR001304 C-type lectin-like [PS50041] (71-179)
  IPR001304 C-type lectin-like [SM00034] (64-189)
  IPR016186 C-type lectin-like/link domain superfamily [G3DSA:3.10.100.10] (51-188)
  IPR016187 C-type lectin fold [SSF56436] (23-181)
  IPR033989 CD209-like, C-type lectin-like domain [cd03590] (64-179)
  IPR050111 C-type lectin and snaclec domain-containing protein [PTHR22803] (60-183)

Radius of gyration: 46.78 Å; Cα contacts (8 Å, |Δi|>4): 575; chains: 2; bounding box: 208×86×109 Å

Secondary structure (DSSP, 8-state):
------------------------THHHHHHHHHHHHHHHHHHHHHHHHHHHHHHS------PPPTTPEEETTEEEEE-SS-B-HHHHHHHHHHTT-EEPP--SGGGSPP-EEEEEEE-SSSTT--EETTSPBP-TTS--B-TT------SS-TT---EEEEE--TT-S-TT-BEEE-TTS-BEEEEEEE--/------------------------THHHHHHHHHHHHHHHHHHHHHHHHHHHHHHSS-----PPPTTPEEETTEEEEE-SS-B-HHHHHHHHHHTT-EEPP--SGGGSPP-EEEEEEE-SSSTT--EETTSPBP-TTS--B-TT------SS-TT---EEEEE--TT-S-TT-BEEE-TTS-BEEEEEEE--

Sequence (384 aa):
VMLQPPNIAQGQMEGQRSDQREWPCWLSALSWQLLSLLFAVSVSLSCRLILYCDLFKDDSCTKCEYGWEQDGRQCYYFSINRSTWSESRDECRQKGGDLVQIDSREEQVKHTFWIGLTDSEKEGTWLWVDGSPLNESLTFWNGSEPDNWTERDPDGEDCVRMGEKPGAPDLNCWFDEPCKDTEFGAVSFLYMVMLQPPNIAQGQMEGQRSDQREWPCWLSALSWQLLSLLFAVSVSLSCRLILYCDLFKDDSCTKCEYGWEQDGRQCYYFSINRSTWSESRDECRQKGGDLVQIDSREEQVKHTFWIGLTDSEKEGTWLWVDGSPLNESLTFWNGSEPDNWTERDPDGEDCVRMGEKPGAPDLNCWFDEPCKDTEFGAVSFLYM

Nearest PDB structures (foldseek):
  4zrw-assembly1_A  TM=5.044E-01  e=5.616E-08  Bos taurus
  4zrv-assembly2_B  TM=5.041E-01  e=7.170E-08  Bos taurus
  3wh3-assembly1_A  TM=4.692E-01  e=1.492E-07  Homo sapiens
  4kzw-assembly2_B  TM=4.675E-01  e=5.378E-07  Bos taurus
  5kti-assembly1_A  TM=5.013E-01  e=2.801E-08  Bos taurus